Protein AF-0000000069703578 (afdb_homodimer)

pLDDT: mean 98.49, std 0.55, range [95.62, 98.94]

Nearest PDB structures (foldseek):
  6brm-assembly4_G  TM=9.798E-01  e=1.790E-40  Pectobacterium carotovorum
  3rpc-assembly2_C  TM=9.820E-01  e=3.593E-37  Veillonella parvula DSM 2008
  6brm-assembly3_F  TM=9.484E-01  e=2.980E-37  Pectobacterium carotovorum
  6brm-assembly4_H  TM=9.519E-01  e=1.823E-35  Pectobacterium carotovorum
  3p2u-assembly1_A  TM=7.250E-01  e=2.426E-08  Escherichia coli K-12

Solvent-accessible surface area (backbone atoms only — not comparable to full-atom values): 25801 Å² total; per-residue (Å²): 76,40,42,30,34,40,49,36,62,16,31,40,34,41,49,88,93,40,34,36,31,29,16,47,52,58,49,53,51,49,66,40,73,23,59,81,67,27,18,52,31,86,39,40,20,33,62,44,68,68,66,60,57,67,72,68,66,63,69,52,65,32,33,38,33,42,40,73,52,56,71,23,41,21,71,44,28,64,70,66,47,65,42,71,48,42,34,35,22,60,41,67,69,54,40,52,54,44,42,76,68,58,42,68,36,73,40,68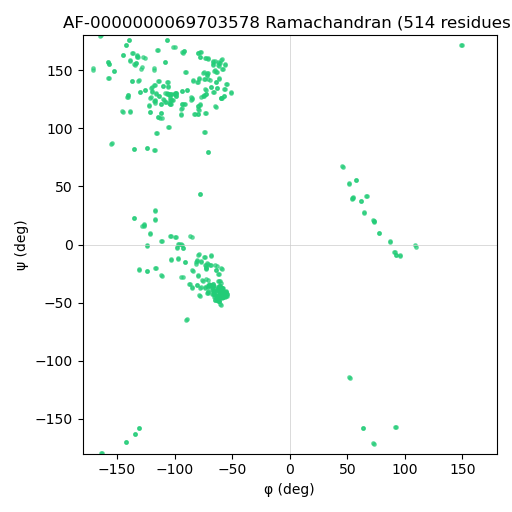,47,32,77,76,26,70,57,92,79,32,36,36,25,46,39,70,56,47,39,45,33,45,72,76,39,50,71,37,65,71,50,32,62,71,57,49,73,38,26,22,41,33,40,39,39,100,88,43,75,32,34,30,40,48,39,49,16,35,84,45,72,51,42,55,52,45,47,68,70,66,58,46,45,32,37,40,39,36,30,8,30,27,30,36,55,93,62,43,50,29,22,18,30,68,70,45,53,50,51,49,38,71,74,40,71,82,31,35,36,34,49,35,28,41,62,25,45,47,29,29,72,36,42,67,67,59,49,50,51,50,29,50,47,53,71,44,44,91,40,49,43,69,71,52,65,57,34,71,49,78,97,75,38,41,30,33,41,50,37,63,15,32,42,35,40,50,86,92,40,34,37,32,30,15,47,53,59,48,54,51,50,66,41,73,23,56,81,68,26,18,52,30,86,38,40,22,34,62,42,68,68,64,61,57,68,70,68,67,62,69,52,65,33,36,39,32,42,39,74,52,57,70,23,41,22,71,43,28,64,70,65,46,64,41,71,48,41,33,34,24,60,43,68,69,54,40,53,52,44,42,74,70,57,42,69,36,74,39,68,46,31,76,75,28,69,56,93,79,32,36,36,26,45,39,68,55,46,39,44,34,45,71,75,39,49,70,37,63,71,48,32,61,70,57,49,75,38,25,20,42,34,40,41,39,98,90,42,76,32,33,30,40,47,38,50,16,35,83,44,72,49,42,56,53,45,47,68,71,65,57,47,44,32,37,38,38,36,30,8,30,26,29,36,55,92,60,43,52,29,23,18,31,67,69,45,55,52,52,50,39,71,74,38,72,84,32,35,37,33,49,35,28,41,62,25,45,45,27,28,74,37,42,67,65,58,47,49,51,50,28,50,47,54,72,44,44,90,42,49,43,70,68,52,66,56,34,69,49,79,99

Structure (mmCIF, N/CA/C/O backbone):
data_AF-0000000069703578-model_v1
#
loop_
_entity.id
_entity.type
_entity.pdbx_description
1 polymer 'MBL fold metallo-hydrolase'
#
loop_
_atom_site.group_PDB
_atom_site.id
_atom_site.type_symbol
_atom_site.label_atom_id
_atom_site.label_alt_id
_atom_site.label_comp_id
_atom_site.label_asym_id
_atom_site.label_entity_id
_atom_site.label_seq_id
_atom_site.pdbx_PDB_ins_code
_atom_site.Cartn_x
_atom_site.Cartn_y
_atom_site.Cartn_z
_atom_site.occupancy
_atom_site.B_iso_or_equiv
_atom_site.auth_seq_id
_atom_site.auth_comp_id
_atom_site.auth_asym_id
_atom_site.auth_atom_id
_atom_site.pdbx_PDB_model_num
ATOM 1 N N . MET A 1 1 ? -18.125 23.734 8.867 1 97.62 1 MET A N 1
ATOM 2 C CA . MET A 1 1 ? -16.672 23.641 8.734 1 97.62 1 MET A CA 1
ATOM 3 C C . MET A 1 1 ? -16.25 23.734 7.27 1 97.62 1 MET A C 1
ATOM 5 O O . MET A 1 1 ? -16.844 23.078 6.41 1 97.62 1 MET A O 1
ATOM 9 N N . ASN A 1 2 ? -15.344 24.641 6.93 1 98.69 2 ASN A N 1
ATOM 10 C CA . ASN A 1 2 ? -14.719 24.766 5.617 1 98.69 2 ASN A CA 1
ATOM 11 C C . ASN A 1 2 ? -13.211 24.547 5.688 1 98.69 2 ASN A C 1
ATOM 13 O O . ASN A 1 2 ? -12.508 25.219 6.453 1 98.69 2 ASN A O 1
ATOM 17 N N . ILE A 1 3 ? -12.758 23.578 4.898 1 98.94 3 ILE A N 1
ATOM 18 C CA . ILE A 1 3 ? -11.328 23.312 4.848 1 98.94 3 ILE A CA 1
ATOM 19 C C . ILE A 1 3 ? -10.773 23.703 3.479 1 98.94 3 ILE A C 1
ATOM 21 O O . ILE A 1 3 ? -11.156 23.125 2.459 1 98.94 3 ILE A O 1
ATOM 25 N N . THR A 1 4 ? -9.953 24.703 3.461 1 98.94 4 THR A N 1
ATOM 26 C CA . THR A 1 4 ? -9.211 25.047 2.252 1 98.94 4 THR A CA 1
ATOM 27 C C . THR A 1 4 ? -7.836 24.375 2.248 1 98.94 4 THR A C 1
ATOM 29 O O . THR A 1 4 ? -7.004 24.656 3.113 1 98.94 4 THR A O 1
ATOM 32 N N . HIS A 1 5 ? -7.688 23.531 1.264 1 98.94 5 HIS A N 1
ATOM 33 C CA . HIS A 1 5 ? -6.387 22.891 1.108 1 98.94 5 HIS A CA 1
ATOM 34 C C . HIS A 1 5 ? -5.398 23.812 0.414 1 98.94 5 HIS A C 1
ATOM 36 O O . HIS A 1 5 ? -5.637 24.266 -0.714 1 98.94 5 HIS A O 1
ATOM 42 N N . ILE A 1 6 ? -4.305 24.156 1.077 1 98.88 6 ILE A N 1
ATOM 43 C CA . ILE A 1 6 ? -3.305 25.047 0.483 1 98.88 6 ILE A CA 1
ATOM 44 C C . ILE A 1 6 ? -2.283 24.219 -0.293 1 98.88 6 ILE A C 1
ATOM 46 O O . ILE A 1 6 ? -2.234 24.266 -1.524 1 98.88 6 ILE A O 1
ATOM 50 N N . ARG A 1 7 ? -1.523 23.375 0.382 1 98.44 7 ARG A N 1
ATOM 51 C CA . ARG A 1 7 ? -0.573 22.422 -0.196 1 98.44 7 ARG A CA 1
ATOM 52 C C . ARG A 1 7 ? -0.039 21.469 0.864 1 98.44 7 ARG A C 1
ATOM 54 O O . ARG A 1 7 ? 0.037 21.828 2.043 1 98.44 7 ARG A O 1
ATOM 61 N N . ASN A 1 8 ? 0.344 20.266 0.441 1 98.62 8 ASN A N 1
ATOM 62 C CA . ASN A 1 8 ? 0.952 19.281 1.329 1 98.62 8 ASN A CA 1
ATOM 63 C C . ASN A 1 8 ? 0.108 19.062 2.582 1 98.62 8 ASN A C 1
ATOM 65 O O . ASN A 1 8 ? -1.027 18.594 2.494 1 98.62 8 ASN A O 1
ATOM 69 N N . ALA A 1 9 ? 0.605 19.422 3.77 1 98.88 9 ALA A N 1
ATOM 70 C CA . ALA A 1 9 ? -0.147 19.297 5.016 1 98.88 9 ALA A CA 1
ATOM 71 C C . ALA A 1 9 ? -0.784 20.625 5.414 1 98.88 9 ALA A C 1
ATOM 73 O O . ALA A 1 9 ? -1.519 20.703 6.402 1 98.88 9 ALA A O 1
ATOM 74 N N . THR A 1 10 ? -0.542 21.672 4.652 1 98.94 10 THR A N 1
ATOM 75 C CA . THR A 1 10 ? -1.01 23.016 4.996 1 98.94 10 THR A CA 1
ATOM 76 C C . THR A 1 10 ? -2.496 23.172 4.684 1 98.94 10 THR A C 1
ATOM 78 O O . THR A 1 10 ? -2.91 23.047 3.531 1 98.94 10 THR A O 1
ATOM 81 N N . GLN A 1 11 ? -3.203 23.469 5.734 1 98.81 11 GLN A N 1
ATOM 82 C CA . GLN A 1 11 ? -4.641 23.672 5.613 1 98.81 11 GLN A CA 1
ATOM 83 C C . GLN A 1 11 ? -5.07 24.953 6.305 1 98.81 11 GLN A C 1
ATOM 85 O O . GLN A 1 11 ? -4.516 25.328 7.34 1 98.81 11 GLN A O 1
ATOM 90 N N . ARG A 1 12 ? -5.969 25.641 5.699 1 98.88 12 ARG A N 1
ATOM 91 C CA . ARG A 1 12 ? -6.738 26.672 6.391 1 98.88 12 ARG A CA 1
ATOM 92 C C . ARG A 1 12 ? -8.141 26.188 6.719 1 98.88 12 ARG A C 1
ATOM 94 O O . ARG A 1 12 ? -8.914 25.844 5.816 1 98.88 12 ARG A O 1
ATOM 101 N N . ILE A 1 13 ? -8.508 26.172 7.984 1 98.94 13 ILE A N 1
ATOM 102 C CA . ILE A 1 13 ? -9.75 25.547 8.422 1 98.94 13 ILE A CA 1
ATOM 103 C C . ILE A 1 13 ? -10.625 26.594 9.133 1 98.94 13 ILE A C 1
ATOM 105 O O . ILE A 1 13 ? -10.227 27.141 10.156 1 98.94 13 ILE A O 1
ATOM 109 N N . ASP A 1 14 ? -11.727 26.906 8.539 1 98.88 14 ASP A N 1
ATOM 110 C CA . ASP A 1 14 ? -12.766 27.656 9.234 1 98.88 14 ASP A CA 1
ATOM 111 C C . ASP A 1 14 ? -13.633 26.734 10.094 1 98.88 14 ASP A C 1
ATOM 113 O O . ASP A 1 14 ? -14.352 25.875 9.562 1 98.88 14 ASP A O 1
ATOM 117 N N . TYR A 1 15 ? -13.531 26.891 11.359 1 98.81 15 TYR A N 1
ATOM 118 C CA . TYR A 1 15 ? -14.188 26.016 12.336 1 98.81 15 TYR A CA 1
ATOM 119 C C . TYR A 1 15 ? -14.773 26.812 13.484 1 98.81 15 TYR A C 1
ATOM 121 O O . TYR A 1 15 ? -14.039 27.484 14.219 1 98.81 15 TYR A O 1
ATOM 129 N N . ALA A 1 16 ? -16.109 26.844 13.641 1 98.44 16 ALA A N 1
ATOM 130 C CA . ALA A 1 16 ? -16.859 27.5 14.703 1 98.44 16 ALA A CA 1
ATOM 131 C C . ALA A 1 16 ? -16.484 28.984 14.781 1 98.44 16 ALA A C 1
ATOM 133 O O . ALA A 1 16 ? -16.234 29.516 15.867 1 98.44 16 ALA A O 1
ATOM 134 N N . GLY A 1 17 ? -16.344 29.594 13.68 1 98.38 17 GLY A N 1
ATOM 135 C CA . GLY A 1 17 ? -16.156 31.031 13.602 1 98.38 17 GLY A CA 1
ATOM 136 C C . GLY A 1 17 ? -14.703 31.453 13.727 1 98.38 17 GLY A C 1
ATOM 137 O O . GLY A 1 17 ? -14.391 32.656 13.703 1 98.38 17 GLY A O 1
ATOM 138 N N . LYS A 1 18 ? -13.805 30.5 13.844 1 98.75 18 LYS A N 1
ATOM 139 C CA . LYS A 1 18 ? -12.375 30.797 13.914 1 98.75 18 LYS A CA 1
ATOM 140 C C . LYS A 1 18 ? -11.625 30.172 12.734 1 98.75 18 LYS A C 1
ATOM 142 O O . LYS A 1 18 ? -12.078 29.172 12.164 1 98.75 18 LYS A O 1
ATOM 147 N N . ARG A 1 19 ? -10.578 30.781 12.375 1 98.88 19 ARG A N 1
ATOM 148 C CA . ARG A 1 19 ? -9.758 30.312 11.258 1 98.88 19 ARG A CA 1
ATOM 149 C C . ARG A 1 19 ? -8.398 29.812 11.75 1 98.88 19 ARG A C 1
ATOM 151 O O . ARG A 1 19 ? -7.652 30.562 12.383 1 98.88 19 ARG A O 1
ATOM 158 N N . PHE A 1 20 ? -8.133 28.562 11.461 1 98.94 20 PHE A N 1
ATOM 159 C CA . PHE A 1 20 ? -6.895 27.906 11.875 1 98.94 20 PHE A CA 1
ATOM 160 C C . PHE A 1 20 ? -5.996 27.641 10.68 1 98.94 20 PHE A C 1
ATOM 162 O O . PHE A 1 20 ? -6.477 27.219 9.617 1 98.94 20 PHE A O 1
ATOM 169 N N . LEU A 1 21 ? -4.727 27.906 10.82 1 98.94 21 LEU A N 1
ATOM 170 C CA . LEU A 1 21 ? -3.719 27.484 9.852 1 98.94 21 LEU A CA 1
ATOM 171 C C . LEU A 1 21 ? -2.93 26.281 10.367 1 98.94 21 LEU A C 1
ATOM 173 O O . LEU A 1 21 ? -2.352 26.344 11.453 1 98.94 21 LEU A O 1
ATOM 177 N N . ILE A 1 22 ? -2.934 25.203 9.562 1 98.94 22 ILE A N 1
ATOM 178 C CA . ILE A 1 22 ? -2.303 23.953 9.977 1 98.94 22 ILE A CA 1
ATOM 179 C C . ILE A 1 22 ? -0.987 23.766 9.227 1 98.94 22 ILE A C 1
ATOM 181 O O . ILE A 1 22 ? -0.948 23.875 7.996 1 98.94 22 ILE A O 1
ATOM 185 N N . ASP A 1 23 ? 0.124 23.484 9.891 1 98.94 23 ASP A N 1
ATOM 186 C CA . ASP A 1 23 ? 1.393 23.016 9.344 1 98.94 23 ASP A CA 1
ATOM 187 C C . ASP A 1 23 ? 1.799 23.844 8.117 1 98.94 23 ASP A C 1
ATOM 189 O O . ASP A 1 23 ? 1.938 23.297 7.023 1 98.94 23 ASP A O 1
ATOM 193 N N . PRO A 1 24 ? 2.115 25.156 8.336 1 98.94 24 PRO A N 1
ATOM 194 C CA . PRO A 1 24 ? 2.354 26.031 7.188 1 98.94 24 PRO A CA 1
ATOM 195 C C . PRO A 1 24 ? 3.689 25.75 6.504 1 98.94 24 PRO A C 1
ATOM 197 O O . PRO A 1 24 ? 4.75 25.922 7.117 1 98.94 24 PRO A O 1
ATOM 200 N N . MET A 1 25 ? 3.668 25.281 5.324 1 98.94 25 MET A N 1
ATOM 201 C CA . MET A 1 25 ? 4.758 25.219 4.352 1 98.94 25 MET A CA 1
ATOM 202 C C . MET A 1 25 ? 4.559 26.266 3.254 1 98.94 25 MET A C 1
ATOM 204 O O . MET A 1 25 ? 3.822 26.031 2.295 1 98.94 25 MET A O 1
ATOM 208 N N . LEU A 1 26 ? 5.301 27.422 3.354 1 98.94 26 LEU A N 1
ATOM 209 C CA . LEU A 1 26 ? 4.883 28.578 2.586 1 98.94 26 LEU A CA 1
ATOM 210 C C . LEU A 1 26 ? 5.988 29.031 1.637 1 98.94 26 LEU A C 1
ATOM 212 O O . LEU A 1 26 ? 5.91 30.125 1.058 1 98.94 26 LEU A O 1
ATOM 216 N N . ALA A 1 27 ? 7.043 28.219 1.509 1 98.88 27 ALA A N 1
ATOM 217 C CA . ALA A 1 27 ? 8.148 28.562 0.624 1 98.88 27 ALA A CA 1
ATOM 218 C C . ALA A 1 27 ? 7.711 28.547 -0.837 1 98.88 27 ALA A C 1
ATOM 220 O O . ALA A 1 27 ? 6.711 27.922 -1.187 1 98.88 27 ALA A O 1
ATOM 221 N N . ASP A 1 28 ? 8.477 29.281 -1.641 1 98.75 28 ASP A N 1
ATOM 222 C CA . ASP A 1 28 ? 8.258 29.219 -3.084 1 98.75 28 ASP A CA 1
ATOM 223 C C . ASP A 1 28 ? 8.617 27.828 -3.631 1 98.75 28 ASP A C 1
ATOM 225 O O . ASP A 1 28 ? 9.422 27.109 -3.035 1 98.75 28 ASP A O 1
ATOM 229 N N . LYS A 1 29 ? 7.984 27.531 -4.77 1 98.75 29 LYS A N 1
ATOM 230 C CA . LYS A 1 29 ? 8.312 26.281 -5.434 1 98.75 29 LYS A CA 1
ATOM 231 C C . LYS A 1 29 ? 9.82 26.141 -5.621 1 98.75 29 LYS A C 1
ATOM 233 O O . LYS A 1 29 ? 10.492 27.078 -6.062 1 98.75 29 LYS A O 1
ATOM 238 N N . GLY A 1 30 ? 10.336 25 -5.238 1 98.81 30 GLY A N 1
ATOM 239 C CA . GLY A 1 30 ? 11.734 24.656 -5.457 1 98.81 30 GLY A CA 1
ATOM 240 C C . GLY A 1 30 ? 12.688 25.406 -4.547 1 98.81 30 GLY A C 1
ATOM 241 O O . GLY A 1 30 ? 13.883 25.5 -4.824 1 98.81 30 GLY A O 1
ATOM 242 N N . ALA A 1 31 ? 12.234 25.953 -3.459 1 98.69 31 ALA A N 1
ATOM 243 C CA . ALA A 1 31 ? 13.008 26.859 -2.623 1 98.69 31 ALA A CA 1
ATOM 244 C C . ALA A 1 31 ? 14.117 26.125 -1.876 1 98.69 31 ALA A C 1
ATOM 246 O O . ALA A 1 31 ? 15.141 26.719 -1.537 1 98.69 31 ALA A O 1
ATOM 247 N N . TRP A 1 32 ? 13.969 24.906 -1.541 1 98.5 32 TRP A N 1
ATOM 248 C CA . TRP A 1 32 ? 14.977 24.188 -0.781 1 98.5 32 TRP A CA 1
ATOM 249 C C . TRP A 1 32 ? 15.148 22.766 -1.319 1 98.5 32 TRP A C 1
ATOM 251 O O . TRP A 1 32 ? 14.281 22.25 -2.02 1 98.5 32 TRP A O 1
ATOM 261 N N . PRO A 1 33 ? 16.328 22.109 -1.039 1 98.62 33 PRO A N 1
ATOM 262 C CA . PRO A 1 33 ? 16.641 20.812 -1.613 1 98.62 33 PRO A CA 1
ATOM 263 C C . PRO A 1 33 ? 15.648 19.719 -1.184 1 98.62 33 PRO A C 1
ATOM 265 O O . PRO A 1 33 ? 14.992 19.859 -0.15 1 98.62 33 PRO A O 1
ATOM 268 N N . GLY A 1 34 ? 15.539 18.703 -2.041 1 98.62 34 GLY A N 1
ATOM 269 C CA . GLY A 1 34 ? 14.812 17.516 -1.604 1 98.62 34 GLY A CA 1
ATOM 270 C C . GLY A 1 34 ? 15.375 16.906 -0.33 1 98.62 34 GLY A C 1
ATOM 271 O O . GLY A 1 34 ? 16.547 17.094 -0.011 1 98.62 34 GLY A O 1
ATOM 272 N N . PHE A 1 35 ? 14.508 16.234 0.349 1 98.62 35 PHE A N 1
ATOM 273 C CA . PHE A 1 35 ? 14.945 15.594 1.588 1 98.62 35 PHE A CA 1
ATOM 274 C C . PHE A 1 35 ? 15.984 14.516 1.308 1 98.62 35 PHE A C 1
ATOM 276 O O . PHE A 1 35 ? 15.703 13.531 0.626 1 98.62 35 PHE A O 1
ATOM 283 N N . PRO A 1 36 ? 17.203 14.68 1.847 1 98 36 PRO A N 1
ATOM 284 C CA . PRO A 1 36 ? 18.234 13.68 1.57 1 98 36 PRO A CA 1
ATOM 285 C C . PRO A 1 36 ? 17.859 12.289 2.07 1 98 36 PRO A C 1
ATOM 287 O O . PRO A 1 36 ? 17.266 12.148 3.137 1 98 36 PRO A O 1
ATOM 290 N N . GLY A 1 37 ? 18.25 11.266 1.283 1 98.25 37 GLY A N 1
ATOM 291 C CA . GLY A 1 37 ? 18.031 9.891 1.692 1 98.25 37 GLY A CA 1
ATOM 292 C C . GLY A 1 37 ? 16.594 9.438 1.497 1 98.25 37 GLY A C 1
ATOM 293 O O . GLY A 1 37 ? 16.219 8.352 1.946 1 98.25 37 GLY A O 1
ATOM 294 N N . THR A 1 38 ? 15.773 10.258 0.808 1 98.75 38 THR A N 1
ATOM 295 C CA . THR A 1 38 ? 14.383 9.898 0.543 1 98.75 38 THR A CA 1
ATOM 296 C C . THR A 1 38 ? 14.148 9.711 -0.953 1 98.75 38 THR A C 1
ATOM 298 O O . THR A 1 38 ? 15.039 9.969 -1.764 1 98.75 38 THR A O 1
ATOM 301 N N . ALA A 1 39 ? 13 9.141 -1.3 1 98.75 39 ALA A N 1
ATOM 302 C CA . ALA A 1 39 ? 12.633 8.938 -2.699 1 98.75 39 ALA A CA 1
ATOM 303 C C . ALA A 1 39 ? 12.641 10.258 -3.463 1 98.75 39 ALA A C 1
ATOM 305 O O . ALA A 1 39 ? 12.148 11.273 -2.967 1 98.75 39 ALA A O 1
ATOM 306 N N . ARG A 1 40 ? 13.25 10.25 -4.648 1 98.56 40 ARG A N 1
ATOM 307 C CA . ARG A 1 40 ? 13.234 11.352 -5.605 1 98.56 40 ARG A CA 1
ATOM 308 C C . ARG A 1 40 ? 13.891 12.594 -5.016 1 98.56 40 ARG A C 1
ATOM 310 O O . ARG A 1 40 ? 13.398 13.711 -5.199 1 98.56 40 ARG A O 1
ATOM 317 N N . SER A 1 41 ? 14.945 12.422 -4.246 1 98.62 41 SER A N 1
ATOM 318 C CA . SER A 1 41 ? 15.562 13.5 -3.486 1 98.62 41 SER A CA 1
ATOM 319 C C . SER A 1 41 ? 16.234 14.508 -4.414 1 98.62 41 SER A C 1
ATOM 321 O O . SER A 1 41 ? 16.609 15.602 -3.982 1 98.62 41 SER A O 1
ATOM 323 N N . GLU A 1 42 ? 16.344 14.172 -5.707 1 98.31 42 GLU A N 1
ATOM 324 C CA . GLU A 1 42 ? 16.938 15.102 -6.668 1 98.31 42 GLU A CA 1
ATOM 325 C C . GLU A 1 42 ? 15.984 16.266 -6.949 1 98.31 42 GLU A C 1
ATOM 327 O O . GLU A 1 42 ? 16.406 17.297 -7.477 1 98.31 42 GLU A O 1
ATOM 332 N N . LEU A 1 43 ? 14.789 16.094 -6.695 1 98.62 43 LEU A N 1
ATOM 333 C CA . LEU A 1 43 ? 13.812 17.156 -6.895 1 98.62 43 LEU A CA 1
ATOM 334 C C . LEU A 1 43 ? 13.867 18.172 -5.754 1 98.62 43 LEU A C 1
ATOM 336 O O . LEU A 1 43 ? 14.023 17.781 -4.59 1 98.62 43 LEU A O 1
ATOM 340 N N . ARG A 1 44 ? 13.703 19.406 -6.012 1 98.75 44 ARG A N 1
ATOM 341 C CA . ARG A 1 44 ? 13.672 20.453 -4.988 1 98.75 44 ARG A CA 1
ATOM 342 C C . ARG A 1 44 ? 12.25 20.688 -4.492 1 98.75 44 ARG A C 1
ATOM 344 O O . ARG A 1 44 ? 11.289 20.562 -5.254 1 98.75 44 ARG A O 1
ATOM 351 N N . ASN A 1 45 ? 12.141 21.062 -3.242 1 98.81 45 ASN A N 1
ATOM 352 C CA . ASN A 1 45 ? 10.844 21.281 -2.609 1 98.81 45 ASN A CA 1
ATOM 353 C C . ASN A 1 45 ? 10.594 22.766 -2.361 1 98.81 45 ASN A C 1
ATOM 355 O O . ASN A 1 45 ? 11.539 23.547 -2.193 1 98.81 45 ASN A O 1
ATOM 359 N N . PRO A 1 46 ? 9.32 23.141 -2.248 1 98.88 46 PRO A N 1
ATOM 360 C CA . PRO A 1 46 ? 8.109 22.422 -2.654 1 98.88 46 PRO A CA 1
ATOM 361 C C . PRO A 1 46 ? 8.062 22.156 -4.156 1 98.88 46 PRO A C 1
ATOM 363 O O . PRO A 1 46 ? 8.641 22.906 -4.941 1 98.88 46 PRO A O 1
ATOM 366 N N . LEU A 1 47 ? 7.305 21.141 -4.559 1 98.88 47 LEU A N 1
ATOM 367 C CA . LEU A 1 47 ? 7.207 20.781 -5.965 1 98.88 47 LEU A CA 1
ATOM 368 C C . LEU A 1 47 ? 6.211 21.672 -6.695 1 98.88 47 LEU A C 1
ATOM 370 O O . LEU A 1 47 ? 6.18 21.703 -7.926 1 98.88 47 LEU A O 1
ATOM 374 N N . VAL A 1 48 ? 5.371 22.391 -5.945 1 98.88 48 VAL A N 1
ATOM 375 C CA . VAL A 1 48 ? 4.277 23.156 -6.535 1 98.88 48 VAL A CA 1
ATOM 376 C C . VAL A 1 48 ? 4.254 24.562 -5.953 1 98.88 48 VAL A C 1
ATOM 378 O O . VAL A 1 48 ? 4.812 24.797 -4.879 1 98.88 48 VAL A O 1
ATOM 381 N N . GLU A 1 49 ? 3.592 25.453 -6.648 1 98.75 49 GLU A N 1
ATOM 382 C CA . GLU A 1 49 ? 3.416 26.828 -6.176 1 98.75 49 GLU A CA 1
ATOM 383 C C . GLU A 1 49 ? 2.326 26.906 -5.113 1 98.75 49 GLU A C 1
ATOM 385 O O . GLU A 1 49 ? 1.531 25.984 -4.957 1 98.75 49 GLU A O 1
ATOM 390 N N . LEU A 1 50 ? 2.371 28.031 -4.359 1 98.81 50 LEU A N 1
ATOM 391 C CA . LEU A 1 50 ? 1.229 28.328 -3.504 1 98.81 50 LEU A CA 1
ATOM 392 C C . LEU A 1 50 ? 0.022 28.75 -4.336 1 98.81 50 LEU A C 1
ATOM 394 O O . LEU A 1 50 ? 0.165 29.453 -5.332 1 98.81 50 LEU A O 1
ATOM 398 N N . PRO A 1 51 ? -1.114 28.312 -3.887 1 98.69 51 PRO A N 1
ATOM 399 C CA . PRO A 1 51 ? -2.309 28.688 -4.645 1 98.69 51 PRO A CA 1
ATOM 400 C C . PRO A 1 51 ? -2.793 30.094 -4.312 1 98.69 51 PRO A C 1
ATOM 402 O O . PRO A 1 51 ? -3.672 30.641 -4.996 1 98.69 51 PRO A O 1
ATOM 405 N N . PHE A 1 52 ? -2.303 30.688 -3.24 1 98.5 52 PHE A N 1
ATOM 406 C CA . PHE A 1 52 ? -2.631 32.031 -2.791 1 98.5 52 PHE A CA 1
ATOM 407 C C . PHE A 1 52 ? -1.379 32.781 -2.344 1 98.5 52 PHE A C 1
ATOM 409 O O . PHE A 1 52 ? -0.324 32.156 -2.152 1 98.5 52 PHE A O 1
ATOM 416 N N . SER A 1 53 ? -1.577 34.094 -2.232 1 98.44 53 SER A N 1
ATOM 417 C CA . SER A 1 53 ? -0.501 34.875 -1.601 1 98.44 53 SER A CA 1
ATOM 418 C C . SER A 1 53 ? -0.336 34.469 -0.135 1 98.44 53 SER A C 1
ATOM 420 O O . SER A 1 53 ? -1.303 34.094 0.521 1 98.44 53 SER A O 1
ATOM 422 N N . ARG A 1 54 ? 0.903 34.594 0.339 1 98.5 54 ARG A N 1
ATOM 423 C CA . ARG A 1 54 ? 1.171 34.25 1.735 1 98.5 54 ARG A CA 1
ATOM 424 C C . ARG A 1 54 ? 0.284 35.062 2.67 1 98.5 54 ARG A C 1
ATOM 426 O O . ARG A 1 54 ? -0.203 34.562 3.68 1 98.5 54 ARG A O 1
ATOM 433 N N . ASP A 1 55 ? 0.073 36.375 2.344 1 98.19 55 ASP A N 1
ATOM 434 C CA . ASP A 1 55 ? -0.732 37.25 3.186 1 98.19 55 ASP A CA 1
ATOM 435 C C . ASP A 1 55 ? -2.146 36.688 3.359 1 98.19 55 ASP A C 1
ATOM 437 O O . ASP A 1 55 ? -2.715 36.781 4.453 1 98.19 55 ASP A O 1
ATOM 441 N N . LYS A 1 56 ? -2.641 36.188 2.271 1 98.5 56 LYS A N 1
ATOM 442 C CA . LYS A 1 56 ? -3.977 35.594 2.32 1 98.5 56 LYS A CA 1
ATOM 443 C C . LYS A 1 56 ? -3.986 34.344 3.162 1 98.5 56 LYS A C 1
ATOM 445 O O . LYS A 1 56 ? -4.945 34.062 3.895 1 98.5 56 LYS A O 1
ATOM 450 N N . ILE A 1 57 ? -2.957 33.562 3.102 1 98.88 57 ILE A N 1
ATOM 451 C CA . ILE A 1 57 ? -2.887 32.25 3.771 1 98.88 57 ILE A CA 1
ATOM 452 C C . ILE A 1 57 ? -2.77 32.469 5.281 1 98.88 57 ILE A C 1
ATOM 454 O O . ILE A 1 57 ? -3.393 31.75 6.059 1 98.88 57 ILE A O 1
ATOM 458 N N . ILE A 1 58 ? -2.051 33.5 5.719 1 98.81 58 ILE A N 1
ATOM 459 C CA . ILE A 1 58 ? -1.709 33.625 7.133 1 98.81 58 ILE A CA 1
ATOM 460 C C . ILE A 1 58 ? -2.744 34.5 7.844 1 98.81 58 ILE A C 1
ATOM 462 O O . ILE A 1 58 ? -2.578 34.844 9.016 1 98.81 58 ILE A O 1
ATOM 466 N N . ASP A 1 59 ? -3.766 35 7.082 1 98.69 59 ASP A N 1
ATOM 467 C CA . ASP A 1 59 ? -4.859 35.75 7.707 1 98.69 59 ASP A CA 1
ATOM 468 C C . ASP A 1 59 ? -5.754 34.812 8.523 1 98.69 59 ASP A C 1
ATOM 470 O O . ASP A 1 59 ? -6.852 34.469 8.086 1 98.69 59 ASP A O 1
ATOM 474 N N . VAL A 1 60 ? -5.344 34.438 9.742 1 98.88 60 VAL A N 1
ATOM 475 C CA . VAL A 1 60 ? -5.996 33.438 10.57 1 98.88 60 VAL A CA 1
ATOM 476 C C . VAL A 1 60 ? -5.973 33.844 12.031 1 98.88 60 VAL A C 1
ATOM 478 O O . VAL A 1 60 ? -5.355 34.875 12.383 1 98.88 60 VAL A O 1
ATOM 481 N N . ASP A 1 61 ? -6.684 33.094 12.82 1 98.88 61 ASP A N 1
ATOM 482 C CA . ASP A 1 61 ? -6.781 33.406 14.242 1 98.88 61 ASP A CA 1
ATOM 483 C C . ASP A 1 61 ? -5.727 32.656 15.047 1 98.88 61 ASP A C 1
ATOM 485 O O . ASP A 1 61 ? -5.312 33.125 16.109 1 98.88 61 ASP A O 1
ATOM 489 N N . ALA A 1 62 ? -5.309 31.516 14.586 1 98.94 62 ALA A N 1
ATOM 490 C CA . ALA A 1 62 ? -4.328 30.688 15.273 1 98.94 62 ALA A CA 1
ATOM 491 C C . ALA A 1 62 ? -3.633 29.734 14.305 1 98.94 62 ALA A C 1
ATOM 493 O O . ALA A 1 62 ? -4.16 29.453 13.227 1 98.94 62 ALA A O 1
ATOM 494 N N . VAL A 1 63 ? -2.447 29.297 14.703 1 98.94 63 VAL A N 1
ATOM 495 C CA . VAL A 1 63 ? -1.667 28.328 13.938 1 98.94 63 VAL A CA 1
ATOM 496 C C . VAL A 1 63 ? -1.482 27.062 14.766 1 98.94 63 VAL A C 1
ATOM 498 O O . VAL A 1 63 ? -1.316 27.125 15.984 1 98.94 63 VAL A O 1
ATOM 501 N N . ILE A 1 64 ? -1.633 25.906 14.141 1 98.94 64 ILE A N 1
ATOM 502 C CA . ILE A 1 64 ? -1.319 24.625 14.758 1 98.94 64 ILE A CA 1
ATOM 503 C C . ILE A 1 64 ? -0.188 23.938 13.992 1 98.94 64 ILE A C 1
ATOM 505 O O . ILE A 1 64 ? -0.27 23.766 12.773 1 98.94 64 ILE A O 1
ATOM 509 N N . VAL A 1 65 ? 0.876 23.641 14.656 1 98.94 65 VAL A N 1
ATOM 510 C CA . VAL A 1 65 ? 2.029 22.938 14.102 1 98.94 65 VAL A CA 1
ATOM 511 C C . VAL A 1 65 ? 2.129 21.531 14.719 1 98.94 65 VAL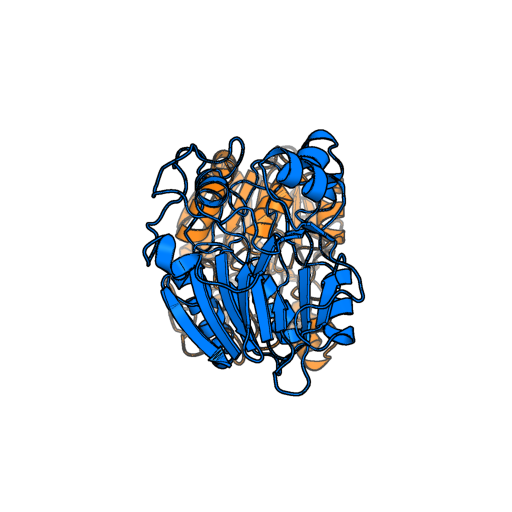 A C 1
ATOM 513 O O . VAL A 1 65 ? 2.5 21.391 15.883 1 98.94 65 VAL A O 1
ATOM 516 N N . THR A 1 66 ? 1.822 20.531 13.898 1 98.88 66 THR A N 1
ATOM 517 C CA . THR A 1 66 ? 1.815 19.172 14.406 1 98.88 66 THR A CA 1
ATOM 518 C C . THR A 1 66 ? 3.234 18.703 14.703 1 98.88 66 THR A C 1
ATOM 520 O O . THR A 1 66 ? 3.441 17.859 15.594 1 98.88 66 THR A O 1
ATOM 523 N N . HIS A 1 67 ? 4.203 19.109 13.938 1 98.81 67 HIS A N 1
ATOM 524 C CA . HIS A 1 67 ? 5.629 18.922 14.164 1 98.81 67 HIS A CA 1
ATOM 525 C C . HIS A 1 67 ? 6.457 19.859 13.281 1 98.81 67 HIS A C 1
ATOM 527 O O . HIS A 1 67 ? 5.902 20.594 12.469 1 98.81 67 HIS A O 1
ATOM 533 N N . THR A 1 68 ? 7.793 19.797 13.383 1 98.75 68 THR A N 1
ATOM 534 C CA . THR A 1 68 ? 8.539 20.953 12.891 1 98.75 68 THR A CA 1
ATOM 535 C C . THR A 1 68 ? 9.43 20.562 11.711 1 98.75 68 THR A C 1
ATOM 537 O O . THR A 1 68 ? 10.43 21.219 11.438 1 98.75 68 THR A O 1
ATOM 540 N N . HIS A 1 69 ? 9.148 19.453 11.008 1 98.75 69 HIS A N 1
ATOM 541 C CA . HIS A 1 69 ? 9.859 19.219 9.75 1 98.75 69 HIS A CA 1
ATOM 542 C C . HIS A 1 69 ? 9.609 20.359 8.758 1 98.75 69 HIS A C 1
ATOM 544 O O . HIS A 1 69 ? 8.57 21.016 8.82 1 98.75 69 HIS A O 1
ATOM 550 N N . ASP A 1 70 ? 10.469 20.5 7.809 1 98.38 70 ASP A N 1
ATOM 551 C CA . ASP A 1 70 ? 10.445 21.609 6.875 1 98.38 70 ASP A CA 1
ATOM 552 C C . ASP A 1 70 ? 9.148 21.625 6.066 1 98.38 70 ASP A C 1
ATOM 554 O O . ASP A 1 70 ? 8.664 22.703 5.688 1 98.38 70 ASP A O 1
ATOM 558 N N . ASP A 1 71 ? 8.625 20.5 5.832 1 98.81 71 ASP A N 1
ATOM 559 C CA . ASP A 1 71 ? 7.418 20.469 5.012 1 98.81 71 ASP A CA 1
ATOM 560 C C . ASP A 1 71 ? 6.172 20.703 5.859 1 98.81 71 ASP A C 1
ATOM 562 O O . ASP A 1 71 ? 5.047 20.594 5.359 1 98.81 71 ASP A O 1
ATOM 566 N N . HIS A 1 72 ? 6.309 21.031 7.133 1 98.88 72 HIS A N 1
ATOM 567 C CA . HIS A 1 72 ? 5.223 21.406 8.031 1 98.88 72 HIS A CA 1
ATOM 568 C C . HIS A 1 72 ? 5.477 22.766 8.656 1 98.88 72 HIS A C 1
ATOM 570 O O . HIS A 1 72 ? 4.555 23.406 9.18 1 98.88 72 HIS A O 1
ATOM 576 N N . TRP A 1 73 ? 6.691 23.172 8.703 1 98.81 73 TRP A N 1
ATOM 577 C CA . TRP A 1 73 ? 7.16 24.391 9.344 1 98.81 73 TRP A CA 1
ATOM 578 C C . TRP A 1 73 ? 8.461 24.875 8.719 1 98.81 73 TRP A C 1
ATOM 580 O O . TRP A 1 73 ? 9.547 24.531 9.188 1 98.81 73 TRP A O 1
ATOM 590 N N . ASP A 1 74 ? 8.312 25.672 7.617 1 98.81 74 ASP A N 1
ATOM 591 C CA . ASP A 1 74 ? 9.523 26.031 6.891 1 98.81 74 ASP A CA 1
ATOM 592 C C . ASP A 1 74 ? 9.906 27.5 7.141 1 98.81 74 ASP A C 1
ATOM 594 O O . ASP A 1 74 ? 9.188 28.219 7.832 1 98.81 74 ASP A O 1
ATOM 598 N N . ALA A 1 75 ? 11.023 27.875 6.586 1 98.75 75 ALA A N 1
ATOM 599 C CA . ALA A 1 75 ? 11.594 29.188 6.828 1 98.75 75 ALA A CA 1
ATOM 600 C C . ALA A 1 75 ? 10.648 30.297 6.34 1 98.75 75 ALA A C 1
ATOM 602 O O . ALA A 1 75 ? 10.547 31.344 6.961 1 98.75 75 ALA A O 1
ATOM 603 N N . ALA A 1 76 ? 9.984 30.062 5.234 1 98.88 76 ALA A N 1
ATOM 604 C CA . ALA A 1 76 ? 9.062 31.047 4.691 1 98.88 76 ALA A CA 1
ATOM 605 C C . ALA A 1 76 ? 7.879 31.266 5.633 1 98.88 76 ALA A C 1
ATOM 607 O O . ALA A 1 76 ? 7.414 32.406 5.805 1 98.88 76 ALA A O 1
ATOM 608 N N . ALA A 1 77 ? 7.398 30.219 6.195 1 98.88 77 ALA A N 1
ATOM 609 C CA . ALA A 1 77 ? 6.324 30.328 7.18 1 98.88 77 ALA A CA 1
ATOM 610 C C . ALA A 1 77 ? 6.785 31.109 8.406 1 98.88 77 ALA A C 1
ATOM 612 O O . ALA A 1 77 ? 6.09 32.031 8.867 1 98.88 77 ALA A O 1
ATOM 613 N N . ILE A 1 78 ? 7.938 30.75 8.914 1 98.88 78 ILE A N 1
ATOM 614 C CA . ILE A 1 78 ? 8.516 31.422 10.078 1 98.88 78 ILE A CA 1
ATOM 615 C C . ILE A 1 78 ? 8.617 32.906 9.812 1 98.88 78 ILE A C 1
ATOM 617 O O . ILE A 1 78 ? 8.289 33.719 10.68 1 98.88 78 ILE A O 1
ATOM 621 N N . ALA A 1 79 ? 9 33.281 8.648 1 98.75 79 ALA A N 1
ATOM 622 C CA . ALA A 1 79 ? 9.188 34.688 8.289 1 98.75 79 ALA A CA 1
ATOM 623 C C . ALA A 1 79 ? 7.844 35.375 8.125 1 98.75 79 ALA A C 1
ATOM 625 O O . ALA A 1 79 ? 7.703 36.562 8.492 1 98.75 79 ALA A O 1
ATOM 626 N N . ALA A 1 80 ? 6.863 34.688 7.598 1 98.81 80 ALA A N 1
ATOM 627 C CA . ALA A 1 80 ? 5.625 35.312 7.152 1 98.81 80 ALA A CA 1
ATOM 628 C C . ALA A 1 80 ? 4.633 35.469 8.305 1 98.81 80 ALA A C 1
ATOM 630 O O . ALA A 1 80 ? 3.855 36.406 8.359 1 98.81 80 ALA A O 1
ATOM 631 N N . ILE A 1 81 ? 4.551 34.531 9.195 1 98.88 81 ILE A N 1
ATOM 632 C CA . ILE A 1 81 ? 3.529 34.469 10.234 1 98.88 81 ILE A CA 1
ATOM 633 C C . ILE A 1 81 ? 3.824 35.5 11.32 1 98.88 81 ILE A C 1
ATOM 635 O O . ILE A 1 81 ? 4.949 35.594 11.82 1 98.88 81 ILE A O 1
ATOM 639 N N . PRO A 1 82 ? 2.803 36.312 11.648 1 98.75 82 PRO A N 1
ATOM 640 C CA . PRO A 1 82 ? 3.014 37.281 12.727 1 98.75 82 PRO A CA 1
ATOM 641 C C . PRO A 1 82 ? 3.469 36.625 14.031 1 98.75 82 PRO A C 1
ATOM 643 O O . PRO A 1 82 ? 2.891 35.625 14.445 1 98.75 82 PRO A O 1
ATOM 646 N N . LYS A 1 83 ? 4.422 37.25 14.68 1 98.75 83 LYS A N 1
ATOM 647 C CA . LYS A 1 83 ? 5.051 36.625 15.852 1 98.75 83 LYS A CA 1
ATOM 648 C C . LYS A 1 83 ? 4.113 36.656 17.047 1 98.75 83 LYS A C 1
ATOM 650 O O . LYS A 1 83 ? 4.328 35.938 18.031 1 98.75 83 LYS A O 1
ATOM 655 N N . THR A 1 84 ? 3.047 37.375 16.953 1 98.38 84 THR A N 1
ATOM 656 C CA . THR A 1 84 ? 2.117 37.531 18.062 1 98.38 84 THR A CA 1
ATOM 657 C C . THR A 1 84 ? 0.949 36.562 17.922 1 98.38 84 THR A C 1
ATOM 659 O O . THR A 1 84 ? 0.154 36.406 18.859 1 98.38 84 THR A O 1
ATOM 662 N N . LEU A 1 85 ? 0.788 35.906 16.75 1 98.5 85 LEU A N 1
ATOM 663 C CA . LEU A 1 85 ? -0.292 34.938 16.562 1 98.5 85 LEU A CA 1
ATOM 664 C C . LEU A 1 85 ? -0.142 33.75 17.5 1 98.5 85 LEU A C 1
ATOM 666 O O . LEU A 1 85 ? 0.965 33.25 17.703 1 98.5 85 LEU A O 1
ATOM 670 N N . PRO A 1 86 ? -1.295 33.344 18.141 1 98.81 86 PRO A N 1
ATOM 671 C CA . PRO A 1 86 ? -1.209 32.094 18.906 1 98.81 86 PRO A CA 1
ATOM 672 C C . PRO A 1 86 ? -0.768 30.906 18.047 1 98.81 86 PRO A C 1
ATOM 674 O O . PRO A 1 86 ? -1.308 30.688 16.953 1 98.81 86 PRO A O 1
ATOM 677 N N . VAL A 1 87 ? 0.266 30.188 18.516 1 98.94 87 VAL A N 1
ATOM 678 C CA . VAL A 1 87 ? 0.745 28.984 17.844 1 98.94 87 VAL A CA 1
ATOM 679 C C . VAL A 1 87 ? 0.693 27.797 18.797 1 98.94 87 VAL A C 1
ATOM 681 O O . VAL A 1 87 ? 1.289 27.828 19.875 1 98.94 87 VAL A O 1
ATOM 684 N N . PHE A 1 88 ? -0.089 26.781 18.406 1 98.94 88 PHE A N 1
ATOM 685 C CA . PHE A 1 88 ? -0.149 25.531 19.156 1 98.94 88 PHE A CA 1
ATOM 686 C C . PHE A 1 88 ? 0.912 24.562 18.656 1 98.94 88 PHE A C 1
ATOM 688 O O . PHE A 1 88 ? 1.075 24.375 17.453 1 98.94 88 PHE A O 1
ATOM 695 N N . VAL A 1 89 ? 1.671 23.938 19.625 1 98.88 89 VAL A N 1
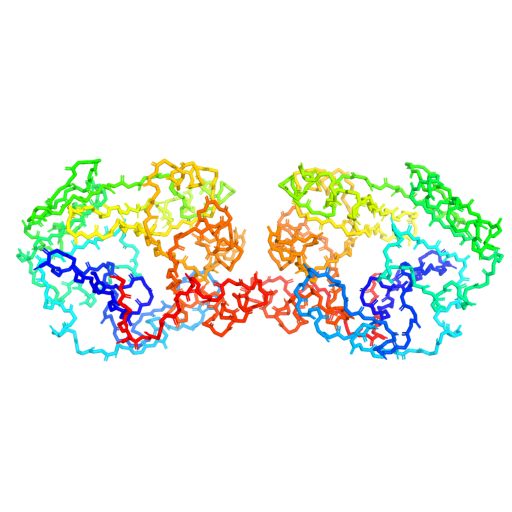ATOM 696 C CA . VAL A 1 89 ? 2.73 22.984 19.281 1 98.88 89 VAL A CA 1
ATOM 697 C C . VAL A 1 89 ? 2.604 21.734 20.125 1 98.88 89 VAL A C 1
ATOM 699 O O . VAL A 1 89 ? 1.925 21.734 21.156 1 98.88 89 VAL A O 1
ATOM 702 N N . GLN A 1 90 ? 3.258 20.641 19.688 1 98.44 90 GLN A N 1
ATOM 703 C CA . GLN A 1 90 ? 2.959 19.328 20.25 1 98.44 90 GLN A CA 1
ATOM 704 C C . GLN A 1 90 ? 3.66 19.141 21.594 1 98.44 90 GLN A C 1
ATOM 706 O O . GLN A 1 90 ? 3.207 18.344 22.422 1 98.44 90 GLN A O 1
ATOM 711 N N . HIS A 1 91 ? 4.832 19.812 21.875 1 98.5 91 HIS A N 1
ATOM 712 C CA . HIS A 1 91 ? 5.543 19.625 23.141 1 98.5 91 HIS A CA 1
ATOM 713 C C . HIS A 1 91 ? 6.543 20.75 23.375 1 98.5 91 HIS A C 1
ATOM 715 O O . HIS A 1 91 ? 6.629 21.688 22.594 1 98.5 91 HIS A O 1
ATOM 721 N N . GLU A 1 92 ? 7.207 20.641 24.469 1 98.62 92 GLU A N 1
ATOM 722 C CA . GLU A 1 92 ? 8.055 21.734 24.922 1 98.62 92 GLU A CA 1
ATOM 723 C C . GLU A 1 92 ? 9.242 21.938 23.984 1 98.62 92 GLU A C 1
ATOM 725 O O . GLU A 1 92 ? 9.688 23.078 23.781 1 98.62 92 GLU A O 1
ATOM 730 N N . ALA A 1 93 ? 9.758 20.906 23.453 1 98.56 93 ALA A N 1
ATOM 731 C CA . ALA A 1 93 ? 10.891 21.031 22.547 1 98.56 93 ALA A CA 1
ATOM 732 C C . ALA A 1 93 ? 10.523 21.875 21.328 1 98.56 93 ALA A C 1
ATOM 734 O O . ALA A 1 93 ? 11.305 22.734 20.906 1 98.56 93 ALA A O 1
ATOM 735 N N . ASP A 1 94 ? 9.359 21.625 20.781 1 98.75 94 ASP A N 1
ATOM 736 C CA . ASP A 1 94 ? 8.898 22.438 19.656 1 98.75 94 ASP A CA 1
ATOM 737 C C . ASP A 1 94 ? 8.617 23.875 20.094 1 98.75 94 ASP A C 1
ATOM 739 O O . ASP A 1 94 ? 8.906 24.812 19.359 1 98.75 94 ASP A O 1
ATOM 743 N N . ALA A 1 95 ? 8.047 24.031 21.266 1 98.81 95 ALA A N 1
ATOM 744 C CA . ALA A 1 95 ? 7.812 25.375 21.781 1 98.81 95 ALA A CA 1
ATOM 745 C C . ALA A 1 95 ? 9.117 26.141 21.906 1 98.81 95 ALA A C 1
ATOM 747 O O . ALA A 1 95 ? 9.188 27.328 21.547 1 98.81 95 ALA A O 1
ATOM 748 N N . ALA A 1 96 ? 10.125 25.516 22.453 1 98.81 96 ALA A N 1
ATOM 749 C CA . ALA A 1 96 ? 11.422 26.156 22.625 1 98.81 96 ALA A CA 1
ATOM 750 C C . ALA A 1 96 ? 11.992 26.578 21.266 1 98.81 96 ALA A C 1
ATOM 752 O O . ALA A 1 96 ? 12.547 27.672 21.141 1 98.81 96 ALA A O 1
ATOM 753 N N . LEU A 1 97 ? 11.844 25.703 20.312 1 98.81 97 LEU A N 1
ATOM 754 C CA . LEU A 1 97 ? 12.32 26.016 18.969 1 98.81 97 LEU A CA 1
ATOM 755 C C . LEU A 1 97 ? 11.609 27.25 18.422 1 98.81 97 LEU A C 1
ATOM 757 O O . LEU A 1 97 ? 12.258 28.188 17.938 1 98.81 97 LEU A O 1
ATOM 761 N N . LEU A 1 98 ? 10.297 27.266 18.469 1 98.88 98 LEU A N 1
ATOM 762 C CA . LEU A 1 98 ? 9.547 28.391 17.922 1 98.88 98 LEU A CA 1
ATOM 763 C C . LEU A 1 98 ? 9.797 29.672 18.703 1 98.88 98 LEU A C 1
ATOM 765 O O . LEU A 1 98 ? 9.805 30.766 18.141 1 98.88 98 LEU A O 1
ATOM 769 N N . ARG A 1 99 ? 9.953 29.531 20.031 1 98.81 99 ARG A N 1
ATOM 770 C CA . ARG A 1 99 ? 10.336 30.688 20.844 1 98.81 99 ARG A CA 1
ATOM 771 C C . ARG A 1 99 ? 11.641 31.297 20.328 1 98.81 99 ARG A C 1
ATOM 773 O O . ARG A 1 99 ? 11.758 32.531 20.234 1 98.81 99 ARG A O 1
ATOM 780 N N . SER A 1 100 ? 12.57 30.469 20.062 1 98.81 100 SER A N 1
ATOM 781 C CA . SER A 1 100 ? 13.859 30.938 19.547 1 98.81 100 SER A CA 1
ATOM 782 C C . SER A 1 100 ? 13.695 31.609 18.188 1 98.81 100 SER A C 1
ATOM 784 O O . SER A 1 100 ? 14.578 32.375 17.766 1 98.81 100 SER A O 1
ATOM 786 N N . GLN A 1 101 ? 12.633 31.359 17.547 1 98.81 101 GLN A N 1
ATOM 787 C CA . GLN A 1 101 ? 12.344 31.938 16.234 1 98.81 101 GLN A CA 1
ATOM 788 C C . GLN A 1 101 ? 11.531 33.219 16.375 1 98.81 101 GLN A C 1
ATOM 790 O O . GLN A 1 101 ? 11.133 33.812 15.367 1 98.81 101 GLN A O 1
ATOM 795 N N . GLY A 1 102 ? 11.141 33.625 17.562 1 98.75 102 GLY A N 1
ATOM 796 C CA . GLY A 1 102 ? 10.578 34.938 17.812 1 98.75 102 GLY A CA 1
ATOM 797 C C . GLY A 1 102 ? 9.094 34.875 18.141 1 98.75 102 GLY A C 1
ATOM 798 O O . GLY A 1 102 ? 8.492 35.938 18.438 1 98.75 102 GLY A O 1
ATOM 799 N N . PHE A 1 103 ? 8.508 33.75 18.125 1 98.94 103 PHE A N 1
ATOM 800 C CA . PHE A 1 103 ? 7.078 33.656 18.375 1 98.94 103 PHE A CA 1
ATOM 801 C C . PHE A 1 103 ? 6.777 33.875 19.844 1 98.94 103 PHE A C 1
ATOM 803 O O . PHE A 1 103 ? 7.504 33.375 20.719 1 98.94 103 PHE A O 1
ATOM 810 N N . GLN A 1 104 ? 5.66 34.562 20.125 1 98.81 104 GLN A N 1
ATOM 811 C CA . GLN A 1 104 ? 5.473 35.125 21.469 1 98.81 104 GLN A CA 1
ATOM 812 C C . GLN A 1 104 ? 4.344 34.406 22.203 1 98.81 104 GLN A C 1
ATOM 814 O O . GLN A 1 104 ? 4.27 34.469 23.438 1 98.81 104 GLN A O 1
ATOM 819 N N . ASP A 1 105 ? 3.406 33.844 21.547 1 98.75 105 ASP A N 1
ATOM 820 C CA . ASP A 1 105 ? 2.281 33.156 22.141 1 98.75 105 ASP A CA 1
ATOM 821 C C . ASP A 1 105 ? 2.273 31.672 21.734 1 98.75 105 ASP A C 1
ATOM 823 O O . ASP A 1 105 ? 1.538 31.281 20.828 1 98.75 105 ASP A O 1
ATOM 827 N N . LEU A 1 106 ? 3.086 30.906 22.453 1 98.81 106 LEU A N 1
ATOM 828 C CA . LEU A 1 106 ? 3.203 29.469 22.219 1 98.81 106 LEU A CA 1
ATOM 829 C C . LEU A 1 106 ? 2.365 28.688 23.234 1 98.81 106 LEU A C 1
ATOM 831 O O . LEU A 1 106 ? 2.424 28.953 24.438 1 98.81 106 LEU A O 1
ATOM 835 N N . ARG A 1 107 ? 1.589 27.797 22.688 1 98.88 107 ARG A N 1
ATOM 836 C CA . ARG A 1 107 ? 0.678 27 23.5 1 98.88 107 ARG A CA 1
ATOM 837 C C . ARG A 1 107 ? 0.886 25.516 23.25 1 98.88 107 ARG A C 1
ATOM 839 O O . ARG A 1 107 ? 0.95 25.078 22.109 1 98.88 107 ARG A O 1
ATOM 846 N N . LEU A 1 108 ? 0.974 24.75 24.359 1 98.69 108 LEU A N 1
ATOM 847 C CA . LEU A 1 108 ? 1.185 23.312 24.234 1 98.69 108 LEU A CA 1
ATOM 848 C C . LEU A 1 108 ? -0.14 22.594 24.031 1 98.69 108 LEU A C 1
ATOM 850 O O . LEU A 1 108 ? -1.08 22.781 24.812 1 98.69 108 LEU A O 1
ATOM 854 N N . LEU A 1 109 ? -0.169 21.812 22.922 1 98.81 109 LEU A N 1
ATOM 855 C CA . LEU A 1 109 ? -1.306 20.922 22.75 1 98.81 109 LEU A CA 1
ATOM 856 C C . LEU A 1 109 ? -1.331 19.875 23.859 1 98.81 109 LEU A C 1
ATOM 858 O O . LEU A 1 109 ? -0.284 19.359 24.266 1 98.81 109 LEU A O 1
ATOM 862 N N . SER A 1 110 ? -2.502 19.609 24.312 1 98.31 110 SER A N 1
ATOM 863 C CA . SER A 1 110 ? -2.74 18.578 25.328 1 98.31 110 SER A CA 1
ATOM 864 C C . SER A 1 110 ? -4.043 17.828 25.047 1 98.31 110 SER A C 1
ATOM 866 O O . SER A 1 110 ? -4.633 17.969 23.984 1 98.31 110 SER A O 1
ATOM 868 N N . ALA A 1 111 ? -4.406 17.031 26.047 1 97.25 111 ALA A N 1
ATOM 869 C CA . ALA A 1 111 ? -5.664 16.297 25.906 1 97.25 111 ALA A CA 1
ATOM 870 C C . ALA A 1 111 ? -6.863 17.234 26.031 1 97.25 111 ALA A C 1
ATOM 872 O O . ALA A 1 111 ? -7.957 16.906 25.562 1 97.25 111 ALA A O 1
ATOM 873 N N . ASP A 1 112 ? -6.621 18.453 26.562 1 97 112 ASP A N 1
ATOM 874 C CA . ASP A 1 112 ? -7.754 19.312 26.891 1 97 112 ASP A CA 1
ATOM 875 C C . ASP A 1 112 ? -7.52 20.75 26.422 1 97 112 ASP A C 1
ATOM 877 O O . ASP A 1 112 ? -8.125 21.688 26.938 1 97 112 ASP A O 1
ATOM 881 N N . SER A 1 113 ? -6.668 20.891 25.469 1 98.44 113 SER A N 1
ATOM 882 C CA . SER A 1 113 ? -6.414 22.234 24.969 1 98.44 113 SER A CA 1
ATOM 883 C C . SER A 1 113 ? -7.664 22.828 24.312 1 98.44 113 SER A C 1
ATOM 885 O O . SER A 1 113 ? -8.57 22.094 23.906 1 98.44 113 SER A O 1
ATOM 887 N N . GLU A 1 114 ? -7.656 24.203 24.266 1 98.25 114 GLU A N 1
ATOM 888 C CA . GLU A 1 114 ? -8.812 24.922 23.75 1 98.25 114 GLU A CA 1
ATOM 889 C C . GLU A 1 114 ? -8.414 26.266 23.172 1 98.25 114 GLU A C 1
ATOM 891 O O . GLU A 1 114 ? -7.43 26.875 23.625 1 98.25 114 GLU A O 1
ATOM 896 N N . PHE A 1 115 ? -9.141 26.703 22.203 1 98.56 115 PHE A N 1
ATOM 897 C CA . PHE A 1 115 ? -8.992 28.031 21.625 1 98.56 115 PHE A CA 1
ATOM 898 C C . PHE A 1 115 ? -10.344 28.594 21.203 1 98.56 115 PHE A C 1
ATOM 900 O O . PHE A 1 115 ? -10.984 28.062 20.297 1 98.56 115 PHE A O 1
ATOM 907 N N . ALA A 1 116 ? -10.797 29.688 21.875 1 97.88 116 ALA A N 1
ATOM 908 C CA . ALA A 1 116 ? -12.023 30.406 21.516 1 97.88 116 ALA A CA 1
ATOM 909 C C . ALA A 1 116 ? -13.219 29.469 21.453 1 97.88 116 ALA A C 1
ATOM 911 O O . ALA A 1 116 ? -13.992 29.5 20.5 1 97.88 116 ALA A O 1
ATOM 912 N N . GLY A 1 117 ? -13.312 28.531 22.359 1 98.19 117 GLY A N 1
ATOM 913 C CA . GLY A 1 117 ? -14.453 27.625 22.469 1 98.19 117 GLY A CA 1
ATOM 914 C C . GLY A 1 117 ? -14.273 26.328 21.703 1 98.19 117 GLY A C 1
ATOM 915 O O . GLY A 1 117 ? -15.07 25.406 21.844 1 98.19 117 GLY A O 1
ATOM 916 N N . VAL A 1 118 ? -13.219 26.266 20.906 1 98.81 118 VAL A N 1
ATOM 917 C CA . VAL A 1 118 ? -12.93 25.047 20.156 1 98.81 118 VAL A CA 1
ATOM 918 C C . VAL A 1 118 ? -12 24.156 20.984 1 98.81 118 VAL A C 1
ATOM 920 O O . VAL A 1 118 ? -10.906 24.562 21.359 1 98.81 118 VAL A O 1
ATOM 923 N N . ARG A 1 119 ? -12.5 22.938 21.25 1 98.81 119 ARG A N 1
ATOM 924 C CA . ARG A 1 119 ? -11.625 21.969 21.906 1 98.81 119 ARG A CA 1
ATOM 925 C C . ARG A 1 119 ? -10.625 21.375 20.922 1 98.81 119 ARG A C 1
ATOM 927 O O . ARG A 1 119 ? -11 20.953 19.828 1 98.81 119 ARG A O 1
ATOM 934 N N . LEU A 1 120 ? -9.367 21.453 21.297 1 98.88 120 LEU A N 1
ATOM 935 C CA . LEU A 1 120 ? -8.266 20.906 20.516 1 98.88 120 LEU A CA 1
ATOM 936 C C . LEU A 1 120 ? -7.562 19.781 21.25 1 98.88 120 LEU A C 1
ATOM 938 O O . LEU A 1 120 ? -6.668 20.031 22.062 1 98.88 120 LEU A O 1
ATOM 942 N N . GLN A 1 121 ? -7.941 18.578 20.953 1 98.88 121 GLN A N 1
ATOM 943 C CA . GLN A 1 121 ? -7.391 17.422 21.656 1 98.88 121 GLN A CA 1
ATOM 944 C C . GLN A 1 121 ? -6.195 16.828 20.906 1 98.88 121 GLN A C 1
ATOM 946 O O . GLN A 1 121 ? -6.332 16.375 19.766 1 98.88 121 GLN A O 1
ATOM 951 N N . LYS A 1 122 ? -5.07 16.797 21.578 1 98.81 122 LYS A N 1
ATOM 952 C CA . LYS A 1 122 ? -3.875 16.172 21 1 98.81 122 LYS A CA 1
ATOM 953 C C . LYS A 1 122 ? -3.998 14.656 20.969 1 98.81 122 LYS A C 1
ATOM 955 O O . LYS A 1 122 ? -4.453 14.055 21.953 1 98.81 122 LYS A O 1
ATOM 960 N N . THR A 1 123 ? -3.674 14.07 19.859 1 98.38 123 THR A N 1
ATOM 961 C CA . THR A 1 123 ? -3.561 12.617 19.781 1 98.38 123 THR A CA 1
ATOM 962 C C . THR A 1 123 ? -2.117 12.203 19.516 1 98.38 123 THR A C 1
ATOM 964 O O . THR A 1 123 ? -1.4 12.867 18.766 1 98.38 123 THR A O 1
ATOM 967 N N . THR A 1 124 ? -1.697 11.109 20.172 1 96.25 124 THR A N 1
ATOM 968 C CA . THR A 1 124 ? -0.312 10.664 20.062 1 96.25 124 THR A CA 1
ATOM 969 C C . THR A 1 124 ? -0.246 9.188 19.672 1 96.25 124 THR A C 1
ATOM 971 O O . THR A 1 124 ? 0.774 8.531 19.875 1 96.25 124 THR A O 1
ATOM 974 N N . SER A 1 125 ? -1.326 8.688 19.203 1 96.5 125 SER A N 1
ATOM 975 C CA . SER A 1 125 ? -1.387 7.266 18.859 1 96.5 125 SER A CA 1
ATOM 976 C C . SER A 1 125 ? -0.604 6.969 17.578 1 96.5 125 SER A C 1
ATOM 978 O O . SER A 1 125 ? -0.299 5.809 17.297 1 96.5 125 SER A O 1
ATOM 980 N N . GLY A 1 126 ? -0.311 7.98 16.781 1 97.12 126 GLY A N 1
ATOM 981 C CA . GLY A 1 126 ? 0.39 7.789 15.523 1 97.12 126 GLY A CA 1
ATOM 982 C C . GLY A 1 126 ? 1.89 7.633 15.695 1 97.12 126 GLY A C 1
ATOM 983 O O . GLY A 1 126 ? 2.424 7.855 16.781 1 97.12 126 GLY A O 1
ATOM 984 N N . GLN A 1 127 ? 2.521 7.172 14.688 1 98.38 127 GLN A N 1
ATOM 985 C CA . GLN A 1 127 ? 3.975 7.09 14.57 1 98.38 127 GLN A CA 1
ATOM 986 C C . GLN A 1 127 ? 4.434 7.438 13.156 1 98.38 127 GLN A C 1
ATOM 988 O O . GLN A 1 127 ? 3.936 6.871 12.18 1 98.38 127 GLN A O 1
ATOM 993 N N . HIS A 1 128 ? 5.312 8.336 13.039 1 98.5 128 HIS A N 1
ATOM 994 C CA . HIS A 1 128 ? 5.777 8.914 11.781 1 98.5 128 HIS A CA 1
ATOM 995 C C . HIS A 1 128 ? 6.75 7.977 11.078 1 98.5 128 HIS A C 1
ATOM 997 O O . HIS A 1 128 ? 7.832 8.398 10.664 1 98.5 128 HIS A O 1
ATOM 1003 N N . GLY A 1 129 ? 6.551 6.703 10.992 1 98.25 129 GLY A N 1
ATOM 1004 C CA . GLY A 1 129 ? 7.348 5.629 10.422 1 98.25 129 GLY A CA 1
ATOM 1005 C C . GLY A 1 129 ? 7.156 4.305 11.133 1 98.25 129 GLY A C 1
ATOM 1006 O O . GLY A 1 129 ? 6.508 4.242 12.18 1 98.25 129 GLY A O 1
ATOM 1007 N N . SER A 1 130 ? 7.676 3.291 10.602 1 97.38 130 SER A N 1
ATOM 1008 C CA . SER A 1 130 ? 7.461 1.948 11.133 1 97.38 130 SER A CA 1
ATOM 1009 C C . SER A 1 130 ? 8.312 1.702 12.375 1 97.38 130 SER A C 1
ATOM 1011 O O . SER A 1 130 ? 9.227 2.473 12.672 1 97.38 130 SER A O 1
ATOM 1013 N N . ASP A 1 131 ? 7.965 0.62 13.094 1 97.19 131 ASP A N 1
ATOM 1014 C CA . ASP A 1 131 ? 8.797 0.181 14.211 1 97.19 131 ASP A CA 1
ATOM 1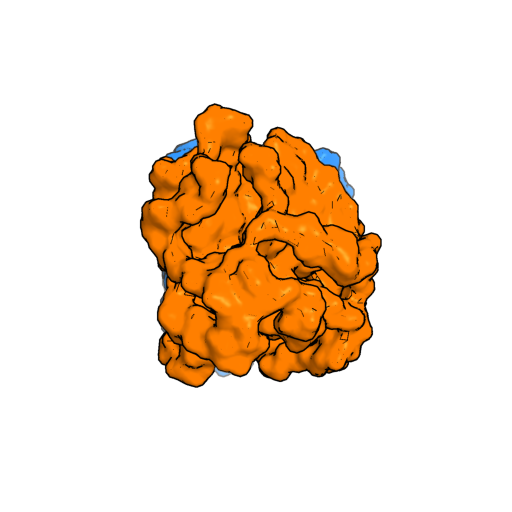015 C C . ASP A 1 131 ? 10.219 -0.128 13.75 1 97.19 131 ASP A C 1
ATOM 1017 O O . ASP A 1 131 ? 11.18 0.158 14.461 1 97.19 131 ASP A O 1
ATOM 1021 N N . ARG A 1 132 ? 10.305 -0.713 12.547 1 95.62 132 ARG A N 1
ATOM 1022 C CA . ARG A 1 132 ? 11.617 -1.016 11.977 1 95.62 132 ARG A CA 1
ATOM 1023 C C . ARG A 1 132 ? 12.445 0.252 11.812 1 95.62 132 ARG A C 1
ATOM 1025 O O . ARG A 1 132 ? 13.641 0.26 12.102 1 95.62 132 ARG A O 1
ATOM 1032 N N . THR A 1 133 ? 11.812 1.321 11.367 1 97.75 133 THR A N 1
ATOM 1033 C CA . THR A 1 133 ? 12.492 2.596 11.18 1 97.75 133 THR A CA 1
ATOM 1034 C C . THR A 1 133 ? 12.93 3.182 12.516 1 97.75 133 THR A C 1
ATOM 1036 O O . THR A 1 133 ? 14.078 3.609 12.664 1 97.75 133 THR A O 1
ATOM 1039 N N . TYR A 1 134 ? 12.094 3.125 13.531 1 98.06 134 TYR A N 1
ATOM 1040 C CA . TYR A 1 134 ? 12.367 3.748 14.82 1 98.06 134 TYR A CA 1
ATOM 1041 C C . TYR A 1 134 ? 13.352 2.918 15.633 1 98.06 134 TYR A C 1
ATOM 1043 O O . TYR A 1 134 ? 13.898 3.393 16.625 1 98.06 134 TYR A O 1
ATOM 1051 N N . ALA A 1 135 ? 13.578 1.663 15.211 1 98.06 135 ALA A N 1
ATOM 1052 C CA . ALA A 1 135 ? 14.578 0.827 15.875 1 98.06 135 ALA A CA 1
ATOM 1053 C C . ALA A 1 135 ? 15.992 1.342 15.609 1 98.06 135 ALA A C 1
ATOM 1055 O O . ALA A 1 135 ? 16.938 0.967 16.297 1 98.06 135 ALA A O 1
ATOM 1056 N N . VAL A 1 136 ? 16.188 2.176 14.609 1 98.12 136 VAL A N 1
ATOM 1057 C CA . VAL A 1 136 ? 17.453 2.812 14.297 1 98.12 136 VAL A CA 1
ATOM 1058 C C . VAL A 1 136 ? 17.516 4.195 14.945 1 98.12 136 VAL A C 1
ATOM 1060 O O . VAL A 1 136 ? 16.828 5.117 14.508 1 98.12 136 VAL A O 1
ATOM 1063 N N . PRO A 1 137 ? 18.344 4.422 15.914 1 98.19 137 PRO A N 1
ATOM 1064 C CA . PRO A 1 137 ? 18.344 5.652 16.703 1 98.19 137 PRO A CA 1
ATOM 1065 C C . PRO A 1 137 ? 18.453 6.91 15.844 1 98.19 137 PRO A C 1
ATOM 1067 O O . PRO A 1 137 ? 17.719 7.879 16.062 1 98.19 137 PRO A O 1
ATOM 1070 N N . ALA A 1 138 ? 19.297 6.867 14.875 1 97.75 138 ALA A N 1
ATOM 1071 C CA . ALA A 1 138 ? 19.484 8.031 14.016 1 97.75 138 ALA A CA 1
ATOM 1072 C C . ALA A 1 138 ? 18.203 8.359 13.258 1 97.75 138 ALA A C 1
ATOM 1074 O O . ALA A 1 138 ? 17.875 9.531 13.055 1 97.75 138 ALA A O 1
ATOM 1075 N N . MET A 1 139 ? 17.484 7.328 12.82 1 98.06 139 MET A N 1
ATOM 1076 C CA . MET A 1 139 ? 16.219 7.531 12.109 1 98.06 139 MET A CA 1
ATOM 1077 C C . MET A 1 139 ? 15.133 8.023 13.062 1 98.06 139 MET A C 1
ATOM 1079 O O . MET A 1 139 ? 14.328 8.883 12.703 1 98.06 139 MET A O 1
ATOM 1083 N N . ALA A 1 140 ? 15.117 7.422 14.258 1 98.12 140 ALA A N 1
ATOM 1084 C CA . ALA A 1 140 ? 14.156 7.867 15.266 1 98.12 140 ALA A CA 1
ATOM 1085 C C . ALA A 1 140 ? 14.32 9.352 15.562 1 98.12 140 ALA A C 1
ATOM 1087 O O . ALA A 1 140 ? 13.328 10.086 15.672 1 98.12 140 ALA A O 1
ATOM 1088 N N . GLU A 1 141 ? 15.547 9.742 15.672 1 97.69 141 GLU A N 1
ATOM 1089 C CA . GLU A 1 141 ? 15.828 11.148 15.922 1 97.69 141 GLU A CA 1
ATOM 1090 C C . GLU A 1 141 ? 15.414 12.016 14.734 1 97.69 141 GLU A C 1
ATOM 1092 O O . GLU A 1 141 ? 14.812 13.078 14.914 1 97.69 141 GLU A O 1
ATOM 1097 N N . ARG A 1 142 ? 15.695 11.586 13.555 1 97.5 142 ARG A N 1
ATOM 1098 C CA . ARG A 1 142 ? 15.391 12.32 12.328 1 97.5 142 ARG A CA 1
ATOM 1099 C C . ARG A 1 142 ? 13.883 12.492 12.148 1 97.5 142 ARG A C 1
ATOM 1101 O O . ARG A 1 142 ? 13.414 13.578 11.797 1 97.5 142 ARG A O 1
ATOM 1108 N N . LEU A 1 143 ? 13.125 11.43 12.375 1 98.06 143 LEU A N 1
ATOM 1109 C CA . LEU A 1 143 ? 11.68 11.461 12.164 1 98.06 143 LEU A CA 1
ATOM 1110 C C . LEU A 1 143 ? 10.977 12.164 13.32 1 98.06 143 LEU A C 1
ATOM 1112 O O . LEU A 1 143 ? 9.984 12.859 13.117 1 98.06 143 LEU A O 1
ATOM 1116 N N . GLY A 1 144 ? 11.508 11.93 14.5 1 97.69 144 GLY A N 1
ATOM 1117 C CA . GLY A 1 144 ? 10.969 12.594 15.68 1 97.69 144 GLY A CA 1
ATOM 1118 C C . GLY A 1 144 ? 9.531 12.203 15.969 1 97.69 144 GLY A C 1
ATOM 1119 O O . GLY A 1 144 ? 9.117 11.078 15.703 1 97.69 144 GLY A O 1
ATOM 1120 N N . GLU A 1 145 ? 8.875 13.102 16.719 1 97.75 145 GLU A N 1
ATOM 1121 C CA . GLU A 1 145 ? 7.477 12.914 17.094 1 97.75 145 GLU A CA 1
ATOM 1122 C C . GLU A 1 145 ? 6.559 13.844 16.297 1 97.75 145 GLU A C 1
ATOM 1124 O O . GLU A 1 145 ? 6.922 14.984 16 1 97.75 145 GLU A O 1
ATOM 1129 N N . ALA A 1 146 ? 5.465 13.352 15.906 1 98.31 146 ALA A N 1
ATOM 1130 C CA . ALA A 1 146 ? 4.375 14.117 15.297 1 98.31 146 ALA A CA 1
ATOM 1131 C C . ALA A 1 146 ? 3.049 13.812 15.992 1 98.31 146 ALA A C 1
ATOM 1133 O O . ALA A 1 146 ? 2.857 12.719 16.531 1 98.31 146 ALA A O 1
ATOM 1134 N N . CYS A 1 147 ? 2.168 14.711 16.016 1 98.69 147 CYS A N 1
ATOM 1135 C CA . CYS A 1 147 ? 0.903 14.484 16.703 1 98.69 147 CYS A CA 1
ATOM 1136 C C . CYS A 1 147 ? -0.279 14.742 15.781 1 98.69 147 CYS A C 1
ATOM 1138 O O . CYS A 1 147 ? -0.11 15.297 14.688 1 98.69 147 CYS A O 1
ATOM 1140 N N . GLY A 1 148 ? -1.452 14.195 16.156 1 98.75 148 GLY A N 1
ATOM 1141 C CA . GLY A 1 148 ? -2.727 14.602 15.586 1 98.75 148 GLY A CA 1
ATOM 1142 C C . GLY A 1 148 ? -3.502 15.562 16.469 1 98.75 148 GLY A C 1
ATOM 1143 O O . GLY A 1 148 ? -3.094 15.836 17.609 1 98.75 148 GLY A O 1
ATOM 1144 N N . VAL A 1 149 ? -4.555 16.125 15.914 1 98.94 149 VAL A N 1
ATOM 1145 C CA . VAL A 1 149 ? -5.398 17.031 16.672 1 98.94 149 VAL A CA 1
ATOM 1146 C C . VAL A 1 149 ? -6.867 16.797 16.328 1 98.94 149 VAL A C 1
ATOM 1148 O O . VAL A 1 149 ? -7.246 16.766 15.164 1 98.94 149 VAL A O 1
ATOM 1151 N N . VAL A 1 150 ? -7.68 16.625 17.344 1 98.94 150 VAL A N 1
ATOM 1152 C CA . VAL A 1 150 ? -9.125 16.5 17.172 1 98.94 150 VAL A CA 1
ATOM 1153 C C . VAL A 1 150 ? -9.805 17.812 17.531 1 98.94 150 VAL A C 1
ATOM 1155 O O . VAL A 1 150 ? -9.57 18.375 18.609 1 98.94 150 VAL A O 1
ATOM 1158 N N . PHE A 1 151 ? -10.578 18.344 16.609 1 98.94 151 PHE A N 1
ATOM 1159 C CA . PHE A 1 151 ? -11.398 19.516 16.828 1 98.94 151 PHE A CA 1
ATOM 1160 C C . PHE A 1 151 ? -12.812 19.125 17.25 1 98.94 151 PHE A C 1
ATOM 1162 O O . PHE A 1 151 ? -13.445 18.281 16.609 1 98.94 151 PHE A O 1
ATOM 1169 N N . ARG A 1 152 ? -13.281 19.781 18.297 1 98.81 152 ARG A N 1
ATOM 1170 C CA . ARG A 1 152 ? -14.672 19.609 18.688 1 98.81 152 ARG A CA 1
ATOM 1171 C C . ARG A 1 152 ? -15.32 20.938 19.047 1 98.81 152 ARG A C 1
ATOM 1173 O O . ARG A 1 152 ? -14.68 21.797 19.656 1 98.81 152 ARG A O 1
ATOM 1180 N N . HIS A 1 153 ? -16.438 21.094 18.703 1 98.69 153 HIS A N 1
ATOM 1181 C CA . HIS A 1 153 ? -17.344 22.188 19.047 1 98.69 153 HIS A CA 1
ATOM 1182 C C . HIS A 1 153 ? -18.797 21.766 18.875 1 98.69 153 HIS A C 1
ATOM 1184 O O . HIS A 1 153 ? -19.141 21.031 17.953 1 98.69 153 HIS A O 1
ATOM 1190 N N . PRO A 1 154 ? -19.719 22.234 19.781 1 97.94 154 PRO A N 1
ATOM 1191 C CA . PRO A 1 154 ? -21.109 21.812 19.703 1 97.94 154 PRO A CA 1
ATOM 1192 C C . PRO A 1 154 ? -21.766 22.172 18.359 1 97.94 154 PRO A C 1
ATOM 1194 O O . PRO A 1 154 ? -22.719 21.5 17.938 1 97.94 154 PRO A O 1
ATOM 1197 N N . GLN A 1 155 ? -21.203 23.109 17.672 1 97.62 155 GLN A N 1
ATOM 1198 C CA . GLN A 1 155 ? -21.844 23.594 16.453 1 97.62 155 GLN A CA 1
ATOM 1199 C C . GLN A 1 155 ? -21.156 23.047 15.211 1 97.62 155 GLN A C 1
ATOM 1201 O O . GLN A 1 155 ? -21.422 23.484 14.094 1 97.62 155 GLN A O 1
ATOM 1206 N N . GLU A 1 156 ? -20.25 22.156 15.344 1 98.56 156 GLU A N 1
ATOM 1207 C CA . GLU A 1 156 ? -19.484 21.641 14.211 1 98.56 156 GLU A CA 1
ATOM 1208 C C . GLU A 1 156 ? -19.375 20.125 14.281 1 98.56 156 GLU A C 1
ATOM 1210 O O . GLU A 1 156 ? -19.453 19.531 15.359 1 98.56 156 GLU A O 1
ATOM 1215 N N . LYS A 1 157 ? -19.172 19.547 13.094 1 98.62 157 LYS A N 1
ATOM 1216 C CA . LYS A 1 157 ? -18.734 18.156 13.047 1 98.62 157 LYS A CA 1
ATOM 1217 C C . LYS A 1 157 ? -17.359 17.984 13.68 1 98.62 157 LYS A C 1
ATOM 1219 O O . LYS A 1 157 ? -16.531 18.875 13.609 1 98.62 157 LYS A O 1
ATOM 1224 N N . THR A 1 158 ? -17.172 16.828 14.266 1 98.88 158 THR A N 1
ATOM 1225 C CA . THR A 1 158 ? -15.859 16.516 14.828 1 98.88 158 THR A CA 1
ATOM 1226 C C . THR A 1 158 ? -14.844 16.234 13.727 1 98.88 158 THR A C 1
ATOM 1228 O O . THR A 1 158 ? -15.102 15.445 12.82 1 98.88 158 THR A O 1
ATOM 1231 N N . LEU A 1 159 ? -13.695 16.922 13.836 1 98.94 159 LEU A N 1
ATOM 1232 C CA . LEU A 1 159 ? -12.617 16.797 12.852 1 98.94 159 LEU A CA 1
ATOM 1233 C C . LEU A 1 159 ? -11.367 16.203 13.484 1 98.94 159 LEU A C 1
ATOM 1235 O O . LEU A 1 159 ? -10.953 16.625 14.57 1 98.94 159 LEU A O 1
ATOM 1239 N N . TRP A 1 160 ? -10.828 15.211 12.867 1 98.94 160 TRP A N 1
ATOM 1240 C CA . TRP A 1 160 ? -9.531 14.711 13.289 1 98.94 160 TRP A CA 1
ATOM 1241 C C . TRP A 1 160 ? -8.477 14.93 12.211 1 98.94 160 TRP A C 1
ATOM 1243 O O . TRP A 1 160 ? -8.547 14.312 11.141 1 98.94 160 TRP A O 1
ATOM 1253 N N . LEU A 1 161 ? -7.547 15.828 12.445 1 98.88 161 LEU A N 1
ATOM 1254 C CA . LEU A 1 161 ? -6.297 15.898 11.695 1 98.88 161 LEU A CA 1
ATOM 1255 C C . LEU A 1 161 ? -5.309 14.852 12.195 1 98.88 161 LEU A C 1
ATOM 1257 O O . LEU A 1 161 ? -4.785 14.969 13.312 1 98.88 161 LEU A O 1
ATOM 1261 N N . MET A 1 162 ? -4.949 13.938 11.391 1 98.31 162 MET A N 1
ATOM 1262 C CA . MET A 1 162 ? -4.223 12.781 11.914 1 98.31 162 MET A CA 1
ATOM 1263 C C . MET A 1 162 ? -2.73 13.078 12.016 1 98.31 162 MET A C 1
ATOM 1265 O O . MET A 1 162 ? -2.008 12.398 12.742 1 98.31 162 MET A O 1
ATOM 1269 N N . GLY A 1 163 ? -2.279 14.094 11.203 1 98.25 163 GLY A N 1
ATOM 1270 C CA . GLY A 1 163 ? -0.846 14.344 11.195 1 98.25 163 GLY A CA 1
ATOM 1271 C C . GLY A 1 163 ? -0.059 13.266 10.461 1 98.25 163 GLY A C 1
ATOM 1272 O O . GLY A 1 163 ? -0.63 12.477 9.711 1 98.25 163 GLY A O 1
ATOM 1273 N N . ASP A 1 164 ? 1.277 13.375 10.609 1 98.81 164 ASP A N 1
ATOM 1274 C CA . ASP A 1 164 ? 2.141 12.391 9.969 1 98.81 164 ASP A CA 1
ATOM 1275 C C . ASP A 1 164 ? 2.205 11.102 10.781 1 98.81 164 ASP A C 1
ATOM 1277 O O . ASP A 1 164 ? 2.752 11.086 11.883 1 98.81 164 ASP A O 1
ATOM 1281 N N . THR A 1 165 ? 1.664 10.094 10.25 1 98.81 165 THR A N 1
ATOM 1282 C CA . THR A 1 165 ? 1.673 8.773 10.867 1 98.81 165 THR A CA 1
ATOM 1283 C C . THR A 1 165 ? 1.479 7.684 9.812 1 98.81 165 THR A C 1
ATOM 1285 O O . THR A 1 165 ? 0.902 7.934 8.75 1 98.81 165 THR A O 1
ATOM 1288 N N . ILE A 1 166 ? 1.932 6.527 10.086 1 98.5 166 ILE A N 1
ATOM 1289 C CA . ILE A 1 166 ? 1.526 5.344 9.344 1 98.5 166 ILE A CA 1
ATOM 1290 C C . ILE A 1 166 ? 0.326 4.691 10.023 1 98.5 166 ILE A C 1
ATOM 1292 O O . ILE A 1 166 ? -0.075 5.098 11.109 1 98.5 166 ILE A O 1
ATOM 1296 N N . TRP A 1 167 ? -0.302 3.787 9.312 1 97.88 167 TRP A N 1
ATOM 1297 C CA . TRP A 1 167 ? -1.391 3.021 9.914 1 97.88 167 TRP A CA 1
ATOM 1298 C C . TRP A 1 167 ? -0.873 2.119 11.031 1 97.88 167 TRP A C 1
ATOM 1300 O O . TRP A 1 167 ? 0.15 1.448 10.867 1 97.88 167 TRP A O 1
ATOM 1310 N N . ARG A 1 168 ? -1.483 2.152 12.133 1 96.69 168 ARG A N 1
ATOM 1311 C CA . ARG A 1 168 ? -1.151 1.329 13.289 1 96.69 168 ARG A CA 1
ATOM 1312 C C . ARG A 1 168 ? -2.408 0.935 14.062 1 96.69 168 ARG A C 1
ATOM 1314 O O . ARG A 1 168 ? -3.447 1.587 13.938 1 96.69 168 ARG A O 1
ATOM 1321 N N . ASP A 1 169 ? -2.246 -0.1 14.922 1 96.44 169 ASP A N 1
ATOM 1322 C CA . ASP A 1 169 ? -3.369 -0.553 15.734 1 96.44 169 ASP A CA 1
ATOM 1323 C C . ASP A 1 169 ? -3.873 0.564 16.641 1 96.44 169 ASP A C 1
ATOM 1325 O O . ASP A 1 169 ? -5.078 0.685 16.875 1 96.44 169 ASP A O 1
ATOM 1329 N N . ASP A 1 170 ? -2.977 1.362 17.125 1 97.94 170 ASP A N 1
ATOM 1330 C CA . ASP A 1 170 ? -3.357 2.451 18.016 1 97.94 170 ASP A CA 1
ATOM 1331 C C . ASP A 1 170 ? -4.195 3.496 17.281 1 97.94 170 ASP A C 1
ATOM 1333 O O . ASP A 1 170 ? -5.078 4.121 17.875 1 97.94 170 ASP A O 1
ATOM 1337 N N . ILE A 1 171 ? -3.908 3.711 16.016 1 98.25 171 ILE A N 1
ATOM 1338 C CA . ILE A 1 171 ? -4.703 4.617 15.188 1 98.25 171 ILE A CA 1
ATOM 1339 C C . ILE A 1 171 ? -6.113 4.062 15.023 1 98.25 171 ILE A C 1
ATOM 1341 O O . ILE A 1 171 ? -7.098 4.789 15.188 1 98.25 171 ILE A O 1
ATOM 1345 N N . ALA A 1 172 ? -6.211 2.793 14.742 1 97.62 172 ALA A N 1
ATOM 1346 C CA . ALA A 1 172 ? -7.512 2.146 14.602 1 97.62 172 ALA A CA 1
ATOM 1347 C C . ALA A 1 172 ? -8.32 2.262 15.891 1 97.62 172 ALA A C 1
ATOM 1349 O O . ALA A 1 172 ? -9.516 2.559 15.852 1 97.62 172 ALA A O 1
ATOM 1350 N N . ALA A 1 173 ? -7.68 2.002 17.031 1 98.25 173 ALA A N 1
ATOM 1351 C CA . ALA A 1 173 ? -8.344 2.092 18.328 1 98.25 173 ALA A CA 1
ATOM 1352 C C . ALA A 1 173 ? -8.867 3.502 18.578 1 98.25 173 ALA A C 1
ATOM 1354 O O . ALA A 1 173 ? -9.992 3.678 19.062 1 98.25 173 ALA A O 1
ATOM 1355 N N . ASP A 1 174 ? -8.039 4.477 18.219 1 98.25 174 ASP A N 1
ATOM 1356 C CA . ASP A 1 174 ? -8.453 5.859 18.422 1 98.25 174 ASP A CA 1
ATOM 1357 C C . ASP A 1 174 ? -9.602 6.238 17.484 1 98.25 174 ASP A C 1
ATOM 1359 O O . ASP A 1 174 ? -10.469 7.031 17.859 1 98.25 174 ASP A O 1
ATOM 1363 N N . LEU A 1 175 ? -9.617 5.707 16.281 1 98.44 175 LEU A N 1
ATOM 1364 C CA . LEU A 1 175 ? -10.734 5.953 15.375 1 98.44 175 LEU A CA 1
ATOM 1365 C C . LEU A 1 175 ? -12.055 5.523 16.016 1 98.44 175 LEU A C 1
ATOM 1367 O O . LEU A 1 175 ? -13.039 6.266 15.969 1 98.44 175 LEU A O 1
ATOM 1371 N N . LEU A 1 176 ? -12.031 4.398 16.656 1 97.94 176 LEU A N 1
ATOM 1372 C CA . LEU A 1 176 ? -13.242 3.834 17.234 1 97.94 176 LEU A CA 1
ATOM 1373 C C . LEU A 1 176 ? -13.625 4.578 18.516 1 97.94 176 LEU A C 1
ATOM 1375 O O . LEU A 1 176 ? -14.805 4.684 18.844 1 97.94 176 LEU A O 1
ATOM 1379 N N . LYS A 1 177 ? -12.641 5.059 19.172 1 98.31 177 LYS A N 1
ATOM 1380 C CA . LYS A 1 177 ? -12.867 5.77 20.422 1 98.31 177 LYS A CA 1
ATOM 1381 C C . LYS A 1 177 ? -13.352 7.191 20.172 1 98.31 177 LYS A C 1
ATOM 1383 O O . LYS A 1 177 ? -14.297 7.656 20.812 1 98.31 177 LYS A O 1
ATOM 1388 N N . LEU A 1 178 ? -12.734 7.863 19.234 1 98.44 178 LEU A N 1
ATOM 1389 C CA . LEU A 1 178 ? -12.977 9.281 19 1 98.44 178 LEU A CA 1
ATOM 1390 C C . LEU A 1 178 ? -14.148 9.492 18.062 1 98.44 178 LEU A C 1
ATOM 1392 O O . LEU A 1 178 ? -14.852 10.508 18.141 1 98.44 178 LEU A O 1
ATOM 1396 N N . ARG A 1 179 ? -14.352 8.633 17.109 1 98.25 179 ARG A N 1
ATOM 1397 C CA . ARG A 1 179 ? -15.438 8.602 16.141 1 98.25 179 ARG A CA 1
ATOM 1398 C C . ARG A 1 179 ? -15.586 9.953 15.445 1 98.25 179 ARG A C 1
ATOM 1400 O O . ARG A 1 179 ? -16.672 10.523 15.422 1 98.25 179 ARG A O 1
ATOM 1407 N N . PRO A 1 180 ? -14.516 10.492 14.898 1 98.88 180 PRO A N 1
ATOM 1408 C CA . PRO A 1 180 ? -14.641 11.742 14.148 1 98.88 180 PRO A CA 1
ATOM 1409 C C . PRO A 1 180 ? -15.617 11.641 12.977 1 98.88 180 PRO A C 1
ATOM 1411 O O . PRO A 1 180 ? -15.812 10.547 12.43 1 98.88 180 PRO A O 1
ATOM 1414 N N . ASP A 1 181 ? -16.234 12.766 12.633 1 98.88 181 ASP A N 1
ATOM 1415 C CA . ASP A 1 181 ? -17.094 12.844 11.453 1 98.88 181 ASP A CA 1
ATOM 1416 C C . ASP A 1 181 ? -16.266 13.016 10.18 1 98.88 181 ASP A C 1
ATOM 1418 O O . ASP A 1 181 ? -16.656 12.562 9.109 1 98.88 181 ASP A O 1
ATOM 1422 N N . VAL A 1 182 ? -15.164 13.75 10.289 1 98.94 182 VAL A N 1
ATOM 1423 C CA . VAL A 1 182 ? -14.242 14.039 9.195 1 98.94 182 VAL A CA 1
ATOM 1424 C C . VAL A 1 182 ? -12.812 13.734 9.633 1 98.94 182 VAL A C 1
ATOM 1426 O O . VAL A 1 182 ? -12.406 14.07 10.75 1 98.94 182 VAL A O 1
ATOM 1429 N N . VAL A 1 183 ? -12.148 13.023 8.789 1 98.88 183 VAL A N 1
ATOM 1430 C CA . VAL A 1 183 ? -10.742 12.719 9.031 1 98.88 183 VAL A CA 1
ATOM 1431 C C . VAL A 1 183 ? -9.883 13.281 7.898 1 98.88 183 VAL A C 1
ATOM 1433 O O . VAL A 1 183 ? -10.211 13.117 6.723 1 98.88 183 VAL A O 1
ATOM 1436 N N . VAL A 1 184 ? -8.828 13.984 8.219 1 98.88 184 VAL A N 1
ATOM 1437 C CA . VAL A 1 184 ? -7.828 14.414 7.242 1 98.88 184 VAL A CA 1
ATOM 1438 C C . VAL A 1 184 ? -6.582 13.547 7.355 1 98.88 184 VAL A C 1
ATOM 1440 O O . VAL A 1 184 ? -5.945 13.492 8.414 1 98.88 184 VAL A O 1
ATOM 1443 N N . LEU A 1 185 ? -6.238 12.883 6.242 1 98.69 185 LEU A N 1
ATOM 1444 C CA . LEU A 1 185 ? -5.117 11.945 6.191 1 98.69 185 LEU A CA 1
ATOM 1445 C C . LEU A 1 185 ? -3.971 12.523 5.367 1 98.69 185 LEU A C 1
ATOM 1447 O O . LEU A 1 185 ? -4.172 12.938 4.223 1 98.69 185 LEU A O 1
ATOM 1451 N N . ASN A 1 186 ? -2.789 12.594 5.965 1 98.88 186 ASN A N 1
ATOM 1452 C CA . ASN A 1 186 ? -1.59 12.766 5.152 1 98.88 186 ASN A CA 1
ATOM 1453 C C . ASN A 1 186 ? -1.219 11.484 4.422 1 98.88 186 ASN A C 1
ATOM 1455 O O . ASN A 1 186 ? -0.529 10.625 4.977 1 98.88 186 ASN A O 1
ATOM 1459 N N . ALA A 1 187 ? -1.648 11.422 3.188 1 98.75 187 ALA A N 1
ATOM 1460 C CA . ALA A 1 187 ? -1.709 10.117 2.525 1 98.75 187 ALA A CA 1
ATOM 1461 C C . ALA A 1 187 ? -0.772 10.07 1.322 1 98.75 187 ALA A C 1
ATOM 1463 O O . ALA A 1 187 ? -1.045 9.375 0.343 1 98.75 187 ALA A O 1
ATOM 1464 N N . GLY A 1 188 ? 0.297 10.82 1.363 1 98.75 188 GLY A N 1
ATOM 1465 C CA . GLY A 1 188 ? 1.219 10.898 0.241 1 98.75 188 GLY A CA 1
ATOM 1466 C C . GLY A 1 188 ? 2.166 9.711 0.163 1 98.75 188 GLY A C 1
ATOM 1467 O O . GLY A 1 188 ? 2.887 9.555 -0.824 1 98.75 188 GLY A O 1
ATOM 1468 N N . TYR A 1 189 ? 2.131 8.906 1.191 1 98.75 189 TYR A N 1
ATOM 1469 C CA . TYR A 1 189 ? 2.959 7.707 1.192 1 98.75 189 TYR A CA 1
ATOM 1470 C C . TYR A 1 189 ? 4.43 8.062 1.012 1 98.75 189 TYR A C 1
ATOM 1472 O O . TYR A 1 189 ? 5.105 7.512 0.137 1 98.75 189 TYR A O 1
ATOM 1480 N N . ALA A 1 190 ? 4.961 8.883 1.817 1 98.88 190 ALA A N 1
ATOM 1481 C CA . ALA A 1 190 ? 6.348 9.344 1.788 1 98.88 190 ALA A CA 1
ATOM 1482 C C . ALA A 1 190 ? 7.309 8.219 2.145 1 98.88 190 ALA A C 1
ATOM 1484 O O . ALA A 1 190 ? 7.09 7.492 3.119 1 98.88 190 ALA A O 1
ATOM 1485 N N . HIS A 1 191 ? 8.43 8.102 1.345 1 98.88 191 HIS A N 1
ATOM 1486 C CA . HIS A 1 191 ? 9.344 6.984 1.544 1 98.88 191 HIS A CA 1
ATOM 1487 C C . HIS A 1 191 ? 10.75 7.477 1.892 1 98.88 191 HIS A C 1
ATOM 1489 O O . HIS A 1 191 ? 11.242 8.43 1.288 1 98.88 191 HIS A O 1
ATOM 1495 N N . VAL A 1 192 ? 11.297 6.859 2.855 1 98.75 192 VAL A N 1
ATOM 1496 C CA . VAL A 1 192 ? 12.719 6.961 3.146 1 98.75 192 VAL A CA 1
ATOM 1497 C C . VAL A 1 192 ? 13.453 5.742 2.584 1 98.75 192 VAL A C 1
ATOM 1499 O O . VAL A 1 192 ? 13.039 4.602 2.82 1 98.75 192 VAL A O 1
ATOM 1502 N N . ILE A 1 193 ? 14.539 6.008 1.82 1 98.44 193 ILE A N 1
ATOM 1503 C CA . ILE A 1 193 ? 15.273 4.926 1.17 1 98.44 193 ILE A CA 1
ATOM 1504 C C . ILE A 1 193 ? 15.797 3.953 2.223 1 98.44 193 ILE A C 1
ATOM 1506 O O . ILE A 1 193 ? 16.406 4.371 3.217 1 98.44 193 ILE A O 1
ATOM 1510 N N . GLY A 1 194 ? 15.477 2.666 2.078 1 97.5 194 GLY A N 1
ATOM 1511 C CA . GLY A 1 194 ? 15.961 1.646 2.994 1 97.5 194 GLY A CA 1
ATOM 1512 C C . GLY A 1 194 ? 15.023 1.399 4.16 1 97.5 194 GLY A C 1
ATOM 1513 O O . GLY A 1 194 ? 15.203 0.436 4.91 1 97.5 194 GLY A O 1
ATOM 1514 N N . PHE A 1 195 ? 13.93 2.217 4.309 1 98.06 195 PHE A N 1
ATOM 1515 C CA . PHE A 1 195 ? 13.086 2.084 5.492 1 98.06 195 PHE A CA 1
ATOM 1516 C C . PHE A 1 195 ? 11.617 2.008 5.105 1 98.06 195 PHE A C 1
ATOM 1518 O O . PHE A 1 195 ? 10.789 1.527 5.883 1 98.06 195 PHE A O 1
ATOM 1525 N N . GLY A 1 196 ? 11.281 2.512 3.922 1 98.12 196 GLY A N 1
ATOM 1526 C CA . GLY A 1 196 ? 9.898 2.422 3.484 1 98.12 196 GLY A CA 1
ATOM 1527 C C . GLY A 1 196 ? 9.078 3.639 3.855 1 98.12 196 GLY A C 1
ATOM 1528 O O . GLY A 1 196 ? 9.609 4.742 3.992 1 98.12 196 GLY A O 1
ATOM 1529 N N . PRO A 1 197 ? 7.75 3.486 3.928 1 98.56 197 PRO A N 1
ATOM 1530 C CA . PRO A 1 197 ? 6.863 4.633 4.133 1 98.56 197 PRO A CA 1
ATOM 1531 C C . PRO A 1 197 ? 6.953 5.203 5.547 1 98.56 197 PRO A C 1
ATOM 1533 O O . PRO A 1 197 ? 7.105 4.449 6.512 1 98.56 197 PRO A O 1
ATOM 1536 N N . ILE A 1 198 ? 6.758 6.531 5.605 1 98.81 198 ILE A N 1
ATOM 1537 C CA . ILE A 1 198 ? 6.773 7.18 6.914 1 98.81 198 ILE A CA 1
ATOM 1538 C C . ILE A 1 198 ? 5.465 7.938 7.129 1 98.81 198 ILE A C 1
ATOM 1540 O O . ILE A 1 198 ? 5.27 8.57 8.172 1 98.81 198 ILE A O 1
ATOM 1544 N N . ILE A 1 199 ? 4.551 7.957 6.207 1 98.81 199 ILE A N 1
ATOM 1545 C CA . ILE A 1 199 ? 3.176 8.406 6.391 1 98.81 199 ILE A CA 1
ATOM 1546 C C . ILE A 1 199 ? 2.227 7.477 5.637 1 98.81 199 ILE A C 1
ATOM 1548 O O . ILE A 1 199 ? 2.664 6.539 4.965 1 98.81 199 ILE A O 1
ATOM 1552 N N . MET A 1 200 ? 0.933 7.668 5.746 1 98.69 200 MET A N 1
ATOM 1553 C CA . MET A 1 200 ? -0.109 6.793 5.215 1 98.69 200 MET A CA 1
ATOM 1554 C C . MET A 1 200 ? -0.171 6.883 3.693 1 98.69 200 MET A C 1
ATOM 1556 O O . MET A 1 200 ? 0.36 7.824 3.1 1 98.69 200 MET A O 1
ATOM 1560 N N . GLY A 1 201 ? -0.745 5.902 3.121 1 98.06 201 GLY A N 1
ATOM 1561 C CA . GLY A 1 201 ? -0.995 5.84 1.689 1 98.06 201 GLY A CA 1
ATOM 1562 C C . GLY A 1 201 ? -2.424 5.461 1.35 1 98.06 201 GLY A C 1
ATOM 1563 O O . GLY A 1 201 ? -3.34 5.699 2.139 1 98.06 201 GLY A O 1
ATOM 1564 N N . LYS A 1 202 ? -2.656 4.941 0.14 1 97.62 202 LYS A N 1
ATOM 1565 C CA . LYS A 1 202 ? -3.984 4.625 -0.379 1 97.62 202 LYS A CA 1
ATOM 1566 C C . LYS A 1 202 ? -4.664 3.553 0.468 1 97.62 202 LYS A C 1
ATOM 1568 O O . LYS A 1 202 ? -5.852 3.658 0.775 1 97.62 202 LYS A O 1
ATOM 1573 N N . GLU A 1 203 ? -3.885 2.504 0.807 1 96.94 203 GLU A N 1
ATOM 1574 C CA . GLU A 1 203 ? -4.453 1.403 1.578 1 96.94 203 GLU A CA 1
ATOM 1575 C C . GLU A 1 203 ? -4.961 1.884 2.936 1 96.94 203 GLU A C 1
ATOM 1577 O O . GLU A 1 203 ? -5.977 1.393 3.434 1 96.94 203 GLU A O 1
ATOM 1582 N N . ASP A 1 204 ? -4.266 2.799 3.477 1 98.12 204 ASP A N 1
ATOM 1583 C CA . ASP A 1 204 ? -4.625 3.301 4.801 1 98.12 204 ASP A CA 1
ATOM 1584 C C . ASP A 1 204 ? -5.922 4.105 4.75 1 98.12 204 ASP A C 1
ATOM 1586 O O . ASP A 1 204 ? -6.699 4.105 5.707 1 98.12 204 ASP A O 1
ATOM 1590 N N . LEU A 1 205 ? -6.109 4.793 3.66 1 98.19 205 LEU A N 1
ATOM 1591 C CA . LEU A 1 205 ? -7.395 5.445 3.424 1 98.19 205 LEU A CA 1
ATOM 1592 C C . LEU A 1 205 ? -8.539 4.438 3.512 1 98.19 205 LEU A C 1
ATOM 1594 O O . LEU A 1 205 ? -9.555 4.703 4.152 1 98.19 205 LEU A O 1
ATOM 1598 N N . LEU A 1 206 ? -8.375 3.295 2.914 1 98.5 206 LEU A N 1
ATOM 1599 C CA . LEU A 1 206 ? -9.375 2.238 2.934 1 98.5 206 LEU A CA 1
ATOM 1600 C C . LEU A 1 206 ? -9.562 1.691 4.344 1 98.5 206 LEU A C 1
ATOM 1602 O O . LEU A 1 206 ? -10.695 1.434 4.773 1 98.5 206 LEU A O 1
ATOM 1606 N N . ASN A 1 207 ? -8.477 1.498 5.09 1 98.12 207 ASN A N 1
ATOM 1607 C CA . ASN A 1 207 ? -8.555 1.046 6.477 1 98.12 207 ASN A CA 1
ATOM 1608 C C . ASN A 1 207 ? -9.398 1.984 7.328 1 98.12 207 ASN A C 1
ATOM 1610 O O . ASN A 1 207 ? -10.188 1.532 8.164 1 98.12 207 ASN A O 1
ATOM 1614 N N . VAL A 1 208 ? -9.195 3.285 7.129 1 98.62 208 VAL A N 1
ATOM 1615 C CA . VAL A 1 208 ? -9.992 4.27 7.859 1 98.62 208 VAL A CA 1
ATOM 1616 C C . VAL A 1 208 ? -11.469 4.074 7.547 1 98.62 208 VAL A C 1
ATOM 1618 O O . VAL A 1 208 ? -12.312 4.07 8.453 1 98.62 208 VAL A O 1
ATOM 1621 N N . HIS A 1 209 ? -11.766 3.904 6.281 1 98.62 209 HIS A N 1
ATOM 1622 C CA . HIS A 1 209 ? -13.156 3.699 5.875 1 98.62 209 HIS A CA 1
ATOM 1623 C C . HIS A 1 209 ? -13.734 2.441 6.512 1 98.62 209 HIS A C 1
ATOM 1625 O O . HIS A 1 209 ? -14.883 2.441 6.961 1 98.62 209 HIS A O 1
ATOM 1631 N N . PHE A 1 210 ? -12.953 1.378 6.535 1 97.75 210 PHE A N 1
ATOM 1632 C CA . PHE A 1 210 ? -13.422 0.141 7.148 1 97.75 210 PHE A CA 1
ATOM 1633 C C . PHE A 1 210 ? -13.719 0.354 8.625 1 97.75 210 PHE A C 1
ATOM 1635 O O . PHE A 1 210 ? -14.703 -0.179 9.148 1 97.75 210 PHE A O 1
ATOM 1642 N N . ALA A 1 211 ? -12.883 1.129 9.328 1 97.56 211 ALA A N 1
ATOM 1643 C CA . ALA A 1 211 ? -13.047 1.371 10.758 1 97.56 211 ALA A CA 1
ATOM 1644 C C . ALA A 1 211 ? -14.25 2.275 11.023 1 97.56 211 ALA A C 1
ATOM 1646 O O . ALA A 1 211 ? -14.984 2.066 11.992 1 97.56 211 ALA A O 1
ATOM 1647 N N . LEU A 1 212 ? -14.422 3.289 10.172 1 97.56 212 LEU A N 1
ATOM 1648 C CA . LEU A 1 212 ? -15.5 4.254 10.32 1 97.56 212 LEU A CA 1
ATOM 1649 C C . LEU A 1 212 ? -16.172 4.523 8.984 1 97.56 212 LEU A C 1
ATOM 1651 O O . LEU A 1 212 ? -15.961 5.578 8.375 1 97.56 212 LEU A O 1
ATOM 1655 N N . PRO A 1 213 ? -17.078 3.674 8.586 1 96.75 213 PRO A N 1
ATOM 1656 C CA . PRO A 1 213 ? -17.656 3.748 7.25 1 96.75 213 PRO A CA 1
ATOM 1657 C C . PRO A 1 213 ? -18.453 5.035 7.023 1 96.75 213 PRO A C 1
ATOM 1659 O O . PRO A 1 213 ? -18.625 5.465 5.883 1 96.75 213 PRO A O 1
ATOM 1662 N N . GLU A 1 214 ? -18.906 5.691 8.047 1 96.5 214 GLU A N 1
ATOM 1663 C CA . GLU A 1 214 ? -19.766 6.871 7.91 1 96.5 214 GLU A CA 1
ATOM 1664 C C . GLU A 1 214 ? -18.938 8.148 7.859 1 96.5 214 GLU A C 1
ATOM 1666 O O . GLU A 1 214 ? -19.453 9.219 7.523 1 96.5 214 GLU A O 1
ATOM 1671 N N . ALA A 1 215 ? -17.688 8.086 8.234 1 98.56 215 ALA A N 1
ATOM 1672 C CA . ALA A 1 215 ? -16.844 9.266 8.266 1 98.56 215 ALA A CA 1
ATOM 1673 C C . ALA A 1 215 ? -16.484 9.734 6.855 1 98.56 215 ALA A C 1
ATOM 1675 O O . ALA A 1 215 ? -16.344 8.914 5.941 1 98.56 215 ALA A O 1
ATOM 1676 N N . LYS A 1 216 ? -16.375 11.039 6.695 1 98.88 216 LYS A N 1
ATOM 1677 C CA . LYS A 1 216 ? -15.758 11.602 5.496 1 98.88 216 LYS A CA 1
ATOM 1678 C C . LYS A 1 216 ? -14.242 11.648 5.625 1 98.88 216 LYS A C 1
ATOM 1680 O O . LYS A 1 216 ? -13.711 11.891 6.711 1 98.88 216 LYS A O 1
ATOM 1685 N N . ILE A 1 217 ? -13.586 11.359 4.543 1 98.88 217 ILE A N 1
ATOM 1686 C CA . ILE A 1 217 ? -12.125 11.289 4.566 1 98.88 217 ILE A CA 1
ATOM 1687 C C . ILE A 1 217 ? -11.555 12.289 3.562 1 98.88 217 ILE A C 1
ATOM 1689 O O . ILE A 1 217 ? -11.969 12.328 2.404 1 98.88 217 ILE A O 1
ATOM 1693 N N . MET A 1 218 ? -10.688 13.133 3.977 1 98.94 218 MET A N 1
ATOM 1694 C CA . MET A 1 218 ? -9.914 13.992 3.082 1 98.94 218 MET A CA 1
ATOM 1695 C C . MET A 1 218 ? -8.461 13.531 3.008 1 98.94 218 MET A C 1
ATOM 1697 O O . MET A 1 218 ? -7.797 13.391 4.035 1 98.94 218 MET A O 1
ATOM 1701 N N . ALA A 1 219 ? -8 13.234 1.832 1 98.94 219 ALA A N 1
ATOM 1702 C CA . ALA A 1 219 ? -6.605 12.852 1.624 1 98.94 219 ALA A CA 1
ATOM 1703 C C . ALA A 1 219 ? -5.777 14.031 1.131 1 98.94 219 ALA A C 1
ATOM 1705 O O . ALA A 1 219 ? -6.121 14.664 0.126 1 98.94 219 ALA A O 1
ATOM 1706 N N . ILE A 1 220 ? -4.656 14.289 1.83 1 98.88 220 ILE A N 1
ATOM 1707 C CA . ILE A 1 220 ? -3.779 15.398 1.462 1 98.88 220 ILE A CA 1
ATOM 1708 C C . ILE A 1 220 ? -2.326 14.93 1.47 1 98.88 220 ILE A C 1
ATOM 1710 O O . ILE A 1 220 ? -2.051 13.734 1.309 1 98.88 220 ILE A O 1
ATOM 1714 N N . HIS A 1 221 ? -1.344 15.914 1.495 1 98.75 221 HIS A N 1
ATOM 1715 C CA . HIS A 1 221 ? 0.079 15.594 1.456 1 98.75 221 HIS A CA 1
ATOM 1716 C C . HIS A 1 221 ? 0.461 14.938 0.133 1 98.75 221 HIS A C 1
ATOM 1718 O O . HIS A 1 221 ? 1.292 14.031 0.103 1 98.75 221 HIS A O 1
ATOM 1724 N N . LEU A 1 222 ? -0.298 15.273 -0.873 1 98.69 222 LEU A N 1
ATOM 1725 C CA . LEU A 1 222 ? -0.096 14.688 -2.193 1 98.69 222 LEU A CA 1
ATOM 1726 C C . LEU A 1 222 ? 0.6 15.672 -3.125 1 98.69 222 LEU A C 1
ATOM 1728 O O . LEU A 1 222 ? 0.198 16.828 -3.219 1 98.69 222 LEU A O 1
ATOM 1732 N N . GLU A 1 223 ? 1.689 15.242 -3.791 1 98.31 223 GLU A N 1
ATOM 1733 C CA . GLU A 1 223 ? 2.273 15.875 -4.969 1 98.31 223 GLU A CA 1
ATOM 1734 C C . GLU A 1 223 ? 2.982 17.172 -4.602 1 98.31 223 GLU A C 1
ATOM 1736 O O . GLU A 1 223 ? 3.184 18.047 -5.457 1 98.31 223 GLU A O 1
ATOM 1741 N N . ALA A 1 224 ? 3.369 17.359 -3.338 1 98.69 224 ALA A N 1
ATOM 1742 C CA . ALA A 1 224 ? 3.916 18.656 -2.953 1 98.69 224 ALA A CA 1
ATOM 1743 C C . ALA A 1 224 ? 5.367 18.531 -2.504 1 98.69 224 ALA A C 1
ATOM 1745 O O . ALA A 1 224 ? 6.086 19.531 -2.418 1 98.69 224 ALA A O 1
ATOM 1746 N N . VAL A 1 225 ? 5.785 17.297 -2.131 1 98.88 225 VAL A N 1
ATOM 1747 C CA . VAL A 1 225 ? 7.164 17.094 -1.692 1 98.88 225 VAL A CA 1
ATOM 1748 C C . VAL A 1 225 ? 7.75 15.859 -2.371 1 98.88 225 VAL A C 1
ATOM 1750 O O . VAL A 1 225 ? 7.02 14.945 -2.742 1 98.88 225 VAL A O 1
ATOM 1753 N N . ASN A 1 226 ? 9.062 15.836 -2.463 1 98.88 226 ASN A N 1
ATOM 1754 C CA . ASN A 1 226 ? 9.781 14.906 -3.33 1 98.88 226 ASN A CA 1
ATOM 1755 C C . ASN A 1 226 ? 9.461 13.453 -2.982 1 98.88 226 ASN A C 1
ATOM 1757 O O . ASN A 1 226 ? 9.297 12.617 -3.873 1 98.88 226 ASN A O 1
ATOM 1761 N N . HIS A 1 227 ? 9.305 13.133 -1.694 1 98.81 227 HIS A N 1
ATOM 1762 C CA . HIS A 1 227 ? 9.352 11.734 -1.295 1 98.81 227 HIS A CA 1
ATOM 1763 C C . HIS A 1 227 ? 7.949 11.156 -1.139 1 98.81 227 HIS A C 1
ATOM 1765 O O . HIS A 1 227 ? 7.785 10.039 -0.639 1 98.81 227 HIS A O 1
ATOM 1771 N N . CYS A 1 228 ? 6.945 11.945 -1.512 1 98.81 228 CYS A N 1
ATOM 1772 C CA . CYS A 1 228 ? 5.586 11.422 -1.586 1 98.81 228 CYS A CA 1
ATOM 1773 C C . CYS A 1 228 ? 5.332 10.758 -2.934 1 98.81 228 CYS A C 1
ATOM 1775 O O . CYS A 1 228 ? 5.488 11.391 -3.98 1 98.81 228 CYS A O 1
ATOM 1777 N N . LEU A 1 229 ? 4.871 9.523 -2.873 1 98.62 229 LEU A N 1
ATOM 1778 C CA . LEU A 1 229 ? 4.875 8.711 -4.086 1 98.62 229 LEU A CA 1
ATOM 1779 C C . LEU A 1 229 ? 3.473 8.617 -4.68 1 98.62 229 LEU A C 1
ATOM 1781 O O . LEU A 1 229 ? 3.307 8.188 -5.824 1 98.62 229 LEU A O 1
ATOM 1785 N N . VAL A 1 230 ? 2.441 9.008 -3.949 1 98.5 230 VAL A N 1
ATOM 1786 C CA . VAL A 1 230 ? 1.065 8.836 -4.402 1 98.5 230 VAL A CA 1
ATOM 1787 C C . VAL A 1 230 ? 0.553 10.141 -5 1 98.5 230 VAL A C 1
ATOM 1789 O O . VAL A 1 230 ? 0.703 11.211 -4.398 1 98.5 230 VAL A O 1
ATOM 1792 N N . SER A 1 231 ? 0.006 10.094 -6.145 1 98.31 231 SER A N 1
ATOM 1793 C CA . SER A 1 231 ? -0.591 11.258 -6.793 1 98.31 231 SER A CA 1
ATOM 1794 C C . SER A 1 231 ? -2.084 11.352 -6.492 1 98.31 231 SER A C 1
ATOM 1796 O O . SER A 1 231 ? -2.693 10.383 -6.039 1 98.31 231 SER A O 1
ATOM 1798 N N . ARG A 1 232 ? -2.648 12.516 -6.773 1 98.75 232 ARG A N 1
ATOM 1799 C CA . ARG A 1 232 ? -4.094 12.695 -6.656 1 98.75 232 ARG A CA 1
ATOM 1800 C C . ARG A 1 232 ? -4.84 11.734 -7.574 1 98.75 232 ARG A C 1
ATOM 1802 O O . ARG A 1 232 ? -5.871 11.18 -7.191 1 98.75 232 ARG A O 1
ATOM 1809 N N . GLU A 1 233 ? -4.301 11.602 -8.781 1 98.38 233 GLU A N 1
ATOM 1810 C CA . GLU A 1 233 ? -4.945 10.711 -9.75 1 98.38 233 GLU A CA 1
ATOM 1811 C C . GLU A 1 233 ? -4.973 9.273 -9.242 1 98.38 233 GLU A C 1
ATOM 1813 O O . GLU A 1 233 ? -6 8.602 -9.328 1 98.38 233 GLU A O 1
ATOM 1818 N N . GLU A 1 234 ? -3.875 8.766 -8.773 1 98.06 234 GLU A N 1
ATOM 1819 C CA . GLU A 1 234 ? -3.805 7.41 -8.227 1 98.06 234 GLU A CA 1
ATOM 1820 C C . GLU A 1 234 ? -4.777 7.234 -7.066 1 98.06 234 GLU A C 1
ATOM 1822 O O . GLU A 1 234 ? -5.457 6.211 -6.969 1 98.06 234 GLU A O 1
ATOM 1827 N N . MET A 1 235 ? -4.797 8.242 -6.152 1 98.69 235 MET A N 1
ATOM 1828 C CA . MET A 1 235 ? -5.691 8.195 -5 1 98.69 235 MET A CA 1
ATOM 1829 C C . MET A 1 235 ? -7.148 8.156 -5.445 1 98.69 235 MET A C 1
ATOM 1831 O O . MET A 1 235 ? -7.941 7.371 -4.922 1 98.69 235 MET A O 1
ATOM 1835 N N . ARG A 1 236 ? -7.492 8.984 -6.387 1 98.62 236 ARG A N 1
ATOM 1836 C CA . ARG A 1 236 ? -8.859 9.031 -6.902 1 98.62 236 ARG A CA 1
ATOM 1837 C C . ARG A 1 236 ? -9.258 7.695 -7.523 1 98.62 236 ARG A C 1
ATOM 1839 O O . ARG A 1 236 ? -10.336 7.176 -7.246 1 98.62 236 ARG A O 1
ATOM 1846 N N . GLN A 1 237 ? -8.391 7.18 -8.375 1 98.44 237 GLN A N 1
ATOM 1847 C CA . GLN A 1 237 ? -8.68 5.91 -9.039 1 98.44 237 GLN A CA 1
ATOM 1848 C C . GLN A 1 237 ? -8.852 4.785 -8.016 1 98.44 237 GLN A C 1
ATOM 1850 O O . GLN A 1 237 ? -9.727 3.932 -8.164 1 98.44 237 GLN A O 1
ATOM 1855 N N . TYR A 1 238 ? -8.016 4.797 -7.012 1 98.69 238 TYR A N 1
ATOM 1856 C CA . TYR A 1 238 ? -8.109 3.793 -5.957 1 98.69 238 TYR A CA 1
ATOM 1857 C C . TYR A 1 238 ? -9.453 3.877 -5.242 1 98.69 238 TYR A C 1
ATOM 1859 O O . TYR A 1 238 ? -10.078 2.852 -4.961 1 98.69 238 TYR A O 1
ATOM 1867 N N . ALA A 1 239 ? -9.867 5.098 -4.918 1 98.75 239 ALA A N 1
ATOM 1868 C CA . ALA A 1 239 ? -11.156 5.305 -4.27 1 98.75 239 ALA A CA 1
ATOM 1869 C C . ALA A 1 239 ? -12.305 4.816 -5.152 1 98.75 239 ALA A C 1
ATOM 1871 O O . ALA A 1 239 ? -13.25 4.191 -4.668 1 98.75 239 ALA A O 1
ATOM 1872 N N . VAL A 1 240 ? -12.172 5.121 -6.422 1 98.62 240 VAL A N 1
ATOM 1873 C CA . VAL A 1 240 ? -13.195 4.695 -7.371 1 98.62 240 VAL A CA 1
ATOM 1874 C C . VAL A 1 240 ? -13.211 3.17 -7.457 1 98.62 240 VAL A C 1
ATOM 1876 O O . VAL A 1 240 ? -14.273 2.551 -7.344 1 98.62 240 VAL A O 1
ATOM 1879 N N . ASP A 1 241 ? -12.078 2.557 -7.605 1 98.5 241 ASP A N 1
ATOM 1880 C CA . ASP A 1 241 ? -11.953 1.11 -7.766 1 98.5 241 ASP A CA 1
ATOM 1881 C C . ASP A 1 241 ? -12.523 0.373 -6.555 1 98.5 241 ASP A C 1
ATOM 1883 O O . ASP A 1 241 ? -13.047 -0.733 -6.684 1 98.5 241 ASP A O 1
ATOM 1887 N N . ASN A 1 242 ? -12.406 0.958 -5.383 1 98.62 242 ASN A N 1
ATOM 1888 C CA . ASN A 1 242 ? -12.883 0.317 -4.164 1 98.62 242 ASN A CA 1
ATOM 1889 C C . ASN A 1 242 ? -14.281 0.798 -3.787 1 98.62 242 ASN A C 1
ATOM 1891 O O . ASN A 1 242 ? -14.789 0.464 -2.717 1 98.62 242 ASN A O 1
ATOM 1895 N N . GLN A 1 243 ? -14.891 1.713 -4.586 1 98.19 243 GLN A N 1
ATOM 1896 C CA . GLN A 1 243 ? -16.266 2.18 -4.465 1 98.19 243 GLN A CA 1
ATOM 1897 C C . GLN A 1 243 ? -16.469 2.975 -3.178 1 98.19 243 GLN A C 1
ATOM 1899 O O . GLN A 1 243 ? -17.453 2.775 -2.467 1 98.19 243 GLN A O 1
ATOM 1904 N N . ILE A 1 244 ? -15.477 3.826 -2.875 1 98.31 244 ILE A N 1
ATOM 1905 C CA . ILE A 1 244 ? -15.617 4.676 -1.698 1 98.31 244 ILE A CA 1
ATOM 1906 C C . ILE A 1 244 ? -15.406 6.137 -2.088 1 98.31 244 ILE A C 1
ATOM 1908 O O . ILE A 1 244 ? -15.148 6.984 -1.229 1 98.31 244 ILE A O 1
ATOM 1912 N N . ALA A 1 245 ? -15.492 6.441 -3.352 1 98.38 245 ALA A N 1
ATOM 1913 C CA . ALA A 1 245 ? -15.211 7.785 -3.85 1 98.38 245 ALA A CA 1
ATOM 1914 C C . ALA A 1 245 ? -16.188 8.805 -3.258 1 98.38 245 ALA A C 1
ATOM 1916 O O . ALA A 1 245 ? -15.836 9.977 -3.092 1 98.38 245 ALA A O 1
ATOM 1917 N N . ASP A 1 246 ? -17.344 8.375 -2.863 1 97.81 246 ASP A N 1
ATOM 1918 C CA . ASP A 1 246 ? -18.391 9.281 -2.389 1 97.81 246 ASP A CA 1
ATOM 1919 C C . ASP A 1 246 ? -18.047 9.836 -1.01 1 97.81 246 ASP A C 1
ATOM 1921 O O . ASP A 1 246 ? -18.609 10.859 -0.595 1 97.81 246 ASP A O 1
ATOM 1925 N N . VAL A 1 247 ? -17.172 9.188 -0.298 1 98.19 247 VAL A N 1
ATOM 1926 C CA . VAL A 1 247 ? -16.875 9.648 1.056 1 98.19 247 VAL A CA 1
ATOM 1927 C C . VAL A 1 247 ? -15.453 10.211 1.116 1 98.19 247 VAL A C 1
ATOM 1929 O O . VAL A 1 247 ? -14.977 10.586 2.188 1 98.19 247 VAL A O 1
ATOM 1932 N N . VAL A 1 248 ? -14.758 10.266 -0.013 1 98.81 248 VAL A N 1
ATOM 1933 C CA . VAL A 1 248 ? -13.367 10.695 -0.041 1 98.81 248 VAL A CA 1
ATOM 1934 C C . VAL A 1 248 ? -13.242 12.016 -0.786 1 98.81 248 VAL A C 1
ATOM 1936 O O . VAL A 1 248 ? -13.758 12.164 -1.897 1 98.81 248 VAL A O 1
ATOM 1939 N N . SER A 1 249 ? -12.617 12.984 -0.166 1 98.88 249 SER A N 1
ATOM 1940 C CA . SER A 1 249 ? -12.234 14.234 -0.814 1 98.88 249 SER A CA 1
ATOM 1941 C C . SER A 1 249 ? -10.734 14.266 -1.089 1 98.88 249 SER A C 1
ATOM 1943 O O . SER A 1 249 ? -9.93 13.969 -0.207 1 98.88 249 SER A O 1
ATOM 1945 N N . ILE A 1 250 ? -10.375 14.562 -2.26 1 98.94 250 ILE A N 1
ATOM 1946 C CA . ILE A 1 250 ? -8.992 14.75 -2.691 1 98.94 250 ILE A CA 1
ATOM 1947 C C . ILE A 1 250 ? -8.836 16.141 -3.322 1 98.94 250 ILE A C 1
ATOM 1949 O O . ILE A 1 250 ? -8.781 16.266 -4.547 1 98.94 250 ILE A O 1
ATOM 1953 N N . PRO A 1 251 ? -8.664 17.094 -2.529 1 98.88 251 PRO A N 1
ATOM 1954 C CA . PRO A 1 251 ? -8.734 18.469 -3.043 1 98.88 251 PRO A CA 1
ATOM 1955 C C . PRO A 1 251 ? -7.488 18.859 -3.842 1 98.88 251 PRO A C 1
ATOM 1957 O O . PRO A 1 251 ? -6.387 18.375 -3.547 1 98.88 251 PRO A O 1
ATOM 1960 N N . GLN A 1 252 ?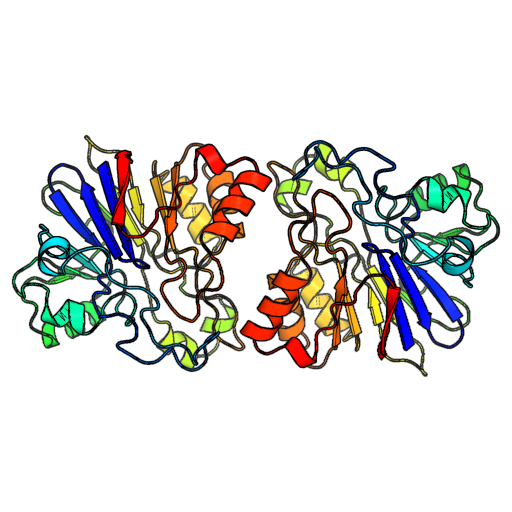 -7.684 19.688 -4.809 1 98.69 252 GLN A N 1
ATOM 1961 C CA . GLN A 1 252 ? -6.586 20.406 -5.445 1 98.69 252 GLN A CA 1
ATOM 1962 C C . GLN A 1 252 ? -6.035 21.5 -4.531 1 98.69 252 GLN A C 1
ATOM 1964 O O . GLN A 1 252 ? -6.688 21.891 -3.561 1 98.69 252 GLN A O 1
ATOM 1969 N N . ASP A 1 253 ? -4.816 21.922 -4.84 1 98.81 253 ASP A N 1
ATOM 1970 C CA . ASP A 1 253 ? -4.309 23.078 -4.117 1 98.81 253 ASP A CA 1
ATOM 1971 C C . ASP A 1 253 ? -5.215 24.297 -4.324 1 98.81 253 ASP A C 1
ATOM 1973 O O . ASP A 1 253 ? -5.562 24.625 -5.457 1 98.81 253 ASP A O 1
ATOM 1977 N N . GLY A 1 254 ? -5.637 24.875 -3.291 1 98.81 254 GLY A N 1
ATOM 1978 C CA . GLY A 1 254 ? -6.492 26.047 -3.35 1 98.81 254 GLY A CA 1
ATOM 1979 C C . GLY A 1 254 ? -7.969 25.703 -3.234 1 98.81 254 GLY A C 1
ATOM 1980 O O . GLY A 1 254 ? -8.805 26.594 -3.084 1 98.81 254 GLY A O 1
ATOM 1981 N N . GLU A 1 255 ? -8.305 24.438 -3.283 1 98.88 255 GLU A N 1
ATOM 1982 C CA . GLU A 1 255 ? -9.703 24.031 -3.262 1 98.88 255 GLU A CA 1
ATOM 1983 C C . GLU A 1 255 ? -10.258 24.031 -1.838 1 98.88 255 GLU A C 1
ATOM 1985 O O . GLU A 1 255 ? -9.555 23.641 -0.897 1 98.88 255 GLU A O 1
ATOM 1990 N N . THR A 1 256 ? -11.477 24.484 -1.705 1 98.88 256 THR A N 1
ATOM 1991 C CA . THR A 1 256 ? -12.18 24.438 -0.428 1 98.88 256 THR A CA 1
ATOM 1992 C C . THR A 1 256 ? -13.211 23.312 -0.424 1 98.88 256 THR A C 1
ATOM 1994 O O . THR A 1 256 ? -14 23.172 -1.366 1 98.88 256 THR A O 1
ATOM 1997 N N . VAL A 1 257 ? -13.133 22.5 0.564 1 98.88 257 VAL A N 1
ATOM 1998 C CA . VAL A 1 257 ? -14.133 21.453 0.779 1 98.88 257 VAL A CA 1
ATOM 1999 C C . VAL A 1 257 ? -15.031 21.844 1.956 1 98.88 257 VAL A C 1
ATOM 2001 O O . VAL A 1 257 ? -14.539 22.25 3.012 1 98.88 257 VAL A O 1
ATOM 2004 N N . VAL A 1 258 ? -16.328 21.672 1.787 1 98.62 258 VAL A N 1
ATOM 2005 C CA . VAL A 1 258 ? -17.297 22.031 2.812 1 98.62 258 VAL A CA 1
ATOM 2006 C C . VAL A 1 258 ? -17.859 20.766 3.463 1 98.62 258 VAL A C 1
ATOM 2008 O O . VAL A 1 258 ? -18.281 19.844 2.768 1 98.62 258 VAL A O 1
ATOM 2011 N N . TYR A 1 259 ? -17.812 20.781 4.75 1 97.44 259 TYR A N 1
ATOM 2012 C CA . TYR A 1 259 ? -18.391 19.672 5.508 1 97.44 259 TYR A CA 1
ATOM 2013 C C . TYR A 1 259 ? -19.5 20.172 6.426 1 97.44 259 TYR A C 1
ATOM 2015 O O . TYR A 1 259 ? -19.344 21.188 7.102 1 97.44 259 TYR A O 1
ATOM 2023 N N . MET B 1 1 ? 18.234 -21.562 -14.195 1 97.62 1 MET B N 1
ATOM 2024 C CA . MET B 1 1 ? 16.781 -21.438 -14.141 1 97.62 1 MET B CA 1
ATOM 2025 C C . MET B 1 1 ? 16.297 -20.359 -15.094 1 97.62 1 MET B C 1
ATOM 2027 O O . MET B 1 1 ? 16.844 -19.266 -15.141 1 97.62 1 MET B O 1
ATOM 2031 N N . ASN B 1 2 ? 15.344 -20.672 -15.984 1 98.69 2 ASN B N 1
ATOM 2032 C CA . ASN B 1 2 ? 14.656 -19.734 -16.859 1 98.69 2 ASN B CA 1
ATOM 2033 C C . ASN B 1 2 ? 13.156 -19.688 -16.562 1 98.69 2 ASN B C 1
ATOM 2035 O O . ASN B 1 2 ? 12.484 -20.719 -16.594 1 98.69 2 ASN B O 1
ATOM 2039 N N . ILE B 1 3 ? 12.695 -18.484 -16.281 1 98.94 3 ILE B N 1
ATOM 2040 C CA . ILE B 1 3 ? 11.266 -18.312 -16.016 1 98.94 3 ILE B CA 1
ATOM 2041 C C . ILE B 1 3 ? 10.641 -17.5 -17.141 1 98.94 3 ILE B C 1
ATOM 2043 O O . ILE B 1 3 ? 10.984 -16.328 -17.344 1 98.94 3 ILE B O 1
ATOM 2047 N N . THR B 1 4 ? 9.789 -18.109 -17.891 1 98.94 4 THR B N 1
ATOM 2048 C CA . THR B 1 4 ? 8.984 -17.391 -18.875 1 98.94 4 THR B CA 1
ATOM 2049 C C . THR B 1 4 ? 7.625 -17.016 -18.297 1 98.94 4 THR B C 1
ATOM 2051 O O . THR B 1 4 ? 6.832 -17.891 -17.938 1 98.94 4 THR B O 1
ATOM 2054 N N . HIS B 1 5 ? 7.449 -15.727 -18.234 1 98.94 5 HIS B N 1
ATOM 2055 C CA . HIS B 1 5 ? 6.16 -15.234 -17.766 1 98.94 5 HIS B CA 1
ATOM 2056 C C . HIS B 1 5 ? 5.113 -15.289 -18.875 1 98.94 5 HIS B C 1
ATOM 2058 O O . HIS B 1 5 ? 5.285 -14.664 -19.922 1 98.94 5 HIS B O 1
ATOM 2064 N N . ILE B 1 6 ? 4.051 -16.031 -18.672 1 98.88 6 ILE B N 1
ATOM 2065 C CA . ILE B 1 6 ? 3.004 -16.141 -19.688 1 98.88 6 ILE B CA 1
ATOM 2066 C C . ILE B 1 6 ? 1.965 -15.047 -19.453 1 98.88 6 ILE B C 1
ATOM 2068 O O . ILE B 1 6 ? 1.846 -14.125 -20.266 1 98.88 6 ILE B O 1
ATOM 2072 N N . ARG B 1 7 ? 1.268 -15.086 -18.344 1 98.44 7 ARG B N 1
ATOM 2073 C CA . ARG B 1 7 ? 0.293 -14.086 -17.922 1 98.44 7 ARG B CA 1
ATOM 2074 C C . ARG B 1 7 ? -0.163 -14.328 -16.484 1 98.44 7 ARG B C 1
ATOM 2076 O O . ARG B 1 7 ? -0.198 -15.477 -16.031 1 98.44 7 ARG B O 1
ATOM 2083 N N . ASN B 1 8 ? -0.521 -13.242 -15.781 1 98.62 8 ASN B N 1
ATOM 2084 C CA . ASN B 1 8 ? -1.061 -13.344 -14.43 1 98.62 8 ASN B CA 1
ATOM 2085 C C . ASN B 1 8 ? -0.151 -14.172 -13.523 1 98.62 8 ASN B C 1
ATOM 2087 O O . ASN B 1 8 ? 0.992 -13.789 -13.266 1 98.62 8 ASN B O 1
ATOM 2091 N N . ALA B 1 9 ? -0.604 -15.336 -13.047 1 98.88 9 ALA B N 1
ATOM 2092 C CA . ALA B 1 9 ? 0.214 -16.219 -12.219 1 98.88 9 ALA B CA 1
ATOM 2093 C C . ALA B 1 9 ? 0.835 -17.344 -13.047 1 98.88 9 ALA B C 1
ATOM 2095 O O . ALA B 1 9 ? 1.612 -18.141 -12.531 1 98.88 9 ALA B O 1
ATOM 2096 N N . THR B 1 10 ? 0.533 -17.391 -14.336 1 98.94 10 THR B N 1
ATOM 2097 C CA . THR B 1 10 ? 0.979 -18.484 -15.195 1 98.94 10 THR B CA 1
ATOM 2098 C C . THR B 1 10 ? 2.445 -18.297 -15.578 1 98.94 10 THR B C 1
ATOM 2100 O O . THR B 1 10 ? 2.805 -17.297 -16.219 1 98.94 10 THR B O 1
ATOM 2103 N N . GLN B 1 11 ? 3.189 -19.281 -15.203 1 98.81 11 GLN B N 1
ATOM 2104 C CA . GLN B 1 11 ? 4.617 -19.281 -15.516 1 98.81 11 GLN B CA 1
ATOM 2105 C C . GLN B 1 11 ? 5.047 -20.609 -16.125 1 98.81 11 GLN B C 1
ATOM 2107 O O . GLN B 1 11 ? 4.531 -21.672 -15.742 1 98.81 11 GLN B O 1
ATOM 2112 N N . ARG B 1 12 ? 5.902 -20.547 -17.062 1 98.88 12 ARG B N 1
ATOM 2113 C CA . ARG B 1 12 ? 6.68 -21.703 -17.484 1 98.88 12 ARG B CA 1
ATOM 2114 C C . ARG B 1 12 ? 8.109 -21.625 -16.969 1 98.88 12 ARG B C 1
ATOM 2116 O O . ARG B 1 12 ? 8.844 -20.703 -17.297 1 98.88 12 ARG B O 1
ATOM 2123 N N . ILE B 1 13 ? 8.531 -22.609 -16.188 1 98.94 13 ILE B N 1
ATOM 2124 C CA . ILE B 1 13 ? 9.812 -22.547 -15.492 1 98.94 13 ILE B CA 1
ATOM 2125 C C . ILE B 1 13 ? 10.688 -23.719 -15.914 1 98.94 13 ILE B C 1
ATOM 2127 O O . ILE B 1 13 ? 10.336 -24.875 -15.703 1 98.94 13 ILE B O 1
ATOM 2131 N N . ASP B 1 14 ? 11.758 -23.422 -16.578 1 98.88 14 ASP B N 1
ATOM 2132 C CA . ASP B 1 14 ? 12.812 -24.406 -16.797 1 98.88 14 ASP B CA 1
ATOM 2133 C C . ASP B 1 14 ? 13.742 -24.484 -15.586 1 98.88 14 ASP B C 1
ATOM 2135 O O . ASP B 1 14 ? 14.453 -23.531 -15.281 1 98.88 14 ASP B O 1
ATOM 2139 N N . TYR B 1 15 ? 13.695 -25.594 -14.922 1 98.81 15 TYR B N 1
ATOM 2140 C CA . TYR B 1 15 ? 14.414 -25.797 -13.664 1 98.81 15 TYR B CA 1
ATOM 2141 C C . TYR B 1 15 ? 15.039 -27.188 -13.617 1 98.81 15 TYR B C 1
ATOM 2143 O O . TYR B 1 15 ? 14.328 -28.188 -13.648 1 98.81 15 TYR B O 1
ATOM 2151 N N . ALA B 1 16 ? 16.391 -27.281 -13.602 1 98.44 16 ALA B N 1
ATOM 2152 C CA . ALA B 1 16 ? 17.156 -28.516 -13.508 1 98.44 16 ALA B CA 1
ATOM 2153 C C . ALA B 1 16 ? 16.766 -29.5 -14.602 1 98.44 16 ALA B C 1
ATOM 2155 O O . ALA B 1 16 ? 16.547 -30.688 -14.328 1 98.44 16 ALA B O 1
ATOM 2156 N N . GLY B 1 17 ? 16.547 -29.016 -15.742 1 98.31 17 GLY B N 1
ATOM 2157 C CA . GLY B 1 17 ? 16.328 -29.844 -16.922 1 98.31 17 GLY B CA 1
ATOM 2158 C C . GLY B 1 17 ? 14.875 -30.234 -17.094 1 98.31 17 GLY B C 1
ATOM 2159 O O . GLY B 1 17 ? 14.531 -30.969 -18.031 1 98.31 17 GLY B O 1
ATOM 2160 N N . LYS B 1 18 ? 14 -29.766 -16.25 1 98.75 18 LYS B N 1
ATOM 2161 C CA . LYS B 1 18 ? 12.57 -30.031 -16.344 1 98.75 18 LYS B CA 1
ATOM 2162 C C . LYS B 1 18 ? 11.781 -28.734 -16.547 1 98.75 18 LYS B C 1
ATOM 2164 O O . LYS B 1 18 ? 12.227 -27.672 -16.141 1 98.75 18 LYS B O 1
ATOM 2169 N N . ARG B 1 19 ? 10.703 -28.859 -17.203 1 98.81 19 ARG B N 1
ATOM 2170 C CA . ARG B 1 19 ? 9.836 -27.719 -17.484 1 98.81 19 ARG B CA 1
ATOM 2171 C C . ARG B 1 19 ? 8.523 -27.828 -16.734 1 98.81 19 ARG B C 1
ATOM 2173 O O . ARG B 1 19 ? 7.781 -28.797 -16.891 1 98.81 19 ARG B O 1
ATOM 2180 N N . PHE B 1 20 ? 8.266 -26.828 -15.906 1 98.94 20 PHE B N 1
ATOM 2181 C CA . PHE B 1 20 ? 7.066 -26.781 -15.078 1 98.94 20 PHE B CA 1
ATOM 2182 C C . PHE B 1 20 ? 6.117 -25.688 -15.562 1 98.94 20 PHE B C 1
ATOM 2184 O O . PHE B 1 20 ? 6.555 -24.594 -15.914 1 98.94 20 PHE B O 1
ATOM 2191 N N . LEU B 1 21 ? 4.852 -26 -15.617 1 98.94 21 LEU B N 1
ATOM 2192 C CA . LEU B 1 21 ? 3.809 -25 -15.844 1 98.94 21 LEU B CA 1
ATOM 2193 C C . LEU B 1 21 ? 3.072 -24.688 -14.547 1 98.94 21 LEU B C 1
ATOM 2195 O O . LEU B 1 21 ? 2.549 -25.594 -13.883 1 98.94 21 LEU B O 1
ATOM 2199 N N . ILE B 1 22 ? 3.059 -23.375 -14.195 1 98.94 22 ILE B N 1
ATOM 2200 C CA . ILE B 1 22 ? 2.479 -22.953 -12.922 1 98.94 22 ILE B CA 1
ATOM 2201 C C . ILE B 1 22 ? 1.135 -22.266 -13.18 1 98.94 22 ILE B C 1
ATOM 2203 O O . ILE B 1 22 ? 1.035 -21.359 -14.008 1 98.94 22 ILE B O 1
ATOM 2207 N N . ASP B 1 23 ? 0.064 -22.641 -12.484 1 98.94 23 ASP B N 1
ATOM 2208 C CA . ASP B 1 23 ? -1.218 -21.953 -12.391 1 98.94 23 ASP B CA 1
ATOM 2209 C C . ASP B 1 23 ? -1.702 -21.5 -13.773 1 98.94 23 ASP B C 1
ATOM 2211 O O . ASP B 1 23 ? -1.878 -20.312 -14.023 1 98.94 23 ASP B O 1
ATOM 2215 N N . PRO B 1 24 ? -2.041 -22.5 -14.648 1 98.94 24 PRO B N 1
ATOM 2216 C CA . PRO B 1 24 ? -2.357 -22.156 -16.031 1 98.94 24 PRO B CA 1
ATOM 2217 C C . PRO B 1 24 ? -3.717 -21.469 -16.172 1 98.94 24 PRO B C 1
ATOM 2219 O O . PRO B 1 24 ? -4.75 -22.078 -15.883 1 98.94 24 PRO B O 1
ATOM 2222 N N . MET B 1 25 ? -3.742 -20.25 -16.531 1 98.94 25 MET B N 1
ATOM 2223 C CA . MET B 1 25 ? -4.871 -19.469 -17.047 1 98.94 25 MET B CA 1
ATOM 2224 C C . MET B 1 25 ? -4.746 -19.25 -18.547 1 98.94 25 MET B C 1
ATOM 2226 O O . MET B 1 25 ? -4.051 -18.328 -18.984 1 98.94 25 MET B O 1
ATOM 2230 N N . LEU B 1 26 ? -5.504 -20.047 -19.359 1 98.94 26 LEU B N 1
ATOM 2231 C CA . LEU B 1 26 ? -5.148 -20.156 -20.766 1 98.94 26 LEU B CA 1
ATOM 2232 C C . LEU B 1 26 ? -6.309 -19.719 -21.656 1 98.94 26 LEU B C 1
ATOM 2234 O O . LEU B 1 26 ? -6.281 -19.938 -22.875 1 98.94 26 LEU B O 1
ATOM 2238 N N . ALA B 1 27 ? -7.352 -19.141 -21.047 1 98.81 27 ALA B N 1
ATOM 2239 C CA . ALA B 1 27 ? -8.508 -18.688 -21.812 1 98.81 27 ALA B CA 1
ATOM 2240 C C . ALA B 1 27 ? -8.141 -17.531 -22.719 1 98.81 27 ALA B C 1
ATOM 2242 O O . ALA B 1 27 ? -7.148 -16.844 -22.5 1 98.81 27 ALA B O 1
ATOM 2243 N N . ASP B 1 28 ? -8.961 -17.359 -23.75 1 98.75 28 ASP B N 1
ATOM 2244 C CA . ASP B 1 28 ? -8.82 -16.188 -24.609 1 98.75 28 ASP B CA 1
ATOM 2245 C C . ASP B 1 28 ? -9.172 -14.906 -23.844 1 98.75 28 ASP B C 1
ATOM 2247 O O . ASP B 1 28 ? -9.93 -14.953 -22.859 1 98.75 28 ASP B O 1
ATOM 2251 N N . LYS B 1 29 ? -8.586 -13.82 -24.328 1 98.75 29 LYS B N 1
ATOM 2252 C CA . LYS B 1 29 ? -8.914 -12.531 -23.734 1 98.75 29 LYS B CA 1
ATOM 2253 C C . LYS B 1 29 ? -10.43 -12.328 -23.672 1 98.75 29 LYS B C 1
ATOM 2255 O O . LYS B 1 29 ? -11.141 -12.578 -24.641 1 98.75 29 LYS B O 1
ATOM 2260 N N . GLY B 1 30 ? -10.906 -11.938 -22.516 1 98.81 30 GLY B N 1
ATOM 2261 C CA . GLY B 1 30 ? -12.297 -11.586 -22.312 1 98.81 30 GLY B CA 1
ATOM 2262 C C . GLY B 1 30 ? -13.219 -12.797 -22.297 1 98.81 30 GLY B C 1
ATOM 2263 O O . GLY B 1 30 ? -14.43 -12.656 -22.5 1 98.81 30 GLY B O 1
ATOM 2264 N N . ALA B 1 31 ? -12.734 -13.953 -22.062 1 98.69 31 ALA B N 1
ATOM 2265 C CA . ALA B 1 31 ? -13.484 -15.195 -22.234 1 98.69 31 ALA B CA 1
ATOM 2266 C C . ALA B 1 31 ? -14.531 -15.359 -21.141 1 98.69 31 ALA B C 1
ATOM 2268 O O . ALA B 1 31 ? -15.555 -16.016 -21.344 1 98.69 31 ALA B O 1
ATOM 2269 N N . TRP B 1 32 ? -14.352 -14.867 -19.984 1 98.5 32 TRP B N 1
ATOM 2270 C CA . TRP B 1 32 ? -15.305 -15.039 -18.891 1 98.5 32 TRP B CA 1
ATOM 2271 C C . TRP B 1 32 ? -15.469 -13.742 -18.109 1 98.5 32 TRP B C 1
ATOM 2273 O O . TRP B 1 32 ? -14.617 -12.852 -18.172 1 98.5 32 TRP B O 1
ATOM 2283 N N . PRO B 1 33 ? -16.609 -13.578 -17.375 1 98.62 33 PRO B N 1
ATOM 2284 C CA . PRO B 1 33 ? -16.906 -12.328 -16.672 1 98.62 33 PRO B CA 1
ATOM 2285 C C . PRO B 1 33 ? -15.883 -11.969 -15.609 1 98.62 33 PRO B C 1
ATOM 2287 O O . PRO B 1 33 ? -15.18 -12.852 -15.109 1 98.62 33 PRO B O 1
ATOM 2290 N N . GLY B 1 34 ? -15.789 -10.672 -15.344 1 98.62 34 GLY B N 1
ATOM 2291 C CA . GLY B 1 34 ? -15.016 -10.266 -14.18 1 98.62 34 GLY B CA 1
ATOM 2292 C C . GLY B 1 34 ? -15.5 -10.906 -12.891 1 98.62 34 GLY B C 1
ATOM 2293 O O . GLY B 1 34 ? -16.656 -11.305 -12.781 1 98.62 34 GLY B O 1
ATOM 2294 N N . PHE B 1 35 ? -14.586 -10.992 -11.969 1 98.62 35 PHE B N 1
ATOM 2295 C CA . PHE B 1 35 ? -14.945 -11.578 -10.688 1 98.62 35 PHE B CA 1
ATOM 2296 C C . PHE B 1 35 ? -15.977 -10.711 -9.969 1 98.62 35 PHE B C 1
ATOM 2298 O O . PHE B 1 35 ? -15.703 -9.562 -9.633 1 98.62 35 PHE B O 1
ATOM 2305 N N . PRO B 1 36 ? -17.156 -11.258 -9.703 1 98 36 PRO B N 1
ATOM 2306 C CA . PRO B 1 36 ? -18.188 -10.453 -9.047 1 98 36 PRO B CA 1
ATOM 2307 C C . PRO B 1 36 ? -17.766 -9.969 -7.664 1 98 36 PRO B C 1
ATOM 2309 O O . PRO B 1 36 ? -17.109 -10.703 -6.922 1 98 36 PRO B O 1
ATOM 2312 N N . GLY B 1 37 ? -18.156 -8.734 -7.34 1 98.25 37 GLY B N 1
ATOM 2313 C CA . GLY B 1 37 ? -17.891 -8.195 -6.02 1 98.25 37 GLY B CA 1
ATOM 2314 C C . GLY B 1 37 ? -16.453 -7.734 -5.852 1 98.25 37 GLY B C 1
ATOM 2315 O O . GLY B 1 37 ? -16.031 -7.41 -4.738 1 98.25 37 GLY B O 1
ATOM 2316 N N . THR B 1 38 ? -15.688 -7.68 -6.965 1 98.75 38 THR B N 1
ATOM 2317 C CA . THR B 1 38 ? -14.305 -7.219 -6.91 1 98.75 38 THR B CA 1
ATOM 2318 C C . THR B 1 38 ? -14.133 -5.922 -7.699 1 98.75 38 THR B C 1
ATOM 2320 O O . THR B 1 38 ? -15.07 -5.465 -8.359 1 98.75 38 THR B O 1
ATOM 2323 N N . ALA B 1 39 ? -12.992 -5.27 -7.516 1 98.75 39 ALA B N 1
ATOM 2324 C CA . ALA B 1 39 ? -12.688 -4.039 -8.242 1 98.75 39 ALA B CA 1
ATOM 2325 C C . ALA B 1 39 ? -12.766 -4.258 -9.75 1 98.75 39 ALA B C 1
ATOM 2327 O O . ALA B 1 39 ? -12.273 -5.266 -10.266 1 98.75 39 ALA B O 1
ATOM 2328 N N . ARG B 1 40 ? -13.43 -3.332 -10.445 1 98.56 40 ARG B N 1
ATOM 2329 C CA . ARG B 1 40 ? -13.492 -3.264 -11.906 1 98.56 40 ARG B CA 1
ATOM 2330 C C . ARG B 1 40 ? -14.148 -4.512 -12.484 1 98.56 40 ARG B C 1
ATOM 2332 O O . ARG B 1 40 ? -13.688 -5.051 -13.492 1 98.56 40 ARG B O 1
ATOM 2339 N N . SER B 1 41 ? -15.156 -5.035 -11.812 1 98.62 41 SER B N 1
ATOM 2340 C CA . SER B 1 41 ? -15.766 -6.312 -12.156 1 98.62 41 SER B CA 1
ATOM 2341 C C . SER B 1 41 ? -16.516 -6.227 -13.484 1 98.62 41 SER B C 1
ATOM 2343 O O . SER B 1 41 ? -16.891 -7.25 -14.055 1 98.62 41 SER B O 1
ATOM 2345 N N . GLU B 1 42 ? -16.672 -5.004 -14.016 1 98.31 42 GLU B N 1
ATOM 2346 C CA . GLU B 1 42 ? -17.328 -4.848 -15.312 1 98.31 42 GLU B CA 1
ATOM 2347 C C . GLU B 1 42 ? -16.422 -5.324 -16.453 1 98.31 42 GLU B C 1
ATOM 2349 O O . GLU B 1 42 ? -16.906 -5.562 -17.562 1 98.31 42 GLU B O 1
ATOM 2354 N N . LEU B 1 43 ? -15.219 -5.387 -16.203 1 98.62 43 LEU B N 1
ATOM 2355 C CA . LEU B 1 43 ? -14.281 -5.867 -17.219 1 98.62 43 LEU B CA 1
ATOM 2356 C C . LEU B 1 43 ? -14.305 -7.387 -17.312 1 98.62 43 LEU B C 1
ATOM 2358 O O . LEU B 1 43 ? -14.406 -8.07 -16.281 1 98.62 43 LEU B O 1
ATOM 2362 N N . ARG B 1 44 ? -14.172 -7.945 -18.453 1 98.75 44 ARG B N 1
ATOM 2363 C CA . ARG B 1 44 ? -14.117 -9.391 -18.641 1 98.75 44 ARG B CA 1
ATOM 2364 C C . ARG B 1 44 ? -12.68 -9.898 -18.594 1 98.75 44 ARG B C 1
ATOM 2366 O O . ARG B 1 44 ? -11.758 -9.195 -19.016 1 98.75 44 ARG B O 1
ATOM 2373 N N . ASN B 1 45 ? -12.508 -11.109 -18.109 1 98.81 45 ASN B N 1
ATOM 2374 C CA . ASN B 1 45 ? -11.188 -11.711 -17.969 1 98.81 45 ASN B CA 1
ATOM 2375 C C . ASN B 1 45 ? -10.953 -12.82 -18.984 1 98.81 45 ASN B C 1
ATOM 2377 O O . ASN B 1 45 ? -11.906 -13.453 -19.453 1 98.81 45 ASN B O 1
ATOM 2381 N N . PRO B 1 46 ? -9.68 -13.117 -19.266 1 98.88 46 PRO B N 1
ATOM 2382 C CA . PRO B 1 46 ? -8.477 -12.32 -19.016 1 98.88 46 PRO B CA 1
ATOM 2383 C C . PRO B 1 46 ? -8.5 -10.969 -19.734 1 98.88 46 PRO B C 1
ATOM 2385 O O . PRO B 1 46 ? -9.125 -10.836 -20.781 1 98.88 46 PRO B O 1
ATOM 2388 N N . LEU B 1 47 ? -7.746 -10.016 -19.219 1 98.88 47 LEU B N 1
ATOM 2389 C CA . LEU B 1 47 ? -7.711 -8.68 -19.812 1 98.88 47 LE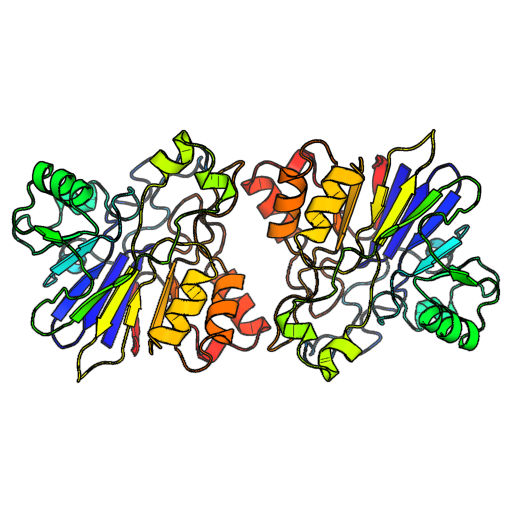U B CA 1
ATOM 2390 C C . LEU B 1 47 ? -6.777 -8.641 -21.016 1 98.88 47 LEU B C 1
ATOM 2392 O O . LEU B 1 47 ? -6.809 -7.691 -21.797 1 98.88 47 LEU B O 1
ATOM 2396 N N . VAL B 1 48 ? -5.902 -9.641 -21.141 1 98.88 48 VAL B N 1
ATOM 2397 C CA . VAL B 1 48 ? -4.859 -9.617 -22.156 1 98.88 48 VAL B CA 1
ATOM 2398 C C . VAL B 1 48 ? -4.836 -10.953 -22.906 1 98.88 48 VAL B C 1
ATOM 2400 O O . VAL B 1 48 ? -5.344 -11.961 -22.406 1 98.88 48 VAL B O 1
ATOM 2403 N N . GLU B 1 49 ? -4.23 -10.945 -24.062 1 98.75 49 GLU B N 1
ATOM 2404 C CA . GLU B 1 49 ? -4.062 -12.164 -24.859 1 98.75 49 GLU B CA 1
ATOM 2405 C C . GLU B 1 49 ? -2.926 -13.023 -24.328 1 98.75 49 GLU B C 1
ATOM 2407 O O . GLU B 1 49 ? -2.1 -12.555 -23.547 1 98.75 49 GLU B O 1
ATOM 2412 N N . LEU B 1 50 ? -2.965 -14.305 -24.734 1 98.81 50 LEU B N 1
ATOM 2413 C CA . LEU B 1 50 ? -1.793 -15.141 -24.516 1 98.81 50 LEU B CA 1
ATOM 2414 C C . LEU B 1 50 ? -0.639 -14.719 -25.406 1 98.81 50 LEU B C 1
ATOM 2416 O O . LEU B 1 50 ? -0.849 -14.383 -26.578 1 98.81 50 LEU B O 1
ATOM 2420 N N . PRO B 1 51 ? 0.535 -14.773 -24.859 1 98.69 51 PRO B N 1
ATOM 2421 C CA . PRO B 1 51 ? 1.68 -14.391 -25.688 1 98.69 51 PRO B CA 1
ATOM 2422 C C . PRO B 1 51 ? 2.139 -15.508 -26.609 1 98.69 51 PRO B C 1
ATOM 2424 O O . PRO B 1 51 ? 2.967 -15.281 -27.5 1 98.69 51 PRO B O 1
ATOM 2427 N N . PHE B 1 52 ? 1.692 -16.719 -26.375 1 98.5 52 PHE B N 1
ATOM 2428 C CA . PHE B 1 52 ? 2.01 -17.891 -27.172 1 98.5 52 PHE B CA 1
ATOM 2429 C C . PHE B 1 52 ? 0.762 -18.734 -27.422 1 98.5 52 PHE B C 1
ATOM 2431 O O . PHE B 1 52 ? -0.266 -18.531 -26.766 1 98.5 52 PHE B O 1
ATOM 2438 N N . SER B 1 53 ? 0.93 -19.641 -28.406 1 98.44 53 SER B N 1
ATOM 2439 C CA . SER B 1 53 ? -0.132 -20.641 -28.562 1 98.44 53 SER B CA 1
ATOM 2440 C C . SER B 1 53 ? -0.213 -21.562 -27.344 1 98.44 53 SER B C 1
ATOM 2442 O O . SER B 1 53 ? 0.795 -21.812 -26.688 1 98.44 53 SER B O 1
ATOM 2444 N N . ARG B 1 54 ? -1.425 -22.031 -27.078 1 98.44 54 ARG B N 1
ATOM 2445 C CA . ARG B 1 54 ? -1.618 -22.922 -25.953 1 98.44 54 ARG B CA 1
ATOM 2446 C C . ARG B 1 54 ? -0.709 -24.141 -26.047 1 98.44 54 ARG B C 1
ATOM 2448 O O . ARG B 1 54 ? -0.163 -24.609 -25.047 1 98.44 54 ARG B O 1
ATOM 2455 N N . ASP B 1 55 ? -0.547 -24.688 -27.281 1 98.12 55 ASP B N 1
ATOM 2456 C CA . ASP B 1 55 ? 0.273 -25.875 -27.484 1 98.12 55 ASP B CA 1
ATOM 2457 C C . ASP B 1 55 ? 1.707 -25.641 -27.016 1 98.12 55 ASP B C 1
ATOM 2459 O O . ASP B 1 55 ? 2.324 -26.531 -26.422 1 98.12 55 ASP B O 1
ATOM 2463 N N . LYS B 1 56 ? 2.164 -24.469 -27.312 1 98.44 56 LYS B N 1
ATOM 2464 C CA . LYS B 1 56 ? 3.516 -24.109 -26.891 1 98.44 56 LYS B CA 1
ATOM 2465 C C . LYS B 1 56 ? 3.598 -23.984 -25.359 1 98.44 56 LYS B C 1
ATOM 2467 O O . LYS B 1 56 ? 4.598 -24.375 -24.766 1 98.44 56 LYS B O 1
ATOM 2472 N N . ILE B 1 57 ? 2.586 -23.484 -24.75 1 98.81 57 ILE B N 1
ATOM 2473 C CA . ILE B 1 57 ? 2.578 -23.203 -23.312 1 98.81 57 ILE B CA 1
ATOM 2474 C C . ILE B 1 57 ? 2.529 -24.516 -22.531 1 98.81 57 ILE B C 1
ATOM 2476 O O . ILE B 1 57 ? 3.207 -24.672 -21.516 1 98.81 57 ILE B O 1
ATOM 2480 N N . ILE B 1 58 ? 1.802 -25.531 -23.047 1 98.75 58 ILE B N 1
ATOM 2481 C CA . ILE B 1 58 ? 1.525 -26.719 -22.25 1 98.75 58 ILE B CA 1
ATOM 2482 C C . ILE B 1 58 ? 2.572 -27.797 -22.547 1 98.75 58 ILE B C 1
ATOM 2484 O O . ILE B 1 58 ? 2.463 -28.922 -22.062 1 98.75 58 ILE B O 1
ATOM 2488 N N . ASP B 1 59 ? 3.537 -27.484 -23.453 1 98.62 59 ASP B N 1
ATOM 2489 C CA . ASP B 1 59 ? 4.641 -28.406 -23.703 1 98.62 59 ASP B CA 1
ATOM 2490 C C . ASP B 1 59 ? 5.598 -28.453 -22.516 1 98.62 59 ASP B C 1
ATOM 2492 O O . ASP B 1 59 ? 6.68 -27.859 -22.562 1 98.62 59 ASP B O 1
ATOM 2496 N N . VAL B 1 60 ? 5.258 -29.203 -21.453 1 98.88 60 VAL B N 1
ATOM 2497 C CA . VAL B 1 60 ? 5.973 -29.203 -20.172 1 98.88 60 VAL B CA 1
ATOM 2498 C C . VAL B 1 60 ? 6.008 -30.609 -19.609 1 98.88 60 VAL B C 1
ATOM 2500 O O . VAL B 1 60 ? 5.383 -31.531 -20.141 1 98.88 60 VAL B O 1
ATOM 2503 N N . ASP B 1 61 ? 6.777 -30.734 -18.547 1 98.88 61 ASP B N 1
ATOM 2504 C CA . ASP B 1 61 ? 6.934 -32.062 -17.922 1 98.88 61 ASP B CA 1
ATOM 2505 C C . ASP B 1 61 ? 5.938 -32.25 -16.781 1 98.88 61 ASP B C 1
ATOM 2507 O O . ASP B 1 61 ? 5.559 -33.375 -16.469 1 98.88 61 ASP B O 1
ATOM 2511 N N . ALA B 1 62 ? 5.531 -31.188 -16.156 1 98.94 62 ALA B N 1
ATOM 2512 C CA . ALA B 1 62 ? 4.605 -31.234 -15.031 1 98.94 62 ALA B CA 1
ATOM 2513 C C . ALA B 1 62 ? 3.887 -29.891 -14.852 1 98.94 62 ALA B C 1
ATOM 2515 O O . ALA B 1 62 ? 4.367 -28.859 -15.32 1 98.94 62 ALA B O 1
ATOM 2516 N N . VAL B 1 63 ? 2.736 -29.953 -14.203 1 98.94 63 VAL B N 1
ATOM 2517 C CA . VAL B 1 63 ? 1.944 -28.781 -13.875 1 98.94 63 VAL B CA 1
ATOM 2518 C C . VAL B 1 63 ? 1.829 -28.641 -12.359 1 98.94 63 VAL B C 1
ATOM 2520 O O . VAL B 1 63 ? 1.718 -29.641 -11.641 1 98.94 63 VAL B O 1
ATOM 2523 N N . ILE B 1 64 ? 1.972 -27.438 -11.852 1 98.94 64 ILE B N 1
ATOM 2524 C CA . ILE B 1 64 ? 1.721 -27.141 -10.445 1 98.94 64 ILE B CA 1
ATOM 2525 C C . ILE B 1 64 ? 0.571 -26.141 -10.328 1 98.94 64 ILE B C 1
ATOM 2527 O O . ILE B 1 64 ? 0.598 -25.078 -10.953 1 98.94 64 ILE B O 1
ATOM 2531 N N . VAL B 1 65 ? -0.452 -26.484 -9.617 1 98.94 65 VAL B N 1
ATOM 2532 C CA . VAL B 1 65 ? -1.614 -25.641 -9.352 1 98.94 65 VAL B CA 1
ATOM 2533 C C . VAL B 1 65 ? -1.651 -25.266 -7.875 1 98.94 65 VAL B C 1
ATOM 2535 O O . VAL B 1 65 ? -1.959 -26.094 -7.02 1 98.94 65 VAL B O 1
ATOM 2538 N N . THR B 1 66 ? -1.369 -24 -7.609 1 98.88 66 THR B N 1
ATOM 2539 C CA . THR B 1 66 ? -1.306 -23.547 -6.223 1 98.88 66 THR B CA 1
ATOM 2540 C C . THR B 1 66 ? -2.697 -23.531 -5.598 1 98.88 66 THR B C 1
ATOM 2542 O O . THR B 1 66 ? -2.844 -23.703 -4.387 1 98.88 66 THR B O 1
ATOM 2545 N N . HIS B 1 67 ? -3.715 -23.203 -6.359 1 98.81 67 HIS B N 1
ATOM 2546 C CA . HIS B 1 67 ? -5.125 -23.297 -5.996 1 98.81 67 HIS B CA 1
ATOM 2547 C C . HIS B 1 67 ? -6.016 -23.188 -7.23 1 98.81 67 HIS B C 1
ATOM 2549 O O . HIS B 1 67 ? -5.52 -23.016 -8.344 1 98.81 67 HIS B O 1
ATOM 2555 N N . THR B 1 68 ? -7.336 -23.266 -7.066 1 98.75 68 THR B N 1
ATOM 2556 C CA . THR B 1 68 ? -8.141 -23.609 -8.234 1 98.75 68 THR B CA 1
ATOM 2557 C C . THR B 1 68 ? -9.078 -22.469 -8.602 1 98.75 68 THR B C 1
ATOM 2559 O O . THR B 1 68 ? -10.125 -22.688 -9.219 1 98.75 68 THR B O 1
ATOM 2562 N N . HIS B 1 69 ? -8.805 -21.219 -8.195 1 98.69 69 HIS B N 1
ATOM 2563 C CA . HIS B 1 69 ? -9.562 -20.094 -8.75 1 98.69 69 HIS B CA 1
ATOM 2564 C C . HIS B 1 69 ? -9.398 -20.031 -10.266 1 98.69 69 HIS B C 1
ATOM 2566 O O . HIS B 1 69 ? -8.375 -20.469 -10.805 1 98.69 69 HIS B O 1
ATOM 2572 N N . ASP B 1 70 ? -10.297 -19.375 -10.914 1 98.31 70 ASP B N 1
ATOM 2573 C CA . ASP B 1 70 ? -10.344 -19.328 -12.375 1 98.31 70 ASP B CA 1
ATOM 2574 C C . ASP B 1 70 ? -9.094 -18.688 -12.945 1 98.31 70 ASP B C 1
ATOM 2576 O O . ASP B 1 70 ? -8.648 -19.031 -14.047 1 98.31 70 ASP B O 1
ATOM 2580 N N . ASP B 1 71 ? -8.547 -17.797 -12.227 1 98.81 71 ASP B N 1
ATOM 2581 C CA . ASP B 1 71 ? -7.383 -17.094 -12.773 1 98.81 71 ASP B CA 1
ATOM 2582 C C . ASP B 1 71 ? -6.098 -17.875 -12.484 1 98.81 71 ASP B C 1
ATOM 2584 O O . ASP B 1 71 ? -5 -17.391 -12.758 1 98.81 71 ASP B O 1
ATOM 2588 N N . HIS B 1 72 ? -6.184 -19.078 -11.953 1 98.88 72 HIS B N 1
ATOM 2589 C CA . HIS B 1 72 ? -5.062 -20 -11.75 1 98.88 72 HIS B CA 1
ATOM 2590 C C . HIS B 1 72 ? -5.32 -21.344 -12.422 1 98.88 72 HIS B C 1
ATOM 2592 O O . HIS B 1 72 ? -4.387 -22.109 -12.641 1 98.88 72 HIS B O 1
ATOM 2598 N N . TRP B 1 73 ? -6.535 -21.656 -12.648 1 98.81 73 TRP B N 1
ATOM 2599 C CA . TRP B 1 73 ? -7.004 -22.922 -13.188 1 98.81 73 TRP B CA 1
ATOM 2600 C C . TRP B 1 73 ? -8.344 -22.75 -13.891 1 98.81 73 TRP B C 1
ATOM 2602 O O . TRP B 1 73 ? -9.398 -22.922 -13.281 1 98.81 73 TRP B O 1
ATOM 2612 N N . ASP B 1 74 ? -8.266 -22.391 -15.219 1 98.75 74 ASP B N 1
ATOM 2613 C CA . ASP B 1 74 ? -9.516 -22.078 -15.891 1 98.75 74 ASP B CA 1
ATOM 2614 C C . ASP B 1 74 ? -9.922 -23.188 -16.859 1 98.75 74 ASP B C 1
ATOM 2616 O O . ASP B 1 74 ? -9.188 -24.156 -17.047 1 98.75 74 ASP B O 1
ATOM 2620 N N . ALA B 1 75 ? -11.078 -23 -17.438 1 98.75 75 ALA B N 1
ATOM 2621 C CA . ALA B 1 75 ? -11.664 -24.031 -18.297 1 98.75 75 ALA B CA 1
ATOM 2622 C C . ALA B 1 75 ? -10.773 -24.312 -19.516 1 98.75 75 ALA B C 1
ATOM 2624 O O . ALA B 1 75 ? -10.672 -25.453 -19.969 1 98.75 75 ALA B O 1
ATOM 2625 N N . ALA B 1 76 ? -10.156 -23.281 -20.047 1 98.88 76 ALA B N 1
ATOM 2626 C CA . ALA B 1 76 ? -9.281 -23.453 -21.219 1 98.88 76 ALA B CA 1
ATOM 2627 C C . ALA B 1 76 ? -8.062 -24.297 -20.859 1 98.88 76 ALA B C 1
ATOM 2629 O O . ALA B 1 76 ? -7.617 -25.109 -21.656 1 98.88 76 ALA B O 1
ATOM 2630 N N . ALA B 1 77 ? -7.527 -24.078 -19.719 1 98.88 77 ALA B N 1
ATOM 2631 C CA . ALA B 1 77 ? -6.414 -24.891 -19.25 1 98.88 77 ALA B CA 1
ATOM 2632 C C . ALA B 1 77 ? -6.832 -26.359 -19.078 1 98.88 77 ALA B C 1
ATOM 2634 O O . ALA B 1 77 ? -6.137 -27.266 -19.531 1 98.88 77 ALA B O 1
ATOM 2635 N N . ILE B 1 78 ? -7.957 -26.547 -18.422 1 98.88 78 ILE B N 1
ATOM 2636 C CA . ILE B 1 78 ? -8.492 -27.891 -18.203 1 98.88 78 ILE B CA 1
ATOM 2637 C C . ILE B 1 78 ? -8.641 -28.609 -19.531 1 98.88 78 ILE B C 1
ATOM 2639 O O . ILE B 1 78 ? -8.289 -29.781 -19.656 1 98.88 78 ILE B O 1
ATOM 2643 N N . ALA B 1 79 ? -9.086 -27.922 -20.516 1 98.75 79 ALA B N 1
ATOM 2644 C CA . ALA B 1 79 ? -9.32 -28.516 -21.828 1 98.75 79 ALA B CA 1
ATOM 2645 C C . ALA B 1 79 ? -8.008 -28.797 -22.547 1 98.75 79 ALA B C 1
ATOM 2647 O O . ALA B 1 79 ? -7.871 -29.812 -23.25 1 98.75 79 ALA B O 1
ATOM 2648 N N . ALA B 1 80 ? -7.043 -27.922 -22.391 1 98.81 80 ALA B N 1
ATOM 2649 C CA . ALA B 1 80 ? -5.84 -27.938 -23.219 1 98.81 80 ALA B CA 1
ATOM 2650 C C . ALA B 1 80 ? -4.801 -28.906 -22.656 1 98.81 80 ALA B C 1
ATOM 2652 O O . ALA B 1 80 ? -4.039 -29.516 -23.406 1 98.81 80 ALA B O 1
ATOM 2653 N N . ILE B 1 81 ? -4.652 -29.031 -21.391 1 98.88 81 ILE B N 1
ATOM 2654 C CA . ILE B 1 81 ? -3.58 -29.781 -20.734 1 98.88 81 ILE B CA 1
ATOM 2655 C C . ILE B 1 81 ? -3.85 -31.281 -20.859 1 98.88 81 ILE B C 1
ATOM 2657 O O . ILE B 1 81 ? -4.953 -31.75 -20.562 1 98.88 81 ILE B O 1
ATOM 2661 N N . PRO B 1 82 ? -2.832 -32.031 -21.359 1 98.75 82 PRO B N 1
ATOM 2662 C CA . PRO B 1 82 ? -3.014 -33.469 -21.422 1 98.75 82 PRO B CA 1
ATOM 2663 C C . PRO B 1 82 ? -3.387 -34.094 -20.078 1 98.75 82 PRO B C 1
ATOM 2665 O O . PRO B 1 82 ? -2.766 -33.781 -19.062 1 98.75 82 PRO B O 1
ATOM 2668 N N . LYS B 1 83 ? -4.32 -35.031 -20.125 1 98.75 83 LYS B N 1
ATOM 2669 C CA . LYS B 1 83 ? -4.879 -35.562 -18.891 1 98.75 83 LYS B CA 1
ATOM 2670 C C . LYS B 1 83 ? -3.885 -36.5 -18.203 1 98.75 83 LYS B C 1
ATOM 2672 O O . LYS B 1 83 ? -4.031 -36.812 -17.031 1 98.75 83 LYS B O 1
ATOM 2677 N N . THR B 1 84 ? -2.838 -36.844 -18.891 1 98.38 84 THR B N 1
ATOM 2678 C CA . THR B 1 84 ? -1.86 -37.781 -18.375 1 98.38 84 THR B CA 1
ATOM 2679 C C . THR B 1 84 ? -0.677 -37.062 -17.75 1 98.38 84 THR B C 1
ATOM 2681 O O . THR B 1 84 ? 0.166 -37.656 -17.094 1 98.38 84 THR B O 1
ATOM 2684 N N . LEU B 1 85 ? -0.556 -35.75 -17.969 1 98.44 85 LEU B N 1
ATOM 2685 C CA . LEU B 1 85 ? 0.537 -34.969 -17.391 1 98.44 85 LEU B CA 1
ATOM 2686 C C . LEU B 1 85 ? 0.46 -34.969 -15.867 1 98.44 85 LEU B C 1
ATOM 2688 O O . LEU B 1 85 ? -0.624 -34.844 -15.297 1 98.44 85 LEU B O 1
ATOM 2692 N N . PRO B 1 86 ? 1.65 -35.188 -15.18 1 98.81 86 PRO B N 1
ATOM 2693 C CA . PRO B 1 86 ? 1.63 -35 -13.727 1 98.81 86 PRO B CA 1
ATOM 2694 C C . PRO B 1 86 ? 1.177 -33.625 -13.305 1 98.81 86 PRO B C 1
ATOM 2696 O O . PRO B 1 86 ? 1.669 -32.625 -13.828 1 98.81 86 PRO B O 1
ATOM 2699 N N . VAL B 1 87 ? 0.183 -33.562 -12.406 1 98.94 87 VAL B N 1
ATOM 2700 C CA . VAL B 1 87 ? -0.299 -32.312 -11.859 1 98.94 87 VAL B CA 1
ATOM 2701 C C . VAL B 1 87 ? -0.175 -32.312 -10.336 1 98.94 87 VAL B C 1
ATOM 2703 O O . VAL B 1 87 ? -0.721 -33.188 -9.672 1 98.94 87 VAL B O 1
ATOM 2706 N N . PHE B 1 88 ? 0.608 -31.359 -9.828 1 98.94 88 PHE B N 1
ATOM 2707 C CA . PHE B 1 88 ? 0.734 -31.172 -8.383 1 98.94 88 PHE B CA 1
ATOM 2708 C C . PHE B 1 88 ? -0.324 -30.203 -7.871 1 98.94 88 PHE B C 1
ATOM 2710 O O . PHE B 1 88 ? -0.538 -29.141 -8.453 1 98.94 88 PHE B O 1
ATOM 2717 N N . VAL B 1 89 ? -1.028 -30.594 -6.742 1 98.88 89 VAL B N 1
ATOM 2718 C CA . VAL B 1 89 ? -2.078 -29.75 -6.168 1 98.88 89 VAL B CA 1
ATOM 2719 C C . VAL B 1 89 ? -1.881 -29.641 -4.656 1 98.88 89 VAL B C 1
ATOM 2721 O O . VAL B 1 89 ? -1.153 -30.438 -4.059 1 98.88 89 VAL B O 1
ATOM 2724 N N . GLN B 1 90 ? -2.527 -28.641 -4.047 1 98.44 90 GLN B N 1
ATOM 2725 C CA . GLN B 1 90 ? -2.172 -28.266 -2.682 1 98.44 90 GLN B CA 1
ATOM 2726 C C . GLN B 1 90 ? -2.803 -29.203 -1.664 1 98.44 90 GLN B C 1
ATOM 2728 O O . GLN B 1 90 ? -2.293 -29.359 -0.551 1 98.44 90 GLN B O 1
ATOM 2733 N N . HIS B 1 91 ? -3.98 -29.875 -1.969 1 98.44 91 HIS B N 1
ATOM 2734 C CA . HIS B 1 91 ? -4.625 -30.766 -1.011 1 98.44 91 HIS B CA 1
ATOM 2735 C C . HIS B 1 91 ? -5.641 -31.672 -1.699 1 98.44 91 HIS B C 1
ATOM 2737 O O . HIS B 1 91 ? -5.785 -31.641 -2.924 1 98.44 91 HIS B O 1
ATOM 2743 N N . GLU B 1 92 ? -6.254 -32.469 -0.894 1 98.62 92 GLU B N 1
ATOM 2744 C CA . GLU B 1 92 ? -7.102 -33.531 -1.435 1 98.62 92 GLU B CA 1
ATOM 2745 C C . GLU B 1 92 ? -8.336 -32.938 -2.121 1 98.62 92 GLU B C 1
ATOM 2747 O O . GLU B 1 92 ? -8.82 -33.5 -3.113 1 98.62 92 GLU B O 1
ATOM 2752 N N . ALA B 1 93 ? -8.852 -31.891 -1.613 1 98.56 93 ALA B N 1
ATOM 2753 C CA . ALA B 1 93 ? -10.023 -31.281 -2.225 1 98.56 93 ALA B CA 1
ATOM 2754 C C . ALA B 1 93 ? -9.734 -30.844 -3.66 1 98.56 93 ALA B C 1
ATOM 2756 O O . ALA B 1 93 ? -10.555 -31.062 -4.559 1 98.56 93 ALA B O 1
ATOM 2757 N N . ASP B 1 94 ? -8.609 -30.234 -3.861 1 98.75 94 ASP B N 1
ATOM 2758 C CA . ASP B 1 94 ? -8.219 -29.844 -5.211 1 98.75 94 ASP B CA 1
ATOM 2759 C C . ASP B 1 94 ? -7.953 -31.078 -6.082 1 98.75 94 ASP B C 1
ATOM 2761 O O . ASP B 1 94 ? -8.297 -31.094 -7.266 1 98.75 94 ASP B O 1
ATOM 2765 N N . ALA B 1 95 ? -7.328 -32.062 -5.496 1 98.81 95 ALA B N 1
ATOM 2766 C CA . ALA B 1 95 ? -7.098 -33.312 -6.234 1 98.81 95 ALA B CA 1
ATOM 2767 C C . ALA B 1 95 ? -8.414 -33.938 -6.711 1 98.81 95 ALA B C 1
ATOM 2769 O O . ALA B 1 95 ? -8.523 -34.375 -7.855 1 98.81 95 ALA B O 1
ATOM 2770 N N . ALA B 1 96 ? -9.367 -33.969 -5.82 1 98.81 96 ALA B N 1
ATOM 2771 C CA . ALA B 1 96 ? -10.68 -34.531 -6.16 1 98.81 96 ALA B CA 1
ATOM 2772 C C . ALA B 1 96 ? -11.32 -33.75 -7.305 1 98.81 96 ALA B C 1
ATOM 2774 O O . ALA B 1 96 ? -11.906 -34.344 -8.219 1 98.81 96 ALA B O 1
ATOM 2775 N N . LEU B 1 97 ? -11.195 -32.469 -7.227 1 98.81 97 LEU B N 1
ATOM 2776 C CA . LEU B 1 97 ? -11.734 -31.609 -8.289 1 98.81 97 LEU B CA 1
ATOM 2777 C C . LEU B 1 97 ? -11.086 -31.938 -9.625 1 98.81 97 LEU B C 1
ATOM 2779 O O . LEU B 1 97 ? -11.773 -32.156 -10.625 1 98.81 97 LEU B O 1
ATOM 2783 N N . LEU B 1 98 ? -9.781 -31.953 -9.672 1 98.88 98 LEU B N 1
ATOM 2784 C CA . LEU B 1 98 ? -9.078 -32.188 -10.93 1 98.88 98 LEU B CA 1
ATOM 2785 C C . LEU B 1 98 ? -9.32 -33.594 -11.422 1 98.88 98 LEU B C 1
ATOM 2787 O O . LEU B 1 98 ? -9.383 -33.844 -12.633 1 98.88 98 LEU B O 1
ATOM 2791 N N . ARG B 1 99 ? -9.414 -34.562 -10.484 1 98.81 99 ARG B N 1
ATOM 2792 C CA . ARG B 1 99 ? -9.789 -35.906 -10.875 1 98.81 99 ARG B CA 1
ATOM 2793 C C . ARG B 1 99 ? -11.125 -35.938 -11.602 1 98.81 99 ARG B C 1
ATOM 2795 O O . ARG B 1 99 ? -11.281 -36.625 -12.625 1 98.81 99 ARG B O 1
ATOM 2802 N N . SER B 1 100 ? -12.047 -35.219 -11.086 1 98.81 100 SER B N 1
ATOM 2803 C CA . SER B 1 100 ? -13.367 -35.156 -11.703 1 98.81 100 SER B CA 1
ATOM 2804 C C . SER B 1 100 ? -13.289 -34.5 -13.078 1 98.81 100 SER B C 1
ATOM 2806 O O . SER B 1 100 ? -14.203 -34.625 -13.891 1 98.81 100 SER B O 1
ATOM 2808 N N . GLN B 1 101 ? -12.242 -33.812 -13.328 1 98.81 101 GLN B N 1
ATOM 2809 C CA . GLN B 1 101 ? -12.031 -33.125 -14.609 1 98.81 101 GLN B CA 1
ATOM 2810 C C . GLN B 1 101 ? -11.242 -34.031 -15.57 1 98.81 101 GLN B C 1
ATOM 2812 O O . GLN B 1 101 ? -10.906 -33.594 -16.672 1 98.81 101 GLN B O 1
ATOM 2817 N N . GLY B 1 102 ? -10.82 -35.188 -15.164 1 98.75 102 GLY B N 1
ATOM 2818 C CA . GLY B 1 102 ? -10.273 -36.188 -16.062 1 98.75 102 GLY B CA 1
ATOM 2819 C C . GLY B 1 102 ? -8.773 -36.375 -15.906 1 98.75 102 GLY B C 1
ATOM 2820 O O . GLY B 1 102 ? -8.18 -37.25 -16.562 1 98.75 102 GLY B O 1
ATOM 2821 N N . PHE B 1 103 ? -8.164 -35.656 -15.031 1 98.94 103 PHE B N 1
ATOM 2822 C CA . PHE B 1 103 ? -6.723 -35.75 -14.883 1 98.94 103 PHE B CA 1
ATOM 2823 C C . PHE B 1 103 ? -6.352 -37.062 -14.156 1 98.94 103 PHE B C 1
ATOM 2825 O O . PHE B 1 103 ? -7.023 -37.438 -13.195 1 98.94 103 PHE B O 1
ATOM 2832 N N . GLN B 1 104 ? -5.238 -37.688 -14.578 1 98.81 104 GLN B N 1
ATOM 2833 C CA . GLN B 1 104 ? -4.996 -39.062 -14.195 1 98.81 104 GLN B CA 1
ATOM 2834 C C . GLN B 1 104 ? -3.814 -39.156 -13.234 1 98.81 104 GLN B C 1
ATOM 2836 O O . GLN B 1 104 ? -3.682 -40.156 -12.516 1 98.81 104 GLN B O 1
ATOM 2841 N N . ASP B 1 105 ? -2.9 -38.281 -13.258 1 98.75 105 ASP B N 1
ATOM 2842 C CA . ASP B 1 105 ? -1.729 -38.281 -12.383 1 98.75 105 ASP B CA 1
ATOM 2843 C C . ASP B 1 105 ? -1.706 -37.062 -11.484 1 98.75 105 ASP B C 1
ATOM 2845 O O . ASP B 1 105 ? -1.001 -36.094 -11.766 1 98.75 105 ASP B O 1
ATOM 2849 N N . LEU B 1 106 ? -2.469 -37.156 -10.406 1 98.81 106 LEU B N 1
ATOM 2850 C CA . LEU B 1 106 ? -2.564 -36.094 -9.422 1 98.81 106 LEU B CA 1
ATOM 2851 C C . LEU B 1 106 ? -1.663 -36.375 -8.227 1 98.81 106 LEU B C 1
ATOM 2853 O O . LEU B 1 106 ? -1.668 -37.5 -7.684 1 98.81 106 LEU B O 1
ATOM 2857 N N . ARG B 1 107 ? -0.889 -35.375 -7.891 1 98.88 107 ARG B N 1
ATOM 2858 C CA . ARG B 1 107 ? 0.078 -35.5 -6.805 1 98.88 107 ARG B CA 1
ATOM 2859 C C . ARG B 1 107 ? -0.109 -34.406 -5.781 1 98.88 107 ARG B C 1
ATOM 2861 O O . ARG B 1 107 ? -0.212 -33.219 -6.141 1 98.88 107 ARG B O 1
ATOM 2868 N N . LEU B 1 108 ? -0.123 -34.781 -4.504 1 98.69 108 LEU B N 1
ATOM 2869 C CA . LEU B 1 108 ? -0.307 -33.812 -3.439 1 98.69 108 LEU B CA 1
ATOM 2870 C C . LEU B 1 108 ? 1.023 -33.188 -3.051 1 98.69 108 LEU B C 1
ATOM 2872 O O . LEU B 1 108 ? 1.99 -33.875 -2.754 1 98.69 108 LEU B O 1
ATOM 2876 N N . LEU B 1 109 ? 1.026 -31.828 -3.137 1 98.81 109 LEU B N 1
ATOM 2877 C CA . LEU B 1 109 ? 2.176 -31.125 -2.59 1 98.81 109 LEU B CA 1
ATOM 2878 C C . LEU B 1 109 ? 2.281 -31.328 -1.084 1 98.81 109 LEU B C 1
ATOM 2880 O O . LEU B 1 109 ? 1.269 -31.344 -0.381 1 98.81 109 LEU B O 1
ATOM 2884 N N . SER B 1 110 ? 3.471 -31.5 -0.647 1 98.38 110 SER B N 1
ATOM 2885 C CA . SER B 1 110 ? 3.783 -31.641 0.771 1 98.38 110 SER B CA 1
ATOM 2886 C C . SER B 1 110 ? 5.086 -30.938 1.126 1 98.38 110 SER B C 1
ATOM 2888 O O . SER B 1 110 ? 5.621 -30.172 0.323 1 98.38 110 SER B O 1
ATOM 2890 N N . ALA B 1 111 ? 5.52 -31.203 2.34 1 97.25 111 ALA B N 1
ATOM 2891 C CA . ALA B 1 111 ? 6.785 -30.609 2.771 1 97.25 111 ALA B CA 1
ATOM 2892 C C . ALA B 1 111 ? 7.965 -31.25 2.053 1 97.25 111 ALA B C 1
ATOM 2894 O O . ALA B 1 111 ? 9.047 -30.672 1.968 1 97.25 111 ALA B O 1
ATOM 2895 N N . ASP B 1 112 ? 7.727 -32.438 1.436 1 96.94 112 ASP B N 1
ATOM 2896 C CA . ASP B 1 112 ? 8.859 -33.188 0.915 1 96.94 112 ASP B CA 1
ATOM 2897 C C . ASP B 1 112 ? 8.57 -33.719 -0.488 1 96.94 112 ASP B C 1
ATOM 2899 O O . ASP B 1 112 ? 9.18 -34.688 -0.931 1 96.94 112 ASP B O 1
ATOM 2903 N N . SER B 1 113 ? 7.66 -33.094 -1.143 1 98.44 113 SER B N 1
ATOM 2904 C CA . SER B 1 113 ? 7.352 -33.531 -2.498 1 98.44 113 SER B CA 1
ATOM 2905 C C . SER B 1 113 ? 8.555 -33.375 -3.42 1 98.44 113 SER B C 1
ATOM 2907 O O . SER B 1 113 ? 9.461 -32.594 -3.141 1 98.44 113 SER B O 1
ATOM 2909 N N . GLU B 1 114 ? 8.516 -34.188 -4.527 1 98.25 114 GLU B N 1
ATOM 2910 C CA . GLU B 1 114 ? 9.633 -34.219 -5.465 1 98.25 114 GLU B CA 1
ATOM 2911 C C . GLU B 1 114 ? 9.172 -34.594 -6.867 1 98.25 114 GLU B C 1
ATOM 2913 O O . GLU B 1 114 ? 8.195 -35.344 -7.016 1 98.25 114 GLU B O 1
ATOM 2918 N N . PHE B 1 115 ? 9.844 -34.094 -7.848 1 98.56 115 PHE B N 1
ATOM 2919 C CA . PHE B 1 115 ? 9.633 -34.469 -9.242 1 98.56 115 PHE B CA 1
ATOM 2920 C C . PHE B 1 115 ? 10.945 -34.438 -10.016 1 98.56 115 PHE B C 1
ATOM 2922 O O . PHE B 1 115 ? 11.562 -33.406 -10.172 1 98.56 115 PHE B O 1
ATOM 2929 N N . ALA B 1 116 ? 11.398 -35.625 -10.484 1 97.88 116 ALA B N 1
ATOM 2930 C CA . ALA B 1 116 ? 12.578 -35.781 -11.328 1 97.88 116 ALA B CA 1
ATOM 2931 C C . ALA B 1 116 ? 13.797 -35.125 -10.68 1 97.88 116 ALA B C 1
ATOM 2933 O O . ALA B 1 116 ? 14.523 -34.375 -11.336 1 97.88 116 ALA B O 1
ATOM 2934 N N . GLY B 1 117 ? 13.953 -35.25 -9.391 1 98.12 117 GLY B N 1
ATOM 2935 C CA . GLY B 1 117 ? 15.125 -34.75 -8.672 1 98.12 117 GLY B CA 1
ATOM 2936 C C . GLY B 1 117 ? 14.938 -33.344 -8.125 1 98.12 117 GLY B C 1
ATOM 2937 O O . GLY B 1 117 ? 15.766 -32.875 -7.348 1 98.12 117 GLY B O 1
ATOM 2938 N N . VAL B 1 118 ? 13.859 -32.719 -8.516 1 98.81 118 VAL B N 1
ATOM 2939 C CA . VAL B 1 118 ? 13.562 -31.375 -8 1 98.81 118 VAL B CA 1
ATOM 2940 C C . VAL B 1 118 ? 12.695 -31.484 -6.75 1 98.81 118 VAL B C 1
ATOM 2942 O O . VAL B 1 118 ? 11.609 -32.062 -6.785 1 98.81 118 VAL B O 1
ATOM 2945 N N . ARG B 1 119 ? 13.234 -30.938 -5.645 1 98.81 119 ARG B N 1
ATOM 2946 C CA . ARG B 1 119 ? 12.414 -30.859 -4.438 1 98.81 119 ARG B CA 1
ATOM 2947 C C . ARG B 1 119 ? 11.383 -29.75 -4.539 1 98.81 119 ARG B C 1
ATOM 2949 O O . ARG B 1 119 ? 11.703 -28.625 -4.914 1 98.81 119 ARG B O 1
ATOM 2956 N N . LEU B 1 120 ? 10.141 -30.109 -4.293 1 98.88 120 LEU B N 1
ATOM 2957 C CA . LEU B 1 120 ? 9.016 -29.188 -4.309 1 98.88 120 LEU B CA 1
ATOM 2958 C C . LEU B 1 120 ? 8.383 -29.078 -2.928 1 98.88 120 LEU B C 1
ATOM 2960 O O . LEU B 1 120 ? 7.512 -29.891 -2.578 1 98.88 120 LEU B O 1
ATOM 2964 N N . GLN B 1 121 ? 8.773 -28.094 -2.184 1 98.88 121 GLN B N 1
ATOM 2965 C CA . GLN B 1 121 ? 8.289 -27.938 -0.816 1 98.88 121 GLN B CA 1
ATOM 2966 C C . GLN B 1 121 ? 7.074 -27.016 -0.766 1 98.88 121 GLN B C 1
ATOM 2968 O O . GLN B 1 121 ? 7.168 -25.828 -1.105 1 98.88 121 GLN B O 1
ATOM 2973 N N . LYS B 1 122 ? 5.984 -27.547 -0.265 1 98.81 122 LYS B N 1
ATOM 2974 C CA . LYS B 1 122 ? 4.777 -26.734 -0.082 1 98.81 122 LYS B CA 1
ATOM 2975 C C . LYS B 1 122 ? 4.93 -25.781 1.092 1 98.81 122 LYS B C 1
ATOM 2977 O O . LYS B 1 122 ? 5.445 -26.156 2.148 1 98.81 122 LYS B O 1
ATOM 2982 N N . THR B 1 123 ? 4.566 -24.547 0.883 1 98.38 123 THR B N 1
ATOM 2983 C CA . THR B 1 123 ? 4.48 -23.594 1.98 1 98.38 123 THR B CA 1
ATOM 2984 C C . THR B 1 123 ? 3.037 -23.156 2.209 1 98.38 123 THR B C 1
ATOM 2986 O O . THR B 1 123 ? 2.271 -23 1.256 1 98.38 123 THR B O 1
ATOM 2989 N N . THR B 1 124 ? 2.666 -23.016 3.488 1 96.12 124 THR B N 1
ATOM 2990 C CA . THR B 1 124 ? 1.289 -22.672 3.832 1 96.12 124 THR B CA 1
ATOM 2991 C C . THR B 1 124 ? 1.241 -21.453 4.75 1 96.12 124 THR B C 1
ATOM 2993 O O . THR B 1 124 ? 0.249 -21.234 5.449 1 96.12 124 THR B O 1
ATOM 2996 N N . SER B 1 125 ? 2.32 -20.75 4.805 1 96.44 125 SER B N 1
ATOM 2997 C CA . SER B 1 125 ? 2.402 -19.609 5.707 1 96.44 125 SER B CA 1
ATOM 2998 C C . SER B 1 125 ? 1.567 -18.438 5.199 1 96.44 125 SER B C 1
ATOM 3000 O O . SER B 1 125 ? 1.28 -17.5 5.949 1 96.44 125 SER B O 1
ATOM 3002 N N . GLY B 1 126 ? 1.204 -18.438 3.92 1 97.12 126 GLY B N 1
ATOM 3003 C CA . GLY B 1 126 ? 0.449 -17.344 3.328 1 97.12 126 GLY B CA 1
ATOM 3004 C C . GLY B 1 126 ? -1.036 -17.406 3.629 1 97.12 126 GLY B C 1
ATOM 3005 O O . GLY B 1 126 ? -1.521 -18.406 4.164 1 97.12 126 GLY B O 1
ATOM 3006 N N . GLN B 1 127 ? -1.709 -16.344 3.4 1 98.38 127 GLN B N 1
ATOM 3007 C CA . GLN B 1 127 ? -3.162 -16.25 3.461 1 98.38 127 GLN B CA 1
ATOM 3008 C C . GLN B 1 127 ? -3.697 -15.359 2.34 1 98.38 127 GLN B C 1
ATOM 3010 O O . GLN B 1 127 ? -3.238 -14.227 2.16 1 98.38 127 GLN B O 1
ATOM 3015 N N . HIS B 1 128 ? -4.605 -15.844 1.599 1 98.44 128 HIS B N 1
ATOM 3016 C CA . HIS B 1 128 ? -5.145 -15.227 0.394 1 98.44 128 HIS B CA 1
ATOM 3017 C C . HIS B 1 128 ? -6.129 -14.117 0.74 1 98.44 128 HIS B C 1
ATOM 3019 O O . HIS B 1 128 ? -7.242 -14.078 0.208 1 98.44 128 HIS B O 1
ATOM 3025 N N . GLY B 1 129 ? -5.895 -13.25 1.68 1 98.19 129 GLY B N 1
ATOM 3026 C CA . GLY B 1 129 ? -6.695 -12.164 2.213 1 98.19 129 GLY B CA 1
ATOM 3027 C C . GLY B 1 129 ? -6.438 -11.898 3.684 1 98.19 129 GLY B C 1
ATOM 3028 O O . GLY B 1 129 ? -5.727 -12.656 4.344 1 98.19 129 GLY B O 1
ATOM 3029 N N . SER B 1 130 ? -6.965 -10.875 4.176 1 97.31 130 SER B N 1
ATOM 3030 C CA . SER B 1 130 ? -6.691 -10.453 5.543 1 97.31 130 SER B CA 1
ATOM 3031 C C . SER B 1 130 ? -7.477 -11.289 6.547 1 97.31 130 SER B C 1
ATOM 3033 O O . SER B 1 130 ? -8.398 -12.016 6.172 1 97.31 130 SER B O 1
ATOM 3035 N N . ASP B 1 131 ? -7.066 -11.172 7.828 1 97.12 131 ASP B N 1
ATOM 3036 C CA . ASP B 1 131 ? -7.828 -11.797 8.906 1 97.12 131 ASP B CA 1
ATOM 3037 C C . ASP B 1 131 ? -9.266 -11.273 8.93 1 97.12 131 ASP B C 1
ATOM 3039 O O . ASP B 1 131 ? -10.203 -12.031 9.203 1 97.12 131 ASP B O 1
ATOM 3043 N N . ARG B 1 132 ? -9.398 -9.969 8.641 1 95.62 132 ARG B N 1
ATOM 3044 C CA . ARG B 1 132 ? -10.727 -9.367 8.594 1 95.62 132 ARG B CA 1
ATOM 3045 C C . ARG B 1 132 ? -11.594 -10.039 7.535 1 95.62 132 ARG B C 1
ATOM 3047 O O . ARG B 1 132 ? -12.773 -10.305 7.773 1 95.62 132 ARG B O 1
ATOM 3054 N N . THR B 1 133 ? -11.016 -10.344 6.391 1 97.75 133 THR B N 1
ATOM 3055 C CA . THR B 1 133 ? -11.742 -11 5.305 1 97.75 133 THR B CA 1
ATOM 3056 C C . THR B 1 133 ? -12.125 -12.422 5.695 1 97.75 133 THR B C 1
ATOM 3058 O O . THR B 1 133 ? -13.273 -12.836 5.512 1 97.75 133 THR B O 1
ATOM 3061 N N . TYR B 1 134 ? -11.234 -13.164 6.332 1 98.06 134 TYR B N 1
ATOM 3062 C CA . TYR B 1 134 ? -11.453 -14.57 6.656 1 98.06 134 TYR B CA 1
ATOM 3063 C C . TYR B 1 134 ? -12.383 -14.719 7.859 1 98.06 134 TYR B C 1
ATOM 3065 O O . TYR B 1 134 ? -12.883 -15.805 8.133 1 98.06 134 TYR B O 1
ATOM 3073 N N . ALA B 1 135 ? -12.586 -13.617 8.602 1 98.06 135 ALA B N 1
ATOM 3074 C CA . ALA B 1 135 ? -13.531 -13.641 9.719 1 98.06 135 ALA B CA 1
ATOM 3075 C C . ALA B 1 135 ? -14.969 -13.789 9.219 1 98.06 135 ALA B C 1
ATOM 3077 O O . ALA B 1 135 ? -15.867 -14.125 9.992 1 98.06 135 ALA B O 1
ATOM 3078 N N . VAL B 1 136 ? -15.227 -13.523 7.953 1 98.12 136 VAL B N 1
ATOM 3079 C CA . VAL B 1 136 ? -16.531 -13.703 7.324 1 98.12 136 VAL B CA 1
ATOM 3080 C C . VAL B 1 136 ? -16.594 -15.07 6.641 1 98.12 136 VAL B C 1
ATOM 3082 O O . VAL B 1 136 ? -15.945 -15.281 5.609 1 98.12 136 VAL B O 1
ATOM 3085 N N . PRO B 1 137 ? -17.375 -15.992 7.102 1 98.19 137 PRO B N 1
ATOM 3086 C CA . PRO B 1 137 ? -17.359 -17.375 6.621 1 98.19 137 PRO B CA 1
ATOM 3087 C C . PRO B 1 137 ? -17.547 -17.484 5.109 1 98.19 137 PRO B C 1
ATOM 3089 O O . PRO B 1 137 ? -16.828 -18.234 4.445 1 98.19 137 PRO B O 1
ATOM 3092 N N . ALA B 1 138 ? -18.438 -16.719 4.594 1 97.75 138 ALA B N 1
ATOM 3093 C CA . ALA B 1 138 ? -18.703 -16.766 3.156 1 97.75 138 ALA B CA 1
ATOM 3094 C C . ALA B 1 138 ? -17.469 -16.344 2.367 1 97.75 138 ALA B C 1
ATOM 3096 O O . ALA B 1 138 ? -17.172 -16.906 1.304 1 97.75 138 ALA B O 1
ATOM 3097 N N . MET B 1 139 ? -16.75 -15.344 2.865 1 98.06 139 MET B N 1
ATOM 3098 C CA . MET B 1 139 ? -15.539 -14.875 2.201 1 98.06 139 MET B CA 1
ATOM 3099 C C . MET B 1 139 ? -14.414 -15.898 2.348 1 98.06 139 MET B C 1
ATOM 3101 O O . MET B 1 139 ? -13.648 -16.125 1.409 1 98.06 139 MET B O 1
ATOM 3105 N N . ALA B 1 140 ? -14.312 -16.469 3.557 1 98.12 140 ALA B N 1
ATOM 3106 C CA . ALA B 1 140 ? -13.312 -17.516 3.779 1 98.12 140 ALA B CA 1
ATOM 3107 C C . ALA B 1 140 ? -13.5 -18.656 2.797 1 98.12 140 ALA B C 1
ATOM 3109 O O . ALA B 1 140 ? -12.523 -19.172 2.244 1 98.12 140 ALA B O 1
ATOM 3110 N N . GLU B 1 141 ? -14.719 -19.031 2.633 1 97.69 141 GLU B N 1
ATOM 3111 C CA . GLU B 1 141 ? -15.023 -20.094 1.692 1 97.69 141 GLU B CA 1
ATOM 3112 C C . GLU B 1 141 ? -14.688 -19.688 0.26 1 97.69 141 GLU B C 1
ATOM 3114 O O . GLU B 1 141 ? -14.102 -20.469 -0.492 1 97.69 141 GLU B O 1
ATOM 3119 N N . ARG B 1 142 ? -15.023 -18.5 -0.114 1 97.5 142 ARG B N 1
ATOM 3120 C CA . ARG B 1 142 ? -14.797 -17.984 -1.462 1 97.5 142 ARG B CA 1
ATOM 3121 C C . ARG B 1 142 ? -13.312 -17.922 -1.786 1 97.5 142 ARG B C 1
ATOM 3123 O O . ARG B 1 142 ? -12.891 -18.297 -2.881 1 97.5 142 ARG B O 1
ATOM 3130 N N . LEU B 1 143 ? -12.516 -17.406 -0.851 1 98.06 143 LEU B N 1
ATOM 3131 C CA . LEU B 1 143 ? -11.086 -17.234 -1.085 1 98.06 143 LEU B CA 1
ATOM 3132 C C . LEU B 1 143 ? -10.344 -18.562 -0.954 1 98.06 143 LEU B C 1
ATOM 3134 O O . LEU B 1 143 ? -9.375 -18.812 -1.677 1 98.06 143 LEU B O 1
ATOM 3138 N N . GLY B 1 144 ? -10.812 -19.359 -0.019 1 97.69 144 GLY B N 1
ATOM 3139 C CA . GLY B 1 144 ? -10.227 -20.688 0.155 1 97.69 144 GLY B CA 1
ATOM 3140 C C . GLY B 1 144 ? -8.773 -20.641 0.574 1 97.69 144 GLY B C 1
ATOM 3141 O O . GLY B 1 144 ? -8.352 -19.734 1.287 1 97.69 144 GLY B O 1
ATOM 3142 N N . GLU B 1 145 ? -8.102 -21.766 0.294 1 97.69 145 GLU B N 1
ATOM 3143 C CA . GLU B 1 145 ? -6.684 -21.906 0.607 1 97.69 145 GLU B CA 1
ATOM 3144 C C . GLU B 1 145 ? -5.828 -21.844 -0.655 1 97.69 145 GLU B C 1
ATOM 3146 O O . GLU B 1 145 ? -6.23 -22.328 -1.711 1 97.69 145 GLU B O 1
ATOM 3151 N N . ALA B 1 146 ? -4.742 -21.203 -0.567 1 98.31 146 ALA B N 1
ATOM 3152 C CA . ALA B 1 146 ? -3.695 -21.188 -1.587 1 98.31 146 ALA B CA 1
ATOM 3153 C C . ALA B 1 146 ? -2.334 -21.516 -0.984 1 98.31 146 ALA B C 1
ATOM 3155 O O . ALA B 1 146 ? -2.1 -21.281 0.204 1 98.31 146 ALA B O 1
ATOM 3156 N N . CYS B 1 147 ? -1.463 -22.047 -1.716 1 98.69 147 CYS B N 1
ATOM 3157 C CA . CYS B 1 147 ? -0.162 -22.422 -1.173 1 98.69 147 CYS B CA 1
ATOM 3158 C C . CYS B 1 147 ? 0.968 -21.844 -2.012 1 98.69 147 CYS B C 1
ATOM 3160 O O . CYS B 1 147 ? 0.732 -21.328 -3.105 1 98.69 147 CYS B O 1
ATOM 3162 N N . GLY B 1 148 ? 2.168 -21.781 -1.413 1 98.69 148 GLY B N 1
ATOM 3163 C CA . GLY B 1 148 ? 3.404 -21.547 -2.145 1 98.69 148 GLY B CA 1
ATOM 3164 C C . GLY B 1 148 ? 4.199 -22.828 -2.381 1 98.69 148 GLY B C 1
ATOM 3165 O O . GLY B 1 148 ? 3.84 -23.891 -1.875 1 98.69 148 GLY B O 1
ATOM 3166 N N . VAL B 1 149 ? 5.207 -22.703 -3.219 1 98.94 149 VAL B N 1
ATOM 3167 C CA . VAL B 1 149 ? 6.066 -23.859 -3.508 1 98.94 149 VAL B CA 1
ATOM 3168 C C . VAL B 1 149 ? 7.523 -23.406 -3.596 1 98.94 149 VAL B C 1
ATOM 3170 O O . VAL B 1 149 ? 7.844 -22.453 -4.324 1 98.94 149 VAL B O 1
ATOM 3173 N N . VAL B 1 150 ? 8.383 -24.062 -2.887 1 98.94 150 VAL B N 1
ATOM 3174 C CA . VAL B 1 150 ? 9.82 -23.828 -2.957 1 98.94 150 VAL B CA 1
ATOM 3175 C C . VAL B 1 150 ? 10.492 -24.906 -3.801 1 98.94 150 VAL B C 1
ATOM 3177 O O . VAL B 1 150 ? 10.297 -26.094 -3.557 1 98.94 150 VAL B O 1
ATOM 3180 N N . PHE B 1 151 ? 11.211 -24.484 -4.82 1 98.94 151 PHE B N 1
ATOM 3181 C CA . PHE B 1 151 ? 12.016 -25.359 -5.652 1 98.94 151 PHE B CA 1
ATOM 3182 C C . PHE B 1 151 ? 13.453 -25.422 -5.152 1 98.94 151 PHE B C 1
ATOM 3184 O O . PHE B 1 151 ? 14.07 -24.391 -4.91 1 98.94 151 PHE B O 1
ATOM 3191 N N . ARG B 1 152 ? 13.953 -26.641 -5.039 1 98.81 152 ARG B N 1
ATOM 3192 C CA . ARG B 1 152 ? 15.367 -26.797 -4.719 1 98.81 152 ARG B CA 1
ATOM 3193 C C . ARG B 1 152 ? 16 -27.891 -5.574 1 98.81 152 ARG B C 1
ATOM 3195 O O . ARG B 1 152 ? 15.367 -28.922 -5.844 1 98.81 152 ARG B O 1
ATOM 3202 N N . HIS B 1 153 ? 17.094 -27.688 -5.973 1 98.69 153 HIS B N 1
ATOM 3203 C CA . HIS B 1 153 ? 17.984 -28.609 -6.664 1 98.69 153 HIS B CA 1
ATOM 3204 C C . HIS B 1 153 ? 19.438 -28.188 -6.512 1 98.69 153 HIS B C 1
ATOM 3206 O O . HIS B 1 153 ? 19.75 -27 -6.523 1 98.69 153 HIS B O 1
ATOM 3212 N N . PRO B 1 154 ? 20.391 -29.172 -6.371 1 97.94 154 PRO B N 1
ATOM 3213 C CA . PRO B 1 154 ? 21.797 -28.812 -6.16 1 97.94 154 PRO B CA 1
ATOM 3214 C C . PRO B 1 154 ? 22.375 -27.969 -7.289 1 97.94 154 PRO B C 1
ATOM 3216 O O . PRO B 1 154 ? 23.328 -27.203 -7.074 1 97.94 154 PRO B O 1
ATOM 3219 N N . GLN B 1 155 ? 21.766 -28.031 -8.438 1 97.56 155 GLN B N 1
ATOM 3220 C CA . GLN B 1 155 ? 22.344 -27.344 -9.594 1 97.56 155 GLN B CA 1
ATOM 3221 C C . GLN B 1 155 ? 21.594 -26.047 -9.891 1 97.56 155 GLN B C 1
ATOM 3223 O O . GLN B 1 155 ? 21.797 -25.438 -10.945 1 97.56 155 GLN B O 1
ATOM 3228 N N . GLU B 1 156 ? 20.703 -25.641 -9.07 1 98.56 156 GLU B N 1
ATOM 3229 C CA . GLU B 1 156 ? 19.891 -24.453 -9.32 1 98.56 156 GLU B CA 1
ATOM 3230 C C . GLU B 1 156 ? 19.812 -23.562 -8.078 1 98.56 156 GLU B C 1
ATOM 3232 O O . GLU B 1 156 ? 19.953 -24.047 -6.957 1 98.56 156 GLU B O 1
ATOM 3237 N N . LYS B 1 157 ? 19.578 -22.281 -8.352 1 98.62 157 LYS B N 1
ATOM 3238 C CA . LYS B 1 157 ? 19.188 -21.391 -7.266 1 98.62 157 LYS B CA 1
ATOM 3239 C C . LYS B 1 157 ? 17.844 -21.812 -6.668 1 98.62 157 LYS B C 1
ATOM 3241 O O . LYS B 1 157 ? 16.984 -22.344 -7.371 1 98.62 157 LYS B O 1
ATOM 3246 N N . THR B 1 158 ? 17.703 -21.562 -5.387 1 98.88 158 THR B N 1
ATOM 3247 C CA . THR B 1 158 ? 16.438 -21.844 -4.727 1 98.88 158 THR B CA 1
ATOM 3248 C C . THR B 1 158 ? 15.375 -20.828 -5.145 1 98.88 158 THR B C 1
ATOM 3250 O O . THR B 1 158 ? 15.617 -19.609 -5.105 1 98.88 158 THR B O 1
ATOM 3253 N N . LEU B 1 159 ? 14.219 -21.359 -5.562 1 98.94 159 LEU B N 1
ATOM 3254 C CA . LEU B 1 159 ? 13.102 -20.531 -6.02 1 98.94 159 LEU B CA 1
ATOM 3255 C C . LEU B 1 159 ? 11.891 -20.688 -5.102 1 98.94 159 LEU B C 1
ATOM 3257 O O . LEU B 1 159 ? 11.523 -21.812 -4.746 1 98.94 159 LEU B O 1
ATOM 3261 N N . TRP B 1 160 ? 11.352 -19.609 -4.684 1 98.94 160 TRP B N 1
ATOM 3262 C CA . TRP B 1 160 ? 10.078 -19.656 -3.967 1 98.94 160 TRP B CA 1
ATOM 3263 C C . TRP B 1 160 ? 8.977 -18.969 -4.754 1 98.94 160 TRP B C 1
ATOM 3265 O O . TRP B 1 160 ? 9 -17.75 -4.926 1 98.94 160 TRP B O 1
ATOM 3275 N N . LEU B 1 161 ? 8.039 -19.734 -5.277 1 98.88 161 LEU B N 1
ATOM 3276 C CA . LEU B 1 161 ? 6.75 -19.219 -5.73 1 98.88 161 LEU B CA 1
ATOM 3277 C C . LEU B 1 161 ? 5.812 -18.984 -4.551 1 98.88 161 LEU B C 1
ATOM 3279 O O . LEU B 1 161 ? 5.344 -19.938 -3.928 1 98.88 161 LEU B O 1
ATOM 3283 N N . MET B 1 162 ? 5.441 -17.797 -4.309 1 98.31 162 MET B N 1
ATOM 3284 C CA . MET B 1 162 ? 4.773 -17.5 -3.041 1 98.31 162 MET B CA 1
ATOM 3285 C C . MET B 1 162 ? 3.279 -17.797 -3.133 1 98.31 162 MET B C 1
ATOM 3287 O O . MET B 1 162 ? 2.609 -17.953 -2.111 1 98.31 162 MET B O 1
ATOM 3291 N N . GLY B 1 163 ? 2.76 -17.797 -4.402 1 98.25 163 GLY B N 1
ATOM 3292 C CA . GLY B 1 163 ? 1.323 -17.984 -4.535 1 98.25 163 GLY B CA 1
ATOM 3293 C C . GLY B 1 163 ? 0.528 -16.766 -4.105 1 98.25 163 GLY B C 1
ATOM 3294 O O . GLY B 1 163 ? 1.08 -15.664 -3.979 1 98.25 163 GLY B O 1
ATOM 3295 N N . ASP B 1 164 ? -0.807 -16.984 -4.043 1 98.81 164 ASP B N 1
ATOM 3296 C CA . ASP B 1 164 ? -1.678 -15.883 -3.627 1 98.81 164 ASP B CA 1
ATOM 3297 C C . ASP B 1 164 ? -1.672 -15.719 -2.107 1 98.81 164 ASP B C 1
ATOM 3299 O O . ASP B 1 164 ? -2.158 -16.594 -1.384 1 98.81 164 ASP B O 1
ATOM 3303 N N . THR B 1 165 ? -1.129 -14.664 -1.664 1 98.75 165 THR B N 1
ATOM 3304 C CA . THR B 1 165 ? -1.075 -14.328 -0.245 1 98.75 165 THR B CA 1
ATOM 3305 C C . THR B 1 165 ? -0.906 -12.828 -0.049 1 98.75 165 THR B C 1
ATOM 3307 O O . THR B 1 165 ? -0.386 -12.133 -0.927 1 98.75 165 THR B O 1
ATOM 3310 N N . ILE B 1 166 ? -1.318 -12.336 1.044 1 98.5 166 ILE B N 1
ATOM 3311 C CA . ILE B 1 166 ? -0.917 -11 1.49 1 98.5 166 ILE B CA 1
ATOM 3312 C C . ILE B 1 166 ? 0.327 -11.109 2.367 1 98.5 166 ILE B C 1
ATOM 3314 O O . ILE B 1 166 ? 0.765 -12.211 2.707 1 98.5 166 ILE B O 1
ATOM 3318 N N . TRP B 1 167 ? 0.948 -9.984 2.615 1 97.88 167 TRP B N 1
ATOM 3319 C CA . TRP B 1 167 ? 2.082 -9.961 3.531 1 97.88 167 TRP B CA 1
ATOM 3320 C C . TRP B 1 167 ? 1.64 -10.289 4.953 1 97.88 167 TRP B C 1
ATOM 3322 O O . TRP B 1 167 ? 0.628 -9.766 5.43 1 97.88 167 TRP B O 1
ATOM 3332 N N . ARG B 1 168 ? 2.303 -11.164 5.578 1 96.62 168 ARG B N 1
ATOM 3333 C CA . ARG B 1 168 ? 2.043 -11.57 6.953 1 96.62 168 ARG B CA 1
ATOM 3334 C C . ARG B 1 168 ? 3.342 -11.906 7.68 1 96.62 168 ARG B C 1
ATOM 3336 O O . ARG B 1 168 ? 4.359 -12.188 7.043 1 96.62 168 ARG B O 1
ATOM 3343 N N . ASP B 1 169 ? 3.246 -11.945 9.023 1 96.44 169 ASP B N 1
ATOM 3344 C CA . ASP B 1 169 ? 4.414 -12.281 9.828 1 96.44 169 ASP B CA 1
ATOM 3345 C C . ASP B 1 169 ? 4.934 -13.672 9.492 1 96.44 169 ASP B C 1
ATOM 3347 O O . ASP B 1 169 ? 6.145 -13.906 9.484 1 96.44 169 ASP B O 1
ATOM 3351 N N . ASP B 1 170 ? 4.047 -14.562 9.203 1 97.94 170 ASP B N 1
ATOM 3352 C CA . ASP B 1 170 ? 4.445 -15.93 8.875 1 97.94 170 ASP B CA 1
ATOM 3353 C C . ASP B 1 170 ? 5.223 -15.984 7.562 1 97.94 170 ASP B C 1
ATOM 3355 O O . ASP B 1 170 ? 6.117 -16.812 7.395 1 97.94 170 ASP B O 1
ATOM 3359 N N . ILE B 1 171 ? 4.863 -15.117 6.625 1 98.25 171 ILE B N 1
ATOM 3360 C CA . ILE B 1 171 ? 5.594 -15.016 5.367 1 98.25 171 ILE B CA 1
ATOM 3361 C C . ILE B 1 171 ? 7.012 -14.508 5.633 1 98.25 171 ILE B C 1
ATOM 3363 O O . ILE B 1 171 ? 7.984 -15.062 5.113 1 98.25 171 ILE B O 1
ATOM 3367 N N . ALA B 1 172 ? 7.121 -13.5 6.445 1 97.62 172 ALA B N 1
ATOM 3368 C CA . ALA B 1 172 ? 8.43 -12.961 6.805 1 97.62 172 ALA B CA 1
ATOM 3369 C C . ALA B 1 172 ? 9.297 -14.023 7.469 1 97.62 172 ALA B C 1
ATOM 3371 O O . ALA B 1 172 ? 10.484 -14.148 7.152 1 97.62 172 ALA B O 1
ATOM 3372 N N . ALA B 1 173 ? 8.719 -14.781 8.406 1 98.19 173 ALA B N 1
ATOM 3373 C CA . ALA B 1 173 ? 9.445 -15.836 9.109 1 98.19 173 ALA B CA 1
ATOM 3374 C C . ALA B 1 173 ? 9.945 -16.891 8.125 1 98.19 173 ALA B C 1
ATOM 3376 O O . ALA B 1 173 ? 11.086 -17.359 8.234 1 98.19 173 ALA B O 1
ATOM 3377 N N . ASP B 1 174 ? 9.078 -17.234 7.184 1 98.25 174 ASP B N 1
ATOM 3378 C CA . ASP B 1 174 ? 9.469 -18.234 6.203 1 98.25 174 ASP B CA 1
ATOM 3379 C C . ASP B 1 174 ? 10.562 -17.719 5.277 1 98.25 174 ASP B C 1
ATOM 3381 O O . ASP B 1 174 ? 11.43 -18.484 4.844 1 98.25 174 ASP B O 1
ATOM 3385 N N . LEU B 1 175 ? 10.547 -16.438 4.949 1 98.44 175 LEU B N 1
ATOM 3386 C CA . LEU B 1 175 ? 11.609 -15.859 4.141 1 98.44 175 LEU B CA 1
ATOM 3387 C C . LEU B 1 175 ? 12.969 -16.062 4.805 1 98.44 175 LEU B C 1
ATOM 3389 O O . LEU B 1 175 ? 13.93 -16.469 4.145 1 98.44 175 LEU B O 1
ATOM 3393 N N . LEU B 1 176 ? 12.992 -15.867 6.082 1 97.94 176 LEU B N 1
ATOM 3394 C CA . LEU B 1 176 ? 14.242 -15.953 6.832 1 97.94 176 LEU B CA 1
ATOM 3395 C C . LEU B 1 176 ? 14.672 -17.406 7.016 1 97.94 176 LEU B C 1
ATOM 3397 O O . LEU B 1 176 ? 15.867 -17.703 7.078 1 97.94 176 LEU B O 1
ATOM 3401 N N . LYS B 1 177 ? 13.703 -18.234 7.09 1 98.25 177 LYS B N 1
ATOM 3402 C CA . LYS B 1 177 ? 13.977 -19.656 7.293 1 98.25 177 LYS B CA 1
ATOM 3403 C C . LYS B 1 177 ? 14.414 -20.328 5.992 1 98.25 177 LYS B C 1
ATOM 3405 O O . LYS B 1 177 ? 15.375 -21.094 5.977 1 98.25 177 LYS B O 1
ATOM 3410 N N . LEU B 1 178 ? 13.734 -20.016 4.914 1 98.44 178 LEU B N 1
ATOM 3411 C CA . LEU B 1 178 ? 13.922 -20.719 3.646 1 98.44 178 LEU B CA 1
ATOM 3412 C C . LEU B 1 178 ? 15.055 -20.078 2.846 1 98.44 178 LEU B C 1
ATOM 3414 O O . LEU B 1 178 ? 15.734 -20.75 2.074 1 98.44 178 LEU B O 1
ATOM 3418 N N . ARG B 1 179 ? 15.227 -18.797 2.93 1 98.25 179 ARG B N 1
ATOM 3419 C CA . ARG B 1 179 ? 16.266 -17.984 2.299 1 98.25 179 ARG B CA 1
ATOM 3420 C C . ARG B 1 179 ? 16.344 -18.266 0.804 1 98.25 179 ARG B C 1
ATOM 3422 O O . ARG B 1 179 ? 17.422 -18.578 0.286 1 98.25 179 ARG B O 1
ATOM 3429 N N . PRO B 1 180 ? 15.242 -18.188 0.09 1 98.88 180 PRO B N 1
ATOM 3430 C CA . PRO B 1 180 ? 15.297 -18.375 -1.362 1 98.88 180 PRO B CA 1
ATOM 3431 C C . PRO B 1 180 ? 16.219 -17.375 -2.045 1 98.88 180 PRO B C 1
ATOM 3433 O O . PRO B 1 180 ? 16.406 -16.266 -1.541 1 98.88 180 PRO B O 1
ATOM 3436 N N . ASP B 1 181 ? 16.797 -17.797 -3.178 1 98.88 181 ASP B N 1
ATOM 3437 C CA . ASP B 1 181 ? 17.594 -16.891 -4.004 1 98.88 181 ASP B CA 1
ATOM 3438 C C . ASP B 1 181 ? 16.688 -16.016 -4.883 1 98.88 181 ASP B C 1
ATOM 3440 O O . ASP B 1 181 ? 17.047 -14.883 -5.211 1 98.88 181 ASP B O 1
ATOM 3444 N N . VAL B 1 182 ? 15.594 -16.578 -5.336 1 98.94 182 VAL B N 1
ATOM 3445 C CA . VAL B 1 182 ? 14.609 -15.922 -6.195 1 98.94 182 VAL B CA 1
ATOM 3446 C C . VAL B 1 182 ? 13.211 -16.109 -5.617 1 98.94 182 VAL B C 1
ATOM 3448 O O . VAL B 1 182 ? 12.852 -17.203 -5.172 1 98.94 182 VAL B O 1
ATOM 3451 N N . VAL B 1 183 ? 12.523 -15.023 -5.547 1 98.88 183 VAL B N 1
ATOM 3452 C CA . VAL B 1 183 ? 11.141 -15.062 -5.09 1 98.88 183 VAL B CA 1
ATOM 3453 C C . VAL B 1 183 ? 10.219 -14.539 -6.188 1 98.88 183 VAL B C 1
ATOM 3455 O O . VAL B 1 183 ? 10.5 -13.508 -6.809 1 98.88 183 VAL B O 1
ATOM 3458 N N . VAL B 1 184 ? 9.148 -15.234 -6.488 1 98.88 184 VAL B N 1
ATOM 3459 C CA . VAL B 1 184 ? 8.102 -14.758 -7.383 1 98.88 184 VAL B CA 1
ATOM 3460 C C . VAL B 1 184 ? 6.879 -14.336 -6.57 1 98.88 184 VAL B C 1
ATOM 3462 O O . VAL B 1 184 ? 6.297 -15.148 -5.848 1 98.88 184 VAL B O 1
ATOM 3465 N N . LEU B 1 185 ? 6.5 -13.062 -6.73 1 98.69 185 LEU B N 1
ATOM 3466 C CA . LEU B 1 185 ? 5.398 -12.477 -5.977 1 98.69 185 LEU B CA 1
ATOM 3467 C C . LEU B 1 185 ? 4.199 -12.211 -6.879 1 98.69 185 LEU B C 1
ATOM 3469 O O . LEU B 1 185 ? 4.336 -11.57 -7.926 1 98.69 185 LEU B O 1
ATOM 3473 N N . ASN B 1 186 ? 3.049 -12.75 -6.5 1 98.88 186 ASN B N 1
ATOM 3474 C CA . ASN B 1 186 ? 1.808 -12.25 -7.078 1 98.88 186 ASN B CA 1
ATOM 3475 C C . ASN B 1 186 ? 1.436 -10.883 -6.5 1 98.88 186 ASN B C 1
ATOM 3477 O O . ASN B 1 186 ? 0.797 -10.805 -5.449 1 98.88 186 ASN B O 1
ATOM 3481 N N . ALA B 1 187 ? 1.807 -9.867 -7.238 1 98.75 187 ALA B N 1
ATOM 3482 C CA . ALA B 1 187 ? 1.865 -8.539 -6.629 1 98.75 187 ALA B CA 1
ATOM 3483 C C . ALA B 1 187 ? 0.872 -7.586 -7.289 1 98.75 187 ALA B C 1
ATOM 3485 O O . ALA B 1 187 ? 1.114 -6.379 -7.363 1 98.75 187 ALA B O 1
ATOM 3486 N N . GLY B 1 188 ? -0.213 -8.109 -7.793 1 98.75 188 GLY B N 1
ATOM 3487 C CA . GLY B 1 188 ? -1.189 -7.297 -8.5 1 98.75 188 GLY B CA 1
ATOM 3488 C C . GLY B 1 188 ? -2.107 -6.527 -7.574 1 98.75 188 GLY B C 1
ATOM 3489 O O . GLY B 1 188 ? -2.867 -5.664 -8.023 1 98.75 188 GLY B O 1
ATOM 3490 N N . TYR B 1 189 ? -2.006 -6.844 -6.305 1 98.75 189 TYR B N 1
ATOM 3491 C CA . TYR B 1 189 ? -2.805 -6.121 -5.32 1 98.75 189 TYR B CA 1
ATOM 3492 C C . TYR B 1 189 ? -4.293 -6.234 -5.641 1 98.75 189 TYR B C 1
ATOM 3494 O O . TYR B 1 189 ? -4.992 -5.223 -5.723 1 98.75 189 TYR B O 1
ATOM 3502 N N . ALA B 1 190 ? -4.809 -7.375 -5.754 1 98.88 190 ALA B N 1
ATOM 3503 C CA . ALA B 1 190 ? -6.203 -7.672 -6.07 1 98.88 190 ALA B CA 1
ATOM 3504 C C . ALA B 1 190 ? -7.121 -7.273 -4.918 1 98.88 190 ALA B C 1
ATOM 3506 O O . ALA B 1 190 ? -6.844 -7.586 -3.758 1 98.88 190 ALA B O 1
ATOM 3507 N N . HIS B 1 191 ? -8.266 -6.602 -5.277 1 98.88 191 HIS B N 1
ATOM 3508 C CA . HIS B 1 191 ? -9.148 -6.09 -4.234 1 98.88 191 HIS B CA 1
ATOM 3509 C C . HIS B 1 191 ? -10.547 -6.703 -4.34 1 98.88 191 HIS B C 1
ATOM 3511 O O . HIS B 1 191 ? -11.086 -6.84 -5.438 1 98.88 191 HIS B O 1
ATOM 3517 N N . VAL B 1 192 ? -11.031 -7.078 -3.227 1 98.75 192 VAL B N 1
ATOM 3518 C CA . VAL B 1 192 ? -12.445 -7.406 -3.057 1 98.75 192 VAL B CA 1
ATOM 3519 C C . VAL B 1 192 ? -13.172 -6.227 -2.414 1 98.75 192 VAL B C 1
ATOM 3521 O O . VAL B 1 192 ? -12.734 -5.699 -1.392 1 98.75 192 VAL B O 1
ATOM 3524 N N . ILE B 1 193 ? -14.305 -5.824 -3.047 1 98.44 193 ILE B N 1
ATOM 3525 C CA . ILE B 1 193 ? -15.039 -4.66 -2.564 1 98.44 193 ILE B CA 1
ATOM 3526 C C . ILE B 1 193 ? -15.492 -4.895 -1.127 1 98.44 193 ILE B C 1
ATOM 3528 O O . ILE B 1 193 ? -16.062 -5.949 -0.812 1 98.44 193 ILE B O 1
ATOM 3532 N N . GLY B 1 194 ? -15.148 -3.975 -0.224 1 97.5 194 GLY B N 1
ATOM 3533 C CA . GLY B 1 194 ? -15.562 -4.074 1.167 1 97.5 194 GLY B CA 1
ATOM 3534 C C . GLY B 1 194 ? -14.562 -4.816 2.035 1 97.5 194 GLY B C 1
ATOM 3535 O O . GLY B 1 194 ? -14.672 -4.805 3.264 1 97.5 194 GLY B O 1
ATOM 3536 N N . PHE B 1 195 ? -13.492 -5.418 1.426 1 98.06 195 PHE B N 1
ATOM 3537 C CA . PHE B 1 195 ? -12.594 -6.246 2.219 1 98.06 195 PHE B CA 1
ATOM 3538 C C . PHE B 1 195 ? -11.141 -5.867 1.964 1 98.06 195 PHE B C 1
ATOM 3540 O O . PHE B 1 195 ? -10.258 -6.164 2.777 1 98.06 195 PHE B O 1
ATOM 3547 N N . GLY B 1 196 ? -10.883 -5.234 0.831 1 98.12 196 GLY B N 1
ATOM 3548 C CA . GLY B 1 196 ? -9.516 -4.801 0.565 1 98.12 196 GLY B CA 1
ATOM 3549 C C . GLY B 1 196 ? -8.703 -5.828 -0.198 1 98.12 196 GLY B C 1
ATOM 3550 O O . GLY B 1 196 ? -9.258 -6.629 -0.954 1 98.12 196 GLY B O 1
ATOM 3551 N N . PRO B 1 197 ? -7.375 -5.758 -0.087 1 98.56 197 PRO B N 1
ATOM 3552 C CA . PRO B 1 197 ? -6.504 -6.605 -0.905 1 98.56 197 PRO B CA 1
ATOM 3553 C C . PRO B 1 197 ? -6.535 -8.07 -0.478 1 98.56 197 PRO B C 1
ATOM 3555 O O . PRO B 1 197 ? -6.629 -8.367 0.716 1 98.56 197 PRO B O 1
ATOM 3558 N N . ILE B 1 198 ? -6.359 -8.938 -1.499 1 98.81 198 ILE B N 1
ATOM 3559 C CA . ILE B 1 198 ? -6.324 -10.359 -1.199 1 98.81 198 ILE B CA 1
ATOM 3560 C C . ILE B 1 198 ? -5.023 -10.969 -1.727 1 98.81 198 ILE B C 1
ATOM 3562 O O . ILE B 1 198 ? -4.797 -12.172 -1.6 1 98.81 198 ILE B O 1
ATOM 3566 N N . ILE B 1 199 ? -4.156 -10.234 -2.348 1 98.81 199 ILE B N 1
ATOM 3567 C CA . ILE B 1 199 ? -2.783 -10.625 -2.656 1 98.81 199 ILE B CA 1
ATOM 3568 C C . ILE B 1 199 ? -1.85 -9.438 -2.434 1 98.81 199 ILE B C 1
ATOM 3570 O O . ILE B 1 199 ? -2.299 -8.336 -2.1 1 98.81 199 ILE B O 1
ATOM 3574 N N . MET B 1 200 ? -0.563 -9.609 -2.58 1 98.69 200 MET B N 1
ATOM 3575 C CA . MET B 1 200 ? 0.473 -8.633 -2.275 1 98.69 200 MET B CA 1
ATOM 3576 C C . MET B 1 200 ? 0.457 -7.488 -3.287 1 98.69 200 MET B C 1
ATOM 3578 O O . MET B 1 200 ? -0.122 -7.621 -4.367 1 98.69 200 MET B O 1
ATOM 3582 N N . GLY B 1 201 ? 1.028 -6.418 -2.896 1 98.06 201 GLY B N 1
ATOM 3583 C CA . GLY B 1 201 ? 1.215 -5.25 -3.746 1 98.06 201 GLY B CA 1
ATOM 3584 C C . GLY B 1 201 ? 2.637 -4.723 -3.73 1 98.06 201 GLY B C 1
ATOM 3585 O O . GLY B 1 201 ? 3.58 -5.473 -3.477 1 98.06 201 GLY B O 1
ATOM 3586 N N . LYS B 1 202 ? 2.82 -3.441 -4.078 1 97.62 202 LYS B N 1
ATOM 3587 C CA . LYS B 1 202 ? 4.129 -2.814 -4.215 1 97.62 202 LYS B CA 1
ATOM 3588 C C . LYS B 1 202 ? 4.875 -2.795 -2.883 1 97.62 202 LYS B C 1
ATOM 3590 O O . LYS B 1 202 ? 6.074 -3.07 -2.834 1 97.62 202 LYS B O 1
ATOM 3595 N N . GLU B 1 203 ? 4.137 -2.43 -1.811 1 96.94 203 GLU B N 1
ATOM 3596 C CA . GLU B 1 203 ? 4.77 -2.34 -0.497 1 96.94 203 GLU B CA 1
ATOM 3597 C C . GLU B 1 203 ? 5.332 -3.689 -0.062 1 96.94 203 GLU B C 1
ATOM 3599 O O . GLU B 1 203 ? 6.383 -3.75 0.581 1 96.94 203 GLU B O 1
ATOM 3604 N N . ASP B 1 204 ? 4.645 -4.695 -0.414 1 98.12 204 ASP B N 1
ATOM 3605 C CA . ASP B 1 204 ? 5.055 -6.035 -0.01 1 98.12 204 ASP B CA 1
ATOM 3606 C C . ASP B 1 204 ? 6.324 -6.465 -0.739 1 98.12 204 ASP B C 1
ATOM 3608 O O . ASP B 1 204 ? 7.148 -7.199 -0.185 1 98.12 204 ASP B O 1
ATOM 3612 N N . LEU B 1 205 ? 6.441 -6.031 -1.96 1 98.19 205 LEU B N 1
ATOM 3613 C CA . LEU B 1 205 ? 7.699 -6.223 -2.678 1 98.19 205 LEU B CA 1
ATOM 3614 C C . LEU B 1 205 ? 8.867 -5.641 -1.891 1 98.19 205 LEU B C 1
ATOM 3616 O O . LEU B 1 205 ? 9.914 -6.285 -1.755 1 98.19 205 LEU B O 1
ATOM 3620 N N . LEU B 1 206 ? 8.703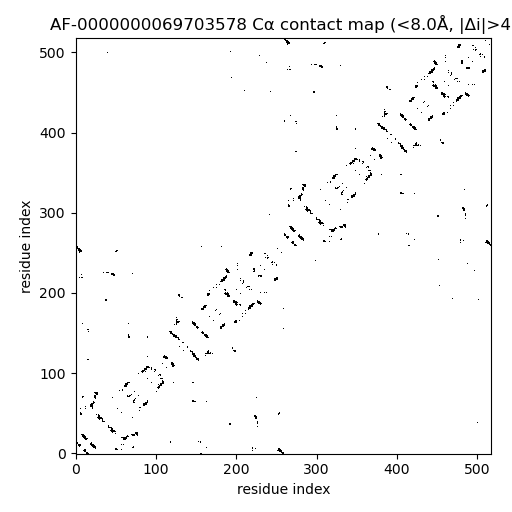 -4.469 -1.356 1 98.5 206 LEU B N 1
ATOM 3621 C CA . LEU B 1 206 ? 9.734 -3.807 -0.564 1 98.5 206 LEU B CA 1
ATOM 3622 C C . LEU B 1 206 ? 10 -4.57 0.728 1 98.5 206 LEU B C 1
ATOM 3624 O O . LEU B 1 206 ? 11.148 -4.723 1.14 1 98.5 206 LEU B O 1
ATOM 3628 N N . ASN B 1 207 ? 8.953 -5.059 1.398 1 98.19 207 ASN B N 1
ATOM 3629 C CA . ASN B 1 207 ? 9.102 -5.863 2.605 1 98.19 207 ASN B CA 1
ATOM 3630 C C . ASN B 1 207 ? 9.969 -7.094 2.354 1 98.19 207 ASN B C 1
ATOM 3632 O O . ASN B 1 207 ? 10.805 -7.449 3.186 1 98.19 207 ASN B O 1
ATOM 3636 N N . VAL B 1 208 ? 9.727 -7.746 1.22 1 98.62 208 VAL B N 1
ATOM 3637 C CA . VAL B 1 208 ? 10.531 -8.914 0.863 1 98.62 208 VAL B CA 1
ATOM 3638 C C . VAL B 1 208 ? 12 -8.508 0.748 1 98.62 208 VAL B C 1
ATOM 3640 O O . VAL B 1 208 ? 12.875 -9.203 1.27 1 98.62 208 VAL B O 1
ATOM 3643 N N . HIS B 1 209 ? 12.234 -7.41 0.083 1 98.62 209 HIS B N 1
ATOM 3644 C CA . HIS B 1 209 ? 13.609 -6.934 -0.075 1 98.62 209 HIS B CA 1
ATOM 3645 C C . HIS B 1 209 ? 14.25 -6.641 1.278 1 98.62 209 HIS B C 1
ATOM 3647 O O . HIS B 1 209 ? 15.414 -6.969 1.5 1 98.62 209 HIS B O 1
ATOM 3653 N N . PHE B 1 210 ? 13.5 -6.016 2.164 1 97.75 210 PHE B N 1
ATOM 3654 C CA . PHE B 1 210 ? 14.023 -5.723 3.492 1 97.75 210 PHE B CA 1
ATOM 3655 C C . PHE B 1 210 ? 14.383 -7.008 4.227 1 97.75 210 PHE B C 1
ATOM 3657 O O . PHE B 1 210 ? 15.406 -7.062 4.918 1 97.75 210 PHE B O 1
ATOM 3664 N N . ALA B 1 211 ? 13.562 -8.055 4.086 1 97.56 211 ALA B N 1
ATOM 3665 C CA . ALA B 1 211 ? 13.781 -9.328 4.773 1 97.56 211 ALA B CA 1
ATOM 3666 C C . ALA B 1 211 ? 14.977 -10.07 4.18 1 97.56 211 ALA B C 1
ATOM 3668 O O . ALA B 1 211 ? 15.758 -10.688 4.906 1 97.56 211 ALA B O 1
ATOM 3669 N N . LEU B 1 212 ? 15.078 -10.023 2.848 1 97.56 212 LEU B N 1
ATOM 3670 C CA . LEU B 1 212 ? 16.141 -10.719 2.133 1 97.56 212 LEU B CA 1
ATOM 3671 C C . LEU B 1 212 ? 16.75 -9.828 1.056 1 97.56 212 LEU B C 1
ATOM 3673 O O . LEU B 1 212 ? 16.484 -10.016 -0.134 1 97.56 212 LEU B O 1
ATOM 3677 N N . PRO B 1 213 ? 17.656 -8.961 1.431 1 96.69 213 PRO B N 1
ATOM 3678 C CA . PRO B 1 213 ? 18.172 -7.945 0.511 1 96.69 213 PRO B CA 1
ATOM 3679 C C . PRO B 1 213 ? 18.922 -8.547 -0.67 1 96.69 213 PRO B C 1
ATOM 3681 O O . PRO B 1 213 ? 19.031 -7.922 -1.726 1 96.69 213 PRO B O 1
ATOM 3684 N N . GLU B 1 214 ? 19.406 -9.75 -0.567 1 96.5 214 GLU B N 1
ATOM 3685 C CA . GLU B 1 214 ? 20.219 -10.352 -1.617 1 96.5 214 GLU B CA 1
ATOM 3686 C C . GLU B 1 214 ? 19.359 -11.125 -2.613 1 96.5 214 GLU B C 1
ATOM 3688 O O . GLU B 1 214 ? 19.844 -11.508 -3.684 1 96.5 214 GLU B O 1
ATOM 3693 N N . ALA B 1 215 ? 18.141 -11.406 -2.277 1 98.56 215 ALA B N 1
ATOM 3694 C CA . ALA B 1 215 ? 17.266 -12.188 -3.146 1 98.56 215 ALA B CA 1
ATOM 3695 C C . ALA B 1 215 ? 16.844 -11.375 -4.363 1 98.56 215 ALA B C 1
ATOM 3697 O O . ALA B 1 215 ? 16.672 -10.156 -4.277 1 98.56 215 ALA B O 1
ATOM 3698 N N . LYS B 1 216 ? 16.688 -12.055 -5.488 1 98.88 216 LYS B N 1
ATOM 3699 C CA . LYS B 1 216 ? 16.016 -11.477 -6.645 1 98.88 216 LYS B CA 1
ATOM 3700 C C . LYS B 1 216 ? 14.5 -11.641 -6.531 1 98.88 216 LYS B C 1
ATOM 3702 O O . LYS B 1 216 ? 14.016 -12.656 -6.023 1 98.88 216 LYS B O 1
ATOM 3707 N N . ILE B 1 217 ? 13.797 -10.633 -6.926 1 98.88 217 ILE B N 1
ATOM 3708 C CA . ILE B 1 217 ? 12.344 -10.641 -6.793 1 98.88 217 ILE B CA 1
ATOM 3709 C C . ILE B 1 217 ? 11.703 -10.484 -8.164 1 98.88 217 ILE B C 1
ATOM 3711 O O . ILE B 1 217 ? 12.062 -9.586 -8.93 1 98.88 217 ILE B O 1
ATOM 3715 N N . MET B 1 218 ? 10.828 -11.344 -8.531 1 98.94 218 MET B N 1
ATOM 3716 C CA . MET B 1 218 ? 9.992 -11.188 -9.719 1 98.94 218 MET B CA 1
ATOM 3717 C C . MET B 1 218 ? 8.555 -10.883 -9.336 1 98.94 218 MET B C 1
ATOM 3719 O O . MET B 1 218 ? 7.945 -11.609 -8.555 1 98.94 218 MET B O 1
ATOM 3723 N N . ALA B 1 219 ? 8.047 -9.789 -9.805 1 98.94 219 ALA B N 1
ATOM 3724 C CA . ALA B 1 219 ? 6.652 -9.422 -9.562 1 98.94 219 ALA B CA 1
ATOM 3725 C C . ALA B 1 219 ? 5.773 -9.781 -10.758 1 98.94 219 ALA B C 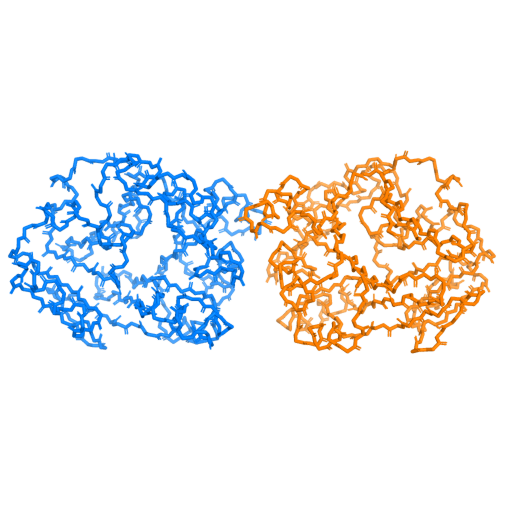1
ATOM 3727 O O . ALA B 1 219 ? 6.051 -9.375 -11.891 1 98.94 219 ALA B O 1
ATOM 3728 N N . ILE B 1 220 ? 4.68 -10.516 -10.477 1 98.88 220 ILE B N 1
ATOM 3729 C CA . ILE B 1 220 ? 3.76 -10.93 -11.531 1 98.88 220 ILE B CA 1
ATOM 3730 C C . ILE B 1 220 ? 2.32 -10.68 -11.086 1 98.88 220 ILE B C 1
ATOM 3732 O O . ILE B 1 220 ? 2.07 -9.836 -10.227 1 98.88 220 ILE B O 1
ATOM 3736 N N . HIS B 1 221 ? 1.321 -11.336 -11.805 1 98.75 221 HIS B N 1
ATOM 3737 C CA . HIS B 1 221 ? -0.094 -11.141 -11.508 1 98.75 221 HIS B CA 1
ATOM 3738 C C . HIS B 1 221 ? -0.526 -9.703 -11.789 1 98.75 221 HIS B C 1
ATOM 3740 O O . HIS B 1 221 ? -1.335 -9.141 -11.047 1 98.75 221 HIS B O 1
ATOM 3746 N N . LEU B 1 222 ? 0.166 -9.102 -12.703 1 98.69 222 LEU B N 1
ATOM 3747 C CA . LEU B 1 222 ? -0.088 -7.707 -13.047 1 98.69 222 LEU B CA 1
ATOM 3748 C C . LEU B 1 222 ? -0.853 -7.598 -14.359 1 98.69 222 LEU B C 1
ATOM 3750 O O . LEU B 1 222 ? -0.481 -8.227 -15.352 1 98.69 222 LEU B O 1
ATOM 3754 N N . GLU B 1 223 ? -1.956 -6.832 -14.375 1 98.31 223 GLU B N 1
ATOM 3755 C CA . GLU B 1 223 ? -2.611 -6.309 -15.57 1 98.31 223 GLU B CA 1
ATOM 3756 C C . GLU B 1 223 ? -3.342 -7.414 -16.328 1 98.31 223 GLU B C 1
ATOM 3758 O O . GLU B 1 223 ? -3.635 -7.27 -17.516 1 98.31 223 GLU B O 1
ATOM 3763 N N . ALA B 1 224 ? -3.662 -8.539 -15.672 1 98.75 224 ALA B N 1
ATOM 3764 C CA . ALA B 1 224 ? -4.223 -9.656 -16.422 1 98.75 224 ALA B CA 1
ATOM 3765 C C . ALA B 1 224 ? -5.648 -9.961 -15.977 1 98.75 224 ALA B C 1
ATOM 3767 O O . ALA B 1 224 ? -6.391 -10.664 -16.672 1 98.75 224 ALA B O 1
ATOM 3768 N N . VAL B 1 225 ? -6.02 -9.5 -14.758 1 98.88 225 VAL B N 1
ATOM 3769 C CA . VAL B 1 225 ? -7.371 -9.75 -14.266 1 98.88 225 VAL B CA 1
ATOM 3770 C C . VAL B 1 225 ? -7.957 -8.469 -13.688 1 98.88 225 VAL B C 1
ATOM 3772 O O . VAL B 1 225 ? -7.223 -7.594 -13.234 1 98.88 225 VAL B O 1
ATOM 3775 N N . ASN B 1 226 ? -9.273 -8.406 -13.664 1 98.88 226 ASN B N 1
ATOM 3776 C CA . ASN B 1 226 ? -10.008 -7.168 -13.438 1 98.88 226 ASN B CA 1
ATOM 3777 C C . ASN B 1 226 ? -9.633 -6.535 -12.102 1 98.88 226 ASN B C 1
ATOM 3779 O O . ASN B 1 226 ? -9.492 -5.312 -12 1 98.88 226 ASN B O 1
ATOM 3783 N N . HIS B 1 227 ? -9.398 -7.344 -11.062 1 98.81 227 HIS B N 1
ATOM 3784 C CA . HIS B 1 227 ? -9.391 -6.789 -9.711 1 98.81 227 HIS B CA 1
ATOM 3785 C C . HIS B 1 227 ? -7.969 -6.531 -9.227 1 98.81 227 HIS B C 1
ATOM 3787 O O . HIS B 1 227 ? -7.754 -6.234 -8.055 1 98.81 227 HIS B O 1
ATOM 3793 N N . CYS B 1 228 ? -7 -6.715 -10.133 1 98.81 228 CYS B N 1
ATOM 3794 C CA . CYS B 1 228 ? -5.633 -6.305 -9.836 1 98.81 228 CYS B CA 1
ATOM 3795 C C . CYS B 1 228 ? -5.422 -4.832 -10.164 1 98.81 228 CYS B C 1
ATOM 3797 O O . CYS B 1 228 ? -5.625 -4.414 -11.305 1 98.81 228 CYS B O 1
ATOM 3799 N N . LEU B 1 229 ? -4.941 -4.094 -9.172 1 98.62 229 LEU B N 1
ATOM 3800 C CA . LEU B 1 229 ? -4.988 -2.643 -9.289 1 98.62 229 LEU B CA 1
ATOM 3801 C C . LEU B 1 229 ? -3.615 -2.082 -9.648 1 98.62 229 LEU B C 1
ATOM 3803 O O . LEU B 1 229 ? -3.496 -0.913 -10.023 1 98.62 229 LEU B O 1
ATOM 3807 N N . VAL B 1 230 ? -2.561 -2.873 -9.555 1 98.5 230 VAL B N 1
ATOM 3808 C CA . VAL B 1 230 ? -1.205 -2.377 -9.766 1 98.5 230 VAL B CA 1
ATOM 3809 C C . VAL B 1 230 ? -0.753 -2.705 -11.188 1 98.5 230 VAL B C 1
ATOM 3811 O O . VAL B 1 230 ? -0.903 -3.84 -11.648 1 98.5 230 VAL B O 1
ATOM 3814 N N . SER B 1 231 ? -0.257 -1.765 -11.891 1 98.31 231 SER B N 1
ATOM 3815 C CA . SER B 1 231 ? 0.282 -1.959 -13.227 1 98.31 231 SER B CA 1
ATOM 3816 C C . SER B 1 231 ? 1.784 -2.221 -13.188 1 98.31 231 SER B C 1
ATOM 3818 O O . SER B 1 231 ? 2.438 -1.964 -12.172 1 98.31 231 SER B O 1
ATOM 3820 N N . ARG B 1 232 ? 2.301 -2.715 -14.297 1 98.75 232 ARG B N 1
ATOM 3821 C CA . ARG B 1 232 ? 3.742 -2.891 -14.438 1 98.75 232 ARG B CA 1
ATOM 3822 C C . ARG B 1 232 ? 4.473 -1.559 -14.289 1 98.75 232 ARG B C 1
ATOM 3824 O O . ARG B 1 232 ? 5.535 -1.49 -13.672 1 98.75 232 ARG B O 1
ATOM 3831 N N . GLU B 1 233 ? 3.881 -0.538 -14.891 1 98.31 233 GLU B N 1
ATOM 3832 C CA . GLU B 1 233 ? 4.5 0.783 -14.828 1 98.31 233 GLU B CA 1
ATOM 3833 C C . GLU B 1 233 ? 4.582 1.285 -13.391 1 98.31 233 GLU B C 1
ATOM 3835 O O . GLU B 1 233 ? 5.621 1.793 -12.961 1 98.31 233 GLU B O 1
ATOM 3840 N N . GLU B 1 234 ? 3.518 1.213 -12.648 1 98.06 234 GLU B N 1
ATOM 3841 C CA . GLU B 1 234 ? 3.504 1.618 -11.25 1 98.06 234 GLU B CA 1
ATOM 3842 C C . GLU B 1 234 ? 4.535 0.837 -10.438 1 98.06 234 GLU B C 1
ATOM 3844 O O . GLU B 1 234 ? 5.242 1.409 -9.602 1 98.06 234 GLU B O 1
ATOM 3849 N N . MET B 1 235 ? 4.578 -0.5 -10.664 1 98.75 235 MET B N 1
ATOM 3850 C CA . MET B 1 235 ? 5.527 -1.353 -9.953 1 98.75 235 MET B CA 1
ATOM 3851 C C . MET B 1 235 ? 6.961 -0.948 -10.273 1 98.75 235 MET B C 1
ATOM 3853 O O . MET B 1 235 ? 7.801 -0.856 -9.367 1 98.75 235 MET B O 1
ATOM 3857 N N . ARG B 1 236 ? 7.242 -0.708 -11.523 1 98.62 236 ARG B N 1
ATOM 3858 C CA . ARG B 1 236 ? 8.578 -0.302 -11.945 1 98.62 236 ARG B CA 1
ATOM 3859 C C . ARG B 1 236 ? 8.977 1.021 -11.297 1 98.62 236 ARG B C 1
ATOM 3861 O O . ARG B 1 236 ? 10.086 1.154 -10.773 1 98.62 236 ARG B O 1
ATOM 3868 N N . GLN B 1 237 ? 8.086 1.986 -11.375 1 98.44 237 GLN B N 1
ATOM 3869 C CA . GLN B 1 237 ? 8.375 3.297 -10.797 1 98.44 237 GLN B CA 1
ATOM 3870 C C . GLN B 1 237 ? 8.609 3.197 -9.297 1 98.44 237 GLN B C 1
ATOM 3872 O O . GLN B 1 237 ? 9.5 3.863 -8.758 1 98.44 237 GLN B O 1
ATOM 3877 N N . TYR B 1 238 ? 7.828 2.381 -8.648 1 98.69 238 TYR B N 1
ATOM 3878 C CA . TYR B 1 238 ? 7.996 2.18 -7.215 1 98.69 238 TYR B CA 1
ATOM 3879 C C . TYR B 1 238 ? 9.367 1.596 -6.898 1 98.69 238 TYR B C 1
ATOM 3881 O O . TYR B 1 238 ? 10.031 2.027 -5.953 1 98.69 238 TYR B O 1
ATOM 3889 N N . ALA B 1 239 ? 9.773 0.594 -7.676 1 98.75 239 ALA B N 1
ATOM 3890 C CA . ALA B 1 239 ? 11.094 -0.012 -7.5 1 98.75 239 ALA B CA 1
ATOM 3891 C C . ALA B 1 239 ? 12.203 1.014 -7.719 1 98.75 239 ALA B C 1
ATOM 3893 O O . ALA B 1 239 ? 13.18 1.044 -6.973 1 98.75 239 ALA B O 1
ATOM 3894 N N . VAL B 1 240 ? 12.008 1.816 -8.734 1 98.62 240 VAL B N 1
ATOM 3895 C CA . VAL B 1 240 ? 12.992 2.852 -9.031 1 98.62 240 VAL B CA 1
ATOM 3896 C C . VAL B 1 240 ? 13.039 3.863 -7.891 1 98.62 240 VAL B C 1
ATOM 3898 O O . VAL B 1 240 ? 14.117 4.188 -7.387 1 98.62 240 VAL B O 1
ATOM 3901 N N . ASP B 1 241 ? 11.906 4.332 -7.445 1 98.5 241 ASP B N 1
ATOM 3902 C CA . ASP B 1 241 ? 11.812 5.352 -6.402 1 98.5 241 ASP B CA 1
ATOM 3903 C C . ASP B 1 241 ? 12.445 4.871 -5.102 1 98.5 241 ASP B C 1
ATOM 3905 O O . ASP B 1 241 ? 12.984 5.672 -4.336 1 98.5 241 ASP B O 1
ATOM 3909 N N . ASN B 1 242 ? 12.383 3.582 -4.844 1 98.62 242 ASN B N 1
ATOM 3910 C CA . ASN B 1 242 ? 12.938 3.035 -3.607 1 98.62 242 ASN B CA 1
ATOM 3911 C C . ASN B 1 242 ? 14.344 2.479 -3.82 1 98.62 242 ASN B C 1
ATOM 3913 O O . ASN B 1 242 ? 14.914 1.859 -2.92 1 98.62 242 ASN B O 1
ATOM 3917 N N . GLN B 1 243 ? 14.883 2.553 -5.055 1 98.19 243 GLN B N 1
ATOM 3918 C CA . GLN B 1 243 ? 16.25 2.205 -5.414 1 98.19 243 GLN B CA 1
ATOM 3919 C C . GLN B 1 243 ? 16.5 0.708 -5.254 1 98.19 243 GLN B C 1
ATOM 3921 O O . GLN B 1 243 ? 17.531 0.298 -4.707 1 98.19 243 GLN B O 1
ATOM 3926 N N . ILE B 1 244 ? 15.508 -0.084 -5.691 1 98.38 244 ILE B N 1
ATOM 3927 C CA . ILE B 1 244 ? 15.688 -1.531 -5.637 1 98.38 244 ILE B CA 1
ATOM 3928 C C . ILE B 1 244 ? 15.422 -2.135 -7.016 1 98.38 244 ILE B C 1
ATOM 3930 O O . ILE B 1 244 ? 15.188 -3.342 -7.137 1 98.38 244 ILE B O 1
ATOM 3934 N N . ALA B 1 245 ? 15.43 -1.34 -8.039 1 98.38 245 ALA B N 1
ATOM 3935 C CA . ALA B 1 245 ? 15.094 -1.792 -9.391 1 98.38 245 ALA B CA 1
ATOM 3936 C C . ALA B 1 245 ? 16.078 -2.863 -9.867 1 98.38 245 ALA B C 1
ATOM 3938 O O . ALA B 1 245 ? 15.711 -3.73 -10.672 1 98.38 245 ALA B O 1
ATOM 3939 N N . ASP B 1 246 ? 17.266 -2.873 -9.336 1 97.81 246 ASP B N 1
ATOM 3940 C CA . ASP B 1 246 ? 18.312 -3.779 -9.805 1 97.81 246 ASP B CA 1
ATOM 3941 C C . ASP B 1 246 ? 18.031 -5.215 -9.375 1 97.81 246 ASP B C 1
ATOM 3943 O O . ASP B 1 246 ? 18.562 -6.16 -9.945 1 97.81 246 ASP B O 1
ATOM 3947 N N . VAL B 1 247 ? 17.188 -5.398 -8.383 1 98.25 247 VAL B N 1
ATOM 3948 C CA . VAL B 1 247 ? 16.953 -6.75 -7.895 1 98.25 247 VAL B CA 1
ATOM 3949 C C . VAL B 1 247 ? 15.523 -7.18 -8.234 1 98.25 247 VAL B C 1
ATOM 3951 O O . VAL B 1 247 ? 15.086 -8.266 -7.844 1 98.25 247 VAL B O 1
ATOM 3954 N N . VAL B 1 248 ? 14.773 -6.352 -8.938 1 98.81 248 VAL B N 1
ATOM 3955 C CA . VAL B 1 248 ? 13.367 -6.621 -9.219 1 98.81 248 VAL B CA 1
ATOM 3956 C C . VAL B 1 248 ? 13.18 -6.859 -10.719 1 98.81 248 VAL B C 1
ATOM 3958 O O . VAL B 1 248 ? 13.641 -6.066 -11.539 1 98.81 248 VAL B O 1
ATOM 3961 N N . SER B 1 249 ? 12.562 -7.949 -11.07 1 98.88 249 SER B N 1
ATOM 3962 C CA . SER B 1 249 ? 12.109 -8.219 -12.43 1 98.88 249 SER B CA 1
ATOM 3963 C C . SER B 1 249 ? 10.602 -8.062 -12.555 1 98.88 249 SER B C 1
ATOM 3965 O O . SER B 1 249 ? 9.844 -8.594 -11.734 1 98.88 249 SER B O 1
ATOM 3967 N N . ILE B 1 250 ? 10.18 -7.34 -13.492 1 98.94 250 ILE B N 1
ATOM 3968 C CA . ILE B 1 250 ? 8.773 -7.16 -13.844 1 98.94 250 ILE B CA 1
ATOM 3969 C C . ILE B 1 250 ? 8.555 -7.52 -15.312 1 98.94 250 ILE B C 1
ATOM 3971 O O . ILE B 1 250 ? 8.445 -6.641 -16.172 1 98.94 250 ILE B O 1
ATOM 3975 N N . PRO B 1 251 ? 8.398 -8.727 -15.562 1 98.88 251 PRO B N 1
ATOM 3976 C CA . PRO B 1 251 ? 8.406 -9.172 -16.953 1 98.88 251 PRO B CA 1
ATOM 3977 C C . PRO B 1 251 ? 7.121 -8.812 -17.688 1 98.88 251 PRO B C 1
ATOM 3979 O O . PRO B 1 251 ? 6.047 -8.789 -17.094 1 98.88 251 PRO B O 1
ATOM 3982 N N . GLN B 1 252 ? 7.25 -8.578 -18.953 1 98.69 252 GLN B N 1
ATOM 3983 C CA . GLN B 1 252 ? 6.105 -8.539 -19.859 1 98.69 252 GLN B CA 1
ATOM 3984 C C . GLN B 1 252 ? 5.574 -9.945 -20.125 1 98.69 252 GLN B C 1
ATOM 3986 O O . GLN B 1 252 ? 6.266 -10.938 -19.875 1 98.69 252 GLN B O 1
ATOM 3991 N N . ASP B 1 253 ? 4.332 -9.992 -20.594 1 98.81 253 ASP B N 1
ATOM 3992 C CA . ASP B 1 253 ? 3.834 -11.289 -21.047 1 98.81 253 ASP B CA 1
ATOM 3993 C C . ASP B 1 253 ? 4.699 -11.859 -22.172 1 98.81 253 ASP B C 1
ATOM 3995 O O . ASP B 1 253 ? 4.984 -11.164 -23.141 1 98.81 253 ASP B O 1
ATOM 3999 N N . GLY B 1 254 ? 5.156 -13.016 -22 1 98.81 254 GLY B N 1
ATOM 4000 C CA . GLY B 1 254 ? 5.984 -13.68 -23 1 98.81 254 GLY B CA 1
ATOM 4001 C C . GLY B 1 254 ? 7.473 -13.531 -22.734 1 98.81 254 GLY B C 1
ATOM 4002 O O . GLY B 1 254 ? 8.289 -14.188 -23.375 1 98.81 254 GLY B O 1
ATOM 4003 N N . GLU B 1 255 ? 7.84 -12.695 -21.797 1 98.88 255 GLU B N 1
ATOM 4004 C CA . GLU B 1 255 ? 9.25 -12.422 -21.516 1 98.88 255 GLU B CA 1
ATOM 4005 C C . GLU B 1 255 ? 9.867 -13.531 -20.672 1 98.88 255 GLU B C 1
ATOM 4007 O O . GLU B 1 255 ? 9.219 -14.047 -19.75 1 98.88 255 GLU B O 1
ATOM 4012 N N . THR B 1 256 ? 11.078 -13.891 -20.984 1 98.88 256 THR B N 1
ATOM 4013 C CA . THR B 1 256 ? 11.844 -14.852 -20.203 1 98.88 256 THR B CA 1
ATOM 4014 C C . THR B 1 256 ? 12.906 -14.141 -19.359 1 98.88 256 THR B C 1
ATOM 4016 O O . THR B 1 256 ? 13.648 -13.305 -19.891 1 98.88 256 THR B O 1
ATOM 4019 N N . VAL B 1 257 ? 12.883 -14.398 -18.109 1 98.88 257 VAL B N 1
ATOM 4020 C CA . VAL B 1 257 ? 13.922 -13.906 -17.219 1 98.88 257 VAL B CA 1
ATOM 4021 C C . VAL B 1 257 ? 14.859 -15.047 -16.828 1 98.88 257 VAL B C 1
ATOM 4023 O O . VAL B 1 257 ? 14.406 -16.141 -16.469 1 98.88 257 VAL B O 1
ATOM 4026 N N . VAL B 1 258 ? 16.156 -14.773 -16.844 1 98.62 258 VAL B N 1
ATOM 4027 C CA . VAL B 1 258 ? 17.156 -15.789 -16.547 1 98.62 258 VAL B CA 1
ATOM 4028 C C . VAL B 1 258 ? 17.781 -15.5 -15.18 1 98.62 258 VAL B C 1
ATOM 4030 O O . VAL B 1 258 ? 18.203 -14.375 -14.906 1 98.62 258 VAL B O 1
ATOM 4033 N N . TYR B 1 259 ? 17.797 -16.531 -14.398 1 97.56 259 TYR B N 1
ATOM 4034 C CA . TYR B 1 259 ? 18.438 -16.422 -13.094 1 97.56 259 TYR B CA 1
ATOM 4035 C C . TYR B 1 259 ? 19.578 -17.422 -12.969 1 97.56 259 TYR B C 1
ATOM 4037 O O . TYR B 1 259 ? 19.438 -18.594 -13.344 1 97.56 259 TYR B O 1
#

InterPro domains:
  IPR001279 Metallo-beta-lactamase [PF12706] (19-221)
  IPR036866 Ribonuclease Z/Hydroxyacylglutathione hydrolase-like [G3DSA:3.60.15.10] (1-259)
  IPR036866 Ribonuclease Z/Hydroxyacylglutathione hydrolase-like [SSF56281] (1-246)
  IPR050114 UPF0173/UPF0282/UlaG metal-dependent hydrolases [PTHR43546] (1-258)

Radius of gyration: 25.64 Å; Cα contacts (8 Å, |Δi|>4): 1313; chains: 2; bounding box: 44×77×56 Å

Organism: Klebsiella variicola (NCBI:txid244366)

Foldseek 3Di:
DKWAFFAQLWIWDDDPNFTETFLDQQDAAQRAFADPQFFQRRGGFQPDGTPDDLVVSQPGQAYEQQDPPCSRNNPVCLVRHDLAHAYEYADDVVVVVSVVSRRDHYHYADCADDDPQKGKGKAQLFFQADPQQCVDVVSCVVSDGGIKIWIDHPVDFIEIEGTRGEDDPSVLVVCLVVVGQEYEAAALQFQRNPGGGRGHHLVVQVVSCVSHVNHAYEYHSASGHRRRDDHLVNSCVSCVVVVNNVRYHYDDNRDMDDD/DKWAFWAQLWIWDDDPNFTETFLDQQDAAQRAFADPQFFQRRGGFQPDGTPDDLVVSQPGQAYEQQDPPCSRNNPVCLVRHDLAHAYEYADDVVVVVSVVSRRDHYHYADCADDDPQKGKGKAQLFFQADPQQCVDVVSCVVSDGGIKIWIDHPVDFIEIEGTRGEDDPSVLVVCLVVVGQEYEAAALQFQRNPGGGRGHHLVVVVVSCVSHVRHAYEYHSASGHRRRDDHLVNSCVSCVVVVNNVRYHYDDNRDMDDD

Sequence (518 aa):
MNITHIRNATQRIDYAGKRFLIDPMLADKGAWPGFPGTARSELRNPLVELPFSRDKIIDVDAVIVTHTHDDHWDAAAIAAIPKTLPVFVQHEADAALLRSQGFQDLRLLSADSEFAGVRLQKTTSGQHGSDRTYAVPAMAERLGEACGVVFRHPQEKTLWLMGDTIWRDDIAADLLKLRPDVVVLNAGYAHVIGFGPIIMGKEDLLNVHFALPEAKIMAIHLEAVNHCLVSREEMRQYAVDNQIADVVSIPQDGETVVYMNITHIRNATQRIDYAGKRFLIDPMLADKGAWPGFPGTARSELRNPLVELPFSRDKIIDVDAVIVTHTHDDHWDAAAIAAIPKTLPVFVQHEADAALLRSQGFQDLRLLSADSEFAGVRLQKTTSGQHGSDRTYAVPAMAERLGEACGVVFRHPQEKTLWLMGDTIWRDDIAADLLKLRPDVVVLNAGYAHVIGFGPIIMGKEDLLNVHFALPEAKIMAIHLEAVNHCLVSREEMRQYAVDNQIADVVSIPQDGETVVY

Secondary structure (DSSP, 8-state):
-EEEEEETTEEEEEETTEEEEES---PPTT-BPPPTTBTTTTS-B-SS--SS-HHHHT-SSEEEES--STTTS-HHHHHHS-TTS-EEESSHHHHHHHHHTT---EEE-BTTEEETTEEEEEE----SS-HHHHTSHHHHHHH----EEEEE-TTS--EEE--S----HHHHHHHHHH--SEEEEE-S-BEETTTEESS--HHHHHHHHHH-TTSEEEEES-SSSTTB---HHHHHHHHHHTT-GGGEE-PPTT-EEE-/-EEEEEETTEEEEEETTEEEEES---PPTT-BPPPTTBTTTTS-B-SS--SS-HHHHT-SSEEEES--STTTS-HHHHHHS-TTS-EEESSHHHHHHHHHTT---EEE-BTTEEETTEEEEEE----SS-HHHHTSHHHHHHH----EEEEE-TTS--EEE--S----HHHHHHHHHH--SEEEEE-S-BEETTTEESS--HHHHHHHHHH-TTSEEEEES-SSSTTB---HHHHHHHHHHTT-GGGEE-PPTT-EEE-

=== Feature glossary ===
Key to the feature types in this record:

pLDDT. pLDDT is the predicted lDDT-Cα score: AlphaFold's confidence that the local environment of each residue (all inter-atomic distances within 15 Å) is correctly placed. It is a per-residue number between 0 and 100, with higher meaning more reliable.

Radius of gyration, Cα contacts, bounding box. The geometric summary reports three shape descriptors. Rg (radius of gyration) measures how spread out the Cα atoms are about their centre of mass; compact globular proteins have small Rg, elongated or unfolded ones large. Cα contacts (<8 Å, |i−j|>4) count long-range residue pairs in spatial proximity — high for tightly packed folds, near zero for rods or random coil. The bounding-box extents give the protein's footprint along x, y, z in Å.

Backbone torsions (φ/ψ). Backbone dihedral angles. Every residue except chain termini has a φ (preceding-C → N → Cα → C) and a ψ (N → Cα → C → next-N). They are reported in degrees following the IUPAC sign convention. Secondary structure is essentially a statement about which (φ, ψ) basin each residue occupies.

Contact-map, Ramachandran, and PAE plots. Plot images: a contact map (which residues are close in 3D, as an N×N binary image), a Ramachandran scatter (backbone torsion angles, revealing secondary-structure composition at a glance), and — for AlphaFold structures — a PAE heatmap (pairwise prediction confidence).

Predicted aligned error. Predicted Aligned Error (PAE) is an AlphaFold confidence matrix: entry (i, j) is the expected error in the position of residue j, in ångströms, when the prediction is superimposed on the true structure at residue i. Low PAE within a block of residues means that block is internally rigid and well-predicted; high PAE between two blocks means their relative placement is uncertain even if each block individually is confident.

Secondary structure (3-state, P-SEA). Three-state secondary structure (P-SEA) collapses the eight DSSP classes into helix (a), strand (b), and coil (c). P-SEA assigns these from Cα geometry alone — distances and angles — without requiring backbone oxygens, so it works on any Cα trace.

Solvent-accessible surface area. Solvent-accessible surface area (SASA) is the area in Å² traced out by the centre of a 1.4 Å probe sphere (a water molecule) rolled over the protein's van der Waals surface (Shrake–Rupley / Lee–Richards construction). Buried residues have near-zero SASA; fully exposed residues can exceed 200 Å². The total SASA scales roughly with the number of surface residues.

Foldseek 3Di. The Foldseek 3Di string encodes local tertiary geometry as a 20-letter alphabet — one character per residue — derived from the relative positions of nearby Cα atoms. Unlike the amino-acid sequence, 3Di is a direct function of the 3D structure, so two proteins with the same fold have similar 3Di strings even at low sequence identity.

B-factor. For experimental (PDB) structures, the B-factor (temperature factor) quantifies the positional spread of each atom in the crystal — a combination of thermal vibration and static disorder — in units of Å². High B-factors mark flexible loops or poorly resolved regions; low B-factors mark the rigid, well-ordered core.

mmCIF coordinates. The mmCIF block holds the 3D Cartesian coordinates of each backbone atom (N, Cα, C, O) in ångströms. mmCIF is the PDB's canonical archive format — a tagged-loop text representation of the atomic model.

InterPro / GO / CATH / organism. Functional annotations link the protein to curated databases. InterPro entries identify conserved domains and families by matching the sequence against member-database signatures (Pfam, PROSITE, CDD, …). Gene Ontology (GO) terms describe molecular function, biological process, and cellular component in a controlled vocabulary. CATH places the structure in a hierarchical fold classification (Class/Architecture/Topology/Homologous-superfamily). The organism is the source species.

Rendered structure images. Structure images are PyMOL renders from six orthogonal camera directions. Cartoon representation draws helices as coils and strands as arrows; sticks shows the backbone as bonds; surface shows the solvent-excluded envelope. Rainbow coloring maps sequence position to hue (blue→red, N→C); chain coloring assigns a distinct color per polypeptide.

Sequence. This is the polypeptide sequence — one letter per residue, N-terminus first. Length ranges from a few dozen residues for small domains to over a thousand for large multi-domain proteins.

Secondary structure (8-state, DSSP). The SS8 string is DSSP's per-residue secondary-structure call. α-helix (H) means an i→i+4 H-bond ladder; β-strand (E) means the residue participates in a β-sheet; 3₁₀ (G) and π (I) are tighter and wider helices; T/S are turns/bends; '-' is loop.

Nearest PDB structures. Structural nearest neighbors (via Foldseek easy-search vs the PDB). Reported per hit: target PDB id, E-value, and alignment TM-score. A TM-score above ~0.5 is the conventional threshold for 'same fold'.